Protein AF-X1FSE8-F1 (afdb_monomer_lite)

Sequence (555 aa):
MKTITIILIILFLFVSCLFSFLIIKKIFQKEPSQSEVIIEEDEVTPPEELTPDEEEEDKILPEDITKIEIYLDGDKNNGIFLGEAVYGLSSKEAFLIYGDKAADSGYVLVWDNEEYTFEPGSTHYLYVYTYIPKYGWDYTRTKIQVPGEPGNAENIKMSVDSLRQNEVIKEDKKNKLRISGWAADFNVTDSTGIDKVEIYLNGPKGFGKLLGEAKYGLERQDVADAFGNPNYLNSGYSFTYDASSFEPGSLHSFYVYPLSLKGEYQLIKVNIIMEGEEKESNTISSVEAKFGNGKIEIIGWAINKDWTLEGKPRSLDVEYSTKKIVFTSNKNGNEDIFSMNLDGSELIQLTDHPALDAYPSVSPNGEKIAYTSDIDGSWQLVLMNWDGTEKVQITNNRENNGYPLLPSGNIMFHNIASAYFKSIPILLFGDNEFAHRFLSASLGVLIIPLVFLLIKKLTNKYIALVSAIILAINTWQIEFSREARYYSEFQFFYILTIYFFYKGFFEDKRIYKILAVIFIFITTQIVTIGMTLIFLFIPLLIYKGFKKFFKRDIV

Structure (mmCIF, N/CA/C/O backbone):
data_AF-X1FSE8-F1
#
_entry.id   AF-X1FSE8-F1
#
loop_
_atom_site.group_PDB
_atom_site.id
_atom_site.type_symbol
_atom_site.label_atom_id
_atom_site.label_alt_id
_atom_site.label_comp_id
_atom_site.label_asym_id
_atom_site.label_entity_id
_atom_site.label_seq_id
_atom_site.pdbx_PDB_ins_code
_atom_site.Cartn_x
_atom_site.Cartn_y
_atom_site.Cartn_z
_atom_site.occupancy
_atom_site.B_iso_or_equiv
_atom_site.auth_seq_id
_atom_site.auth_comp_id
_atom_site.auth_asym_id
_atom_site.auth_atom_id
_atom_site.pdbx_PDB_model_num
ATOM 1 N N . MET A 1 1 ? -10.496 -16.913 62.963 1.00 37.72 1 MET A N 1
ATOM 2 C CA . MET A 1 1 ? -10.017 -15.621 62.406 1.00 37.72 1 MET A CA 1
ATOM 3 C C . MET A 1 1 ? -9.695 -15.654 60.911 1.00 37.72 1 MET A C 1
ATOM 5 O O . MET A 1 1 ? -10.289 -14.853 60.207 1.00 37.72 1 MET A O 1
ATOM 9 N N . LYS A 1 2 ? -8.863 -16.575 60.384 1.00 40.12 2 LYS A N 1
ATOM 10 C CA . LYS A 1 2 ? -8.659 -16.719 58.918 1.00 40.12 2 LYS A CA 1
ATOM 11 C C . LYS A 1 2 ? -9.975 -16.889 58.145 1.00 40.12 2 LYS A C 1
ATOM 13 O O . LYS A 1 2 ? -10.145 -16.293 57.092 1.00 40.12 2 LYS A O 1
ATOM 18 N N . THR A 1 3 ? -10.929 -17.619 58.719 1.00 37.66 3 THR A N 1
ATOM 19 C CA . THR A 1 3 ? -12.250 -17.857 58.128 1.00 37.66 3 THR A CA 1
ATOM 20 C C . THR A 1 3 ? -13.087 -16.586 58.017 1.00 37.66 3 THR A C 1
ATOM 22 O O . THR A 1 3 ? -13.706 -16.387 56.992 1.00 37.66 3 THR A O 1
ATOM 25 N N . ILE A 1 4 ? -13.060 -15.681 59.003 1.00 40.62 4 ILE A N 1
ATOM 26 C CA . ILE A 1 4 ? -13.888 -14.457 58.993 1.00 40.62 4 ILE A CA 1
ATOM 27 C C . ILE A 1 4 ? -13.337 -13.426 58.000 1.00 40.62 4 ILE A C 1
ATOM 29 O O . ILE A 1 4 ? -14.107 -12.770 57.312 1.00 40.62 4 ILE A O 1
ATOM 33 N N . THR A 1 5 ? -12.012 -13.317 57.859 1.00 40.84 5 THR A N 1
ATOM 34 C CA . THR A 1 5 ? -11.383 -12.444 56.852 1.00 40.84 5 THR A CA 1
ATOM 35 C C . THR A 1 5 ? -11.578 -12.980 55.435 1.00 40.84 5 THR A C 1
ATOM 37 O O . THR A 1 5 ? -11.859 -12.207 54.526 1.00 40.84 5 THR A O 1
ATOM 40 N N . ILE A 1 6 ? -11.489 -14.302 55.250 1.00 45.41 6 ILE A N 1
ATOM 41 C CA . ILE A 1 6 ? -11.837 -14.952 53.981 1.00 45.41 6 ILE A CA 1
ATOM 42 C C . ILE A 1 6 ? -13.329 -14.766 53.694 1.00 45.41 6 ILE A C 1
ATOM 44 O O . ILE A 1 6 ? -13.669 -14.410 52.578 1.00 45.41 6 ILE A O 1
ATOM 48 N N . ILE A 1 7 ? -14.204 -14.898 54.695 1.00 47.91 7 ILE A N 1
ATOM 49 C CA . ILE A 1 7 ? -15.639 -14.633 54.556 1.00 47.91 7 ILE A CA 1
ATOM 50 C C . ILE A 1 7 ? -15.888 -13.169 54.206 1.00 47.91 7 ILE A C 1
ATOM 52 O O . ILE A 1 7 ? -16.698 -12.937 53.339 1.00 47.91 7 ILE A O 1
ATOM 56 N N . LEU A 1 8 ? -15.192 -12.187 54.783 1.00 44.94 8 LEU A N 1
ATOM 57 C CA . LEU A 1 8 ? -15.371 -10.766 54.445 1.00 44.94 8 LEU A CA 1
ATOM 58 C C . LEU A 1 8 ? -14.861 -10.417 53.042 1.00 44.94 8 LEU A C 1
ATOM 60 O O . LEU A 1 8 ? -15.503 -9.637 52.350 1.00 44.94 8 LEU A O 1
ATOM 64 N N . ILE A 1 9 ? -13.744 -11.003 52.604 1.00 45.38 9 ILE A N 1
ATOM 65 C CA . ILE A 1 9 ? -13.226 -10.824 51.239 1.00 45.38 9 ILE A CA 1
ATOM 66 C C . ILE A 1 9 ? -14.130 -11.536 50.231 1.00 45.38 9 ILE A C 1
ATOM 68 O O . ILE A 1 9 ? -14.456 -10.955 49.204 1.00 45.38 9 ILE A O 1
ATOM 72 N N . ILE A 1 10 ? -14.585 -12.754 50.540 1.00 50.50 10 ILE A N 1
ATOM 73 C CA . ILE A 1 10 ? -15.570 -13.475 49.730 1.00 50.50 10 ILE A CA 1
ATOM 74 C C . ILE A 1 10 ? -16.884 -12.707 49.723 1.00 50.50 10 ILE A C 1
ATOM 76 O O . ILE A 1 10 ? -17.419 -12.526 48.654 1.00 50.50 10 ILE A O 1
ATOM 80 N N . LEU A 1 11 ? -17.376 -12.188 50.847 1.00 47.44 11 LEU A N 1
ATOM 81 C CA . LEU A 1 11 ? -18.621 -11.421 50.931 1.00 47.44 11 LEU A CA 1
ATOM 82 C C . LEU A 1 11 ? -18.499 -10.105 50.162 1.00 47.44 11 LEU A C 1
ATOM 84 O O . LEU A 1 11 ? -19.443 -9.718 49.498 1.00 47.44 11 LEU A O 1
ATOM 88 N N . PHE A 1 12 ? -17.343 -9.444 50.184 1.00 48.69 12 PHE A N 1
ATOM 89 C CA . PHE A 1 12 ? -17.110 -8.225 49.410 1.00 48.69 12 PHE A CA 1
ATOM 90 C C . PHE A 1 12 ? -16.983 -8.510 47.905 1.00 48.69 12 PHE A C 1
ATOM 92 O O . PHE A 1 12 ? -17.575 -7.803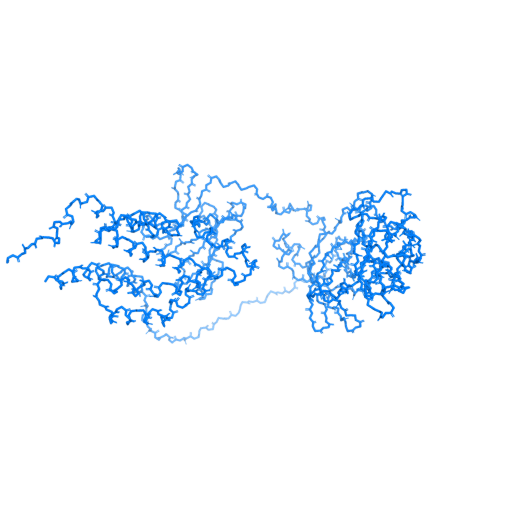 47.094 1.00 48.69 12 PHE A O 1
ATOM 99 N N . LEU A 1 13 ? -16.287 -9.585 47.519 1.00 45.78 13 LEU A N 1
ATOM 100 C CA . LEU A 1 13 ? -16.227 -10.064 46.133 1.00 45.78 13 LEU A CA 1
ATOM 101 C C . LEU A 1 13 ? -17.585 -10.581 45.650 1.00 45.78 13 LEU A C 1
ATOM 103 O O . LEU A 1 13 ? -17.933 -10.369 44.497 1.00 45.78 13 LEU A O 1
ATOM 107 N N . PHE A 1 14 ? -18.361 -11.210 46.529 1.00 48.03 14 PHE A N 1
ATOM 108 C CA . PHE A 1 14 ? -19.695 -11.724 46.257 1.00 48.03 14 PHE A CA 1
ATOM 109 C C . PHE A 1 14 ? -20.685 -10.577 46.157 1.00 48.03 14 PHE A C 1
ATOM 111 O O . PHE A 1 14 ? -21.476 -10.596 45.241 1.00 48.03 14 PHE A O 1
ATOM 118 N N . VAL A 1 15 ? -20.607 -9.542 47.000 1.00 53.12 15 VAL A N 1
ATOM 119 C CA . VAL A 1 15 ? -21.420 -8.319 46.880 1.00 53.12 15 VAL A CA 1
ATOM 120 C C . VAL A 1 15 ? -21.055 -7.554 45.611 1.00 53.12 15 VAL A C 1
ATOM 122 O O . VAL A 1 15 ? -21.959 -7.114 44.915 1.00 53.12 15 VAL A O 1
ATOM 125 N N . SER A 1 16 ? -19.771 -7.470 45.252 1.00 42.34 16 SER A N 1
ATOM 126 C CA . SER A 1 16 ? -19.318 -6.891 43.980 1.00 42.34 16 SER A CA 1
ATOM 127 C C . SER A 1 16 ? -19.835 -7.692 42.774 1.00 42.34 16 SER A C 1
ATOM 129 O O . SER A 1 16 ? -20.442 -7.125 41.871 1.00 42.34 16 SER A O 1
ATOM 131 N N . CYS A 1 17 ? -19.720 -9.026 42.809 1.00 41.19 17 CYS A N 1
ATOM 132 C CA . CYS A 1 17 ? -20.261 -9.912 41.776 1.00 41.19 17 CYS A CA 1
ATOM 133 C C . CYS A 1 17 ? -21.791 -9.922 41.749 1.00 41.19 17 CYS A C 1
ATOM 135 O O . CYS A 1 17 ? -22.356 -10.049 40.674 1.00 41.19 17 CYS A O 1
ATOM 137 N N . LEU A 1 18 ? -22.474 -9.778 42.887 1.00 39.44 18 LEU A N 1
ATOM 138 C CA . LEU A 1 18 ? -23.932 -9.685 42.973 1.00 39.44 18 LEU A CA 1
ATOM 139 C C . LEU A 1 18 ? -24.399 -8.351 42.395 1.00 39.44 18 LEU A C 1
ATOM 141 O O . LEU A 1 18 ? -25.418 -8.316 41.723 1.00 39.44 18 LEU A O 1
ATOM 145 N N . PHE A 1 19 ? -23.640 -7.272 42.603 1.00 44.41 19 PHE A N 1
ATOM 146 C CA . PHE A 1 19 ? -23.897 -5.976 41.981 1.00 44.41 19 PHE A CA 1
ATOM 147 C C . PHE A 1 19 ? -23.733 -6.070 40.459 1.00 44.41 19 PHE A C 1
ATOM 149 O O . PHE A 1 19 ? -24.634 -5.676 39.726 1.00 44.41 19 PHE A O 1
ATOM 156 N N . SER A 1 20 ? -22.656 -6.699 39.976 1.00 43.06 20 SER A N 1
ATOM 157 C CA . SER A 1 20 ? -22.454 -6.977 38.548 1.00 43.06 20 SER A CA 1
ATOM 158 C C . SER A 1 20 ? -23.502 -7.939 37.972 1.00 43.06 20 SER A C 1
ATOM 160 O O . SER A 1 20 ? -23.996 -7.714 36.875 1.00 43.06 20 SER A O 1
ATOM 162 N N . PHE A 1 21 ? -23.907 -8.973 38.711 1.00 38.12 21 PHE A N 1
ATOM 163 C CA . PHE A 1 21 ? -24.923 -9.944 38.295 1.00 38.12 21 PHE A CA 1
ATOM 164 C C . PHE A 1 21 ? -26.331 -9.346 38.302 1.00 38.12 21 PHE A C 1
ATOM 166 O O . PHE A 1 21 ? -27.127 -9.683 37.440 1.00 38.12 21 PHE A O 1
ATOM 173 N N . LEU A 1 22 ? -26.656 -8.439 39.228 1.00 42.16 22 LEU A N 1
ATOM 174 C CA . LEU A 1 22 ? -27.922 -7.699 39.223 1.00 42.16 22 LEU A CA 1
ATOM 175 C C . LEU A 1 22 ? -27.980 -6.707 38.058 1.00 42.16 22 LEU A C 1
ATOM 177 O O . LEU A 1 22 ? -29.043 -6.551 37.466 1.00 42.16 22 LEU A O 1
ATOM 181 N N . ILE A 1 23 ? -26.848 -6.101 37.687 1.00 44.72 23 ILE A N 1
ATOM 182 C CA . ILE A 1 23 ? -26.726 -5.286 36.470 1.00 44.72 23 ILE A CA 1
ATOM 183 C C . ILE A 1 23 ? -26.941 -6.165 35.226 1.00 44.72 23 ILE A C 1
ATOM 185 O O . ILE A 1 23 ? -27.791 -5.845 34.404 1.00 44.72 23 ILE A O 1
ATOM 189 N N . ILE A 1 24 ? -26.282 -7.326 35.135 1.00 40.00 24 ILE A N 1
ATOM 190 C CA . ILE A 1 24 ? -26.424 -8.273 34.011 1.00 40.00 24 ILE A CA 1
ATOM 191 C C . ILE A 1 24 ? -27.842 -8.868 33.941 1.00 40.00 24 ILE A C 1
ATOM 193 O O . ILE A 1 24 ? -28.450 -8.908 32.881 1.00 40.00 24 ILE A O 1
ATOM 197 N N . LYS A 1 25 ? -28.437 -9.277 35.063 1.00 34.31 25 LYS A N 1
ATOM 198 C CA . LYS A 1 25 ? -29.796 -9.839 35.097 1.00 34.31 25 LYS A CA 1
ATOM 199 C C . LYS A 1 25 ? -30.852 -8.810 34.691 1.00 34.31 25 LYS A C 1
ATOM 201 O O . LYS A 1 25 ? -31.846 -9.189 34.085 1.00 34.31 25 LYS A O 1
ATOM 206 N N . LYS A 1 26 ? -30.637 -7.525 34.994 1.00 39.56 26 LYS A N 1
ATOM 207 C CA . LYS A 1 26 ? -31.514 -6.431 34.554 1.00 39.56 26 LYS A CA 1
ATOM 208 C C . LYS A 1 26 ? -31.380 -6.153 33.049 1.00 39.56 26 LYS A C 1
ATOM 210 O O . LYS A 1 26 ? -32.356 -5.729 32.446 1.00 39.56 26 LYS A O 1
ATOM 215 N N . ILE A 1 27 ? -30.217 -6.450 32.462 1.00 42.69 27 ILE A N 1
ATOM 216 C CA . ILE A 1 27 ? -29.958 -6.396 31.013 1.00 42.69 27 ILE A CA 1
ATOM 217 C C . ILE A 1 27 ? -30.606 -7.592 30.281 1.00 42.69 27 ILE A C 1
ATOM 219 O O . ILE A 1 27 ? -31.131 -7.419 29.192 1.00 42.69 27 ILE A O 1
ATOM 223 N N . PHE A 1 28 ? -30.654 -8.784 30.892 1.00 34.94 28 PHE A N 1
ATOM 224 C CA . PHE A 1 28 ? -31.129 -10.023 30.243 1.00 34.94 28 PHE A CA 1
ATOM 225 C C . PHE A 1 28 ? -32.574 -10.455 30.579 1.00 34.94 28 PHE A C 1
ATOM 227 O O . PHE A 1 28 ? -33.015 -11.509 30.135 1.00 34.94 28 PHE A O 1
ATOM 234 N N . GLN A 1 29 ? -33.344 -9.691 31.362 1.00 30.12 29 GLN A N 1
ATOM 235 C CA . GLN A 1 29 ? -34.696 -10.100 31.796 1.00 30.12 29 GLN A CA 1
ATOM 236 C C . GLN A 1 29 ? -35.838 -9.823 30.802 1.00 30.12 29 GLN A C 1
ATOM 238 O O . GLN A 1 29 ? -37.005 -9.903 31.187 1.00 30.12 29 GLN A O 1
ATOM 243 N N . LYS A 1 30 ? -35.544 -9.522 29.536 1.00 35.41 30 LYS A N 1
ATOM 244 C CA . LYS A 1 30 ? -36.566 -9.251 28.515 1.00 35.41 30 LYS A CA 1
ATOM 245 C C . LYS A 1 30 ? -36.482 -10.247 27.352 1.00 35.41 30 LYS A C 1
ATOM 247 O O . LYS A 1 30 ? -36.315 -9.861 26.208 1.00 35.41 30 LYS A O 1
ATOM 252 N N . GLU A 1 31 ? -36.627 -11.535 27.647 1.00 32.53 31 GLU A N 1
ATOM 253 C CA . GLU A 1 31 ? -37.062 -12.508 26.636 1.00 32.53 31 GLU A CA 1
ATOM 254 C C . GLU A 1 31 ? -38.593 -12.631 26.717 1.00 32.53 31 GLU A C 1
ATOM 256 O O . GLU A 1 31 ? -39.111 -12.956 27.793 1.00 32.53 31 GLU A O 1
ATOM 261 N N . PRO A 1 32 ? -39.357 -12.365 25.641 1.00 32.62 32 PRO A N 1
ATOM 262 C CA . PRO A 1 32 ? -40.759 -12.730 25.606 1.00 32.62 32 PRO A CA 1
ATOM 263 C C . PRO A 1 32 ? -40.896 -14.242 25.399 1.00 32.62 32 PRO A C 1
ATOM 265 O O . PRO A 1 32 ? -40.198 -14.862 24.599 1.00 32.62 32 PRO A O 1
ATOM 268 N N . SER A 1 33 ? -41.834 -14.817 26.145 1.00 29.61 33 SER A N 1
ATOM 269 C CA . SER A 1 33 ? -42.310 -16.193 26.037 1.00 29.61 33 SER A CA 1
ATOM 270 C C . SER A 1 33 ? -42.660 -16.576 24.599 1.00 29.61 33 SER A C 1
ATOM 272 O O . SER A 1 33 ? -43.375 -15.832 23.928 1.00 29.61 33 SER A O 1
ATOM 274 N N . GLN A 1 34 ? -42.242 -17.769 24.172 1.00 32.31 34 GLN A N 1
ATOM 275 C CA . GLN A 1 34 ? -42.717 -18.391 22.938 1.00 32.31 34 GLN A CA 1
ATOM 276 C C . GLN A 1 34 ? -44.240 -18.582 23.003 1.00 32.31 34 GLN A C 1
ATOM 278 O O . GLN A 1 34 ? -44.732 -19.464 23.703 1.00 32.31 34 GLN A O 1
ATOM 283 N N . SER A 1 35 ? -44.983 -17.746 22.28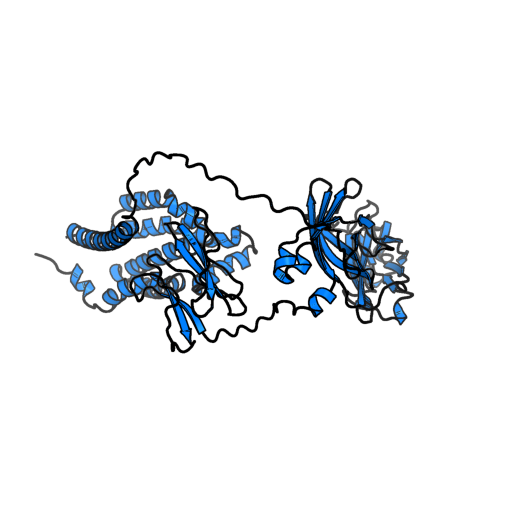4 1.00 31.52 35 SER A N 1
ATOM 284 C CA . SER A 1 35 ? -46.356 -18.028 21.879 1.00 31.52 35 SER A CA 1
ATOM 285 C C . SER A 1 35 ? -46.324 -18.480 20.425 1.00 31.52 35 SER A C 1
ATOM 287 O O . SER A 1 35 ? -45.895 -17.719 19.558 1.00 31.52 35 SER A O 1
ATOM 289 N N . GLU A 1 36 ? -46.744 -19.720 20.171 1.00 33.53 36 GLU A N 1
ATOM 290 C CA . GLU A 1 36 ? -47.043 -20.213 18.826 1.00 33.53 36 GLU A CA 1
ATOM 291 C C . GLU A 1 36 ? -48.092 -19.294 18.191 1.00 33.53 36 GLU A C 1
ATOM 293 O O . GLU A 1 36 ? -49.215 -19.186 18.685 1.00 33.53 36 GLU A O 1
ATOM 298 N N . VAL A 1 37 ? -47.714 -18.608 17.113 1.00 28.78 37 VAL A N 1
ATOM 299 C CA . VAL A 1 37 ? -48.642 -17.846 16.277 1.00 28.78 37 VAL A CA 1
ATOM 300 C C . VAL A 1 37 ? -48.797 -18.608 14.970 1.00 28.78 37 VAL A C 1
ATOM 302 O O . VAL A 1 37 ? -47.847 -18.784 14.210 1.00 28.78 37 VAL A O 1
ATOM 305 N N . ILE A 1 38 ? -50.015 -19.102 14.774 1.00 28.91 38 ILE A N 1
ATOM 306 C CA . ILE A 1 38 ? -50.534 -19.694 13.546 1.00 28.91 38 ILE A CA 1
ATOM 307 C C . ILE A 1 38 ? -50.560 -18.586 12.486 1.00 28.91 38 ILE A C 1
ATOM 309 O O . ILE A 1 38 ? -51.109 -17.515 12.737 1.00 28.91 38 ILE A O 1
ATOM 313 N N . ILE A 1 39 ? -49.944 -18.830 11.330 1.00 28.05 39 ILE A N 1
ATOM 314 C CA . ILE A 1 39 ? -49.987 -17.922 10.180 1.00 28.05 39 ILE A CA 1
ATOM 315 C C . ILE A 1 39 ? -51.264 -18.254 9.399 1.00 28.05 39 ILE A C 1
ATOM 317 O O . ILE A 1 39 ? -51.359 -19.338 8.827 1.00 28.05 39 ILE A O 1
ATOM 321 N N . GLU A 1 40 ? -52.244 -17.350 9.409 1.00 29.41 40 GLU A N 1
ATOM 322 C CA . GLU A 1 40 ? -53.263 -17.282 8.357 1.00 29.41 40 GLU A CA 1
ATOM 323 C C . GLU A 1 40 ? -52.678 -16.454 7.203 1.00 29.41 40 GLU A C 1
ATOM 325 O O . GLU A 1 40 ? -52.166 -15.353 7.410 1.00 29.41 40 GLU A O 1
ATOM 330 N N . GLU A 1 41 ? -52.675 -17.035 6.003 1.00 27.44 41 GLU A N 1
ATOM 331 C CA . GLU A 1 41 ? -52.303 -16.364 4.757 1.00 27.44 41 GLU A CA 1
ATOM 332 C C . GLU A 1 41 ? -53.447 -15.436 4.329 1.00 27.44 41 GLU A C 1
ATOM 334 O O . GLU A 1 41 ? -54.512 -15.917 3.945 1.00 27.44 41 GLU A O 1
ATOM 339 N N . ASP A 1 42 ? -53.221 -14.121 4.358 1.00 28.47 42 ASP A N 1
ATOM 340 C CA . ASP A 1 42 ? -54.067 -13.164 3.643 1.00 28.47 42 ASP A CA 1
ATOM 341 C C . ASP A 1 42 ? -53.460 -12.886 2.257 1.00 28.47 42 ASP A C 1
ATOM 343 O O . ASP A 1 42 ? -52.356 -12.348 2.125 1.00 28.47 42 ASP A O 1
ATOM 347 N N . GLU A 1 43 ? -54.205 -13.268 1.216 1.00 31.69 43 GLU A N 1
ATOM 348 C CA . GLU A 1 43 ? -53.981 -12.885 -0.180 1.00 31.69 43 GLU A CA 1
ATOM 349 C C . GLU A 1 43 ? -54.010 -11.356 -0.323 1.00 31.69 43 GLU A C 1
ATOM 351 O O . GLU A 1 43 ? -55.038 -10.713 -0.101 1.00 31.69 43 GLU A O 1
ATOM 356 N N . VAL A 1 44 ? -52.902 -10.767 -0.780 1.00 30.95 44 VAL A N 1
ATOM 357 C CA . VAL A 1 44 ? -52.882 -9.386 -1.274 1.00 30.95 44 VAL A CA 1
ATOM 358 C C . VAL A 1 44 ? -52.740 -9.418 -2.791 1.00 30.95 44 VAL A C 1
ATOM 360 O O . VAL A 1 44 ? -51.702 -9.781 -3.341 1.00 30.95 44 VAL A O 1
ATOM 363 N N . THR A 1 45 ? -53.828 -9.046 -3.460 1.00 29.55 45 THR A N 1
ATOM 364 C CA . THR A 1 45 ? -53.938 -8.838 -4.908 1.00 29.55 45 THR A CA 1
ATOM 365 C C . THR A 1 45 ? -52.940 -7.790 -5.424 1.00 29.55 45 THR A C 1
ATOM 367 O O . THR A 1 45 ? -52.755 -6.765 -4.762 1.00 29.55 45 THR A O 1
ATOM 370 N N . PRO A 1 46 ? -52.344 -7.986 -6.616 1.00 26.81 46 PRO A N 1
ATOM 371 C CA . PRO A 1 46 ? -51.406 -7.031 -7.203 1.00 26.81 46 PRO A CA 1
ATOM 372 C C . PRO A 1 46 ? -52.129 -5.773 -7.727 1.00 26.81 46 PRO A C 1
ATOM 374 O O . PRO A 1 46 ? -53.245 -5.901 -8.239 1.00 26.81 46 PRO A O 1
ATOM 377 N N . PRO A 1 47 ? -51.525 -4.570 -7.651 1.00 30.25 47 PRO A N 1
ATOM 378 C CA . PRO A 1 47 ? -52.050 -3.391 -8.329 1.00 30.25 47 PRO A CA 1
ATOM 379 C C . PRO A 1 47 ? -51.707 -3.391 -9.827 1.00 30.25 47 PRO A C 1
ATOM 381 O O . PRO A 1 47 ? -50.709 -3.966 -10.257 1.00 30.25 47 PRO A O 1
ATOM 384 N N . GLU A 1 48 ? -52.583 -2.724 -10.575 1.00 30.03 48 GLU A N 1
ATOM 385 C CA . GLU A 1 48 ? -52.757 -2.682 -12.030 1.00 30.03 48 GLU A CA 1
ATOM 386 C C . GLU A 1 48 ? -51.528 -2.298 -12.877 1.00 30.03 48 GLU A C 1
ATOM 388 O O . GLU A 1 48 ? -50.693 -1.478 -12.494 1.00 30.03 48 GLU A O 1
ATOM 393 N N . GLU A 1 49 ? -51.498 -2.876 -14.086 1.00 29.55 49 GLU A N 1
ATOM 394 C CA . GLU A 1 49 ? -50.582 -2.591 -15.194 1.00 29.55 49 GLU A CA 1
ATOM 395 C C . GLU A 1 49 ? -50.614 -1.109 -15.609 1.00 29.55 49 GLU A C 1
ATOM 397 O O . GLU A 1 49 ? -51.639 -0.588 -16.052 1.00 29.55 49 GLU A O 1
ATOM 402 N N . LEU A 1 50 ? -49.453 -0.453 -15.548 1.00 30.62 50 LEU A N 1
ATOM 403 C CA . LEU A 1 50 ? -49.174 0.759 -16.315 1.00 30.62 50 LEU A CA 1
ATOM 404 C C . LEU A 1 50 ? -48.668 0.348 -17.703 1.00 30.62 50 LEU A C 1
ATOM 406 O O . LEU A 1 50 ? -47.725 -0.431 -17.834 1.00 30.62 50 LEU A O 1
ATOM 410 N N . THR A 1 51 ? -49.327 0.863 -18.738 1.00 29.30 51 THR A N 1
ATOM 411 C CA . THR A 1 51 ? -48.970 0.679 -20.148 1.00 29.30 51 THR A CA 1
ATOM 412 C C . THR A 1 51 ? -47.617 1.322 -20.486 1.00 29.30 51 THR A C 1
ATOM 414 O O . THR A 1 51 ? -47.290 2.356 -19.902 1.00 29.30 51 THR A O 1
ATOM 417 N N . PRO A 1 52 ? -46.848 0.755 -21.434 1.00 32.44 52 PRO A N 1
ATOM 418 C CA . PRO A 1 52 ? -45.498 1.209 -21.743 1.00 32.44 52 PRO A CA 1
ATOM 419 C C . PRO A 1 52 ? -45.521 2.409 -22.700 1.00 32.44 52 PRO A C 1
ATOM 421 O O . PRO A 1 52 ? -45.921 2.267 -23.855 1.00 32.44 52 PRO A O 1
ATOM 424 N N . ASP A 1 53 ? -45.055 3.565 -22.229 1.00 30.39 53 ASP A N 1
ATOM 425 C CA . ASP A 1 53 ? -44.627 4.655 -23.107 1.00 30.39 53 ASP A CA 1
ATOM 426 C C . ASP A 1 53 ? -43.185 4.377 -23.570 1.00 30.39 53 ASP A C 1
ATOM 428 O O . ASP A 1 53 ? -42.232 4.428 -22.798 1.00 30.39 53 ASP A O 1
ATOM 432 N N . GLU A 1 54 ? -43.112 3.952 -24.830 1.00 35.06 54 GLU A N 1
ATOM 433 C CA . GLU A 1 54 ? -42.125 4.236 -25.883 1.00 35.06 54 GLU A CA 1
ATOM 434 C C . GLU A 1 54 ? -40.675 4.644 -25.498 1.00 35.06 54 GLU A C 1
ATOM 436 O O . GLU A 1 54 ? -40.414 5.728 -24.986 1.00 35.06 54 GLU A O 1
ATOM 441 N N . GLU A 1 55 ? -39.737 3.785 -25.936 1.00 36.53 55 GLU A N 1
ATOM 442 C CA . GLU A 1 55 ? -38.342 4.067 -26.344 1.00 36.53 55 GLU A CA 1
ATOM 443 C C . GLU A 1 55 ? -37.311 4.494 -25.270 1.00 36.53 55 GLU A C 1
ATOM 445 O O . GLU A 1 55 ? -36.890 5.647 -25.194 1.00 36.53 55 GLU A O 1
ATOM 450 N N . GLU A 1 56 ? -36.742 3.514 -24.553 1.00 34.88 56 GLU A N 1
ATOM 451 C CA . GLU A 1 56 ? -35.340 3.592 -24.102 1.00 34.88 56 GLU A CA 1
ATOM 452 C C . GLU A 1 56 ? -34.416 3.137 -25.247 1.00 34.88 56 GLU A C 1
ATOM 454 O O . GLU A 1 56 ? -34.026 1.975 -25.347 1.00 34.88 56 GLU A O 1
ATOM 459 N N . GLU A 1 57 ? -34.092 4.061 -26.154 1.00 36.84 57 GLU A N 1
ATOM 460 C CA . GLU A 1 57 ? -32.854 3.972 -26.934 1.00 36.84 57 GLU A CA 1
ATOM 461 C C . GLU A 1 57 ? -31.679 4.396 -26.040 1.00 36.84 57 GLU A C 1
ATOM 463 O O . GLU A 1 57 ? -31.671 5.503 -25.493 1.00 36.84 57 GLU A O 1
ATOM 468 N N . ASP A 1 58 ? -30.676 3.520 -25.933 1.00 44.16 58 ASP A N 1
ATOM 469 C CA . ASP A 1 58 ? -29.364 3.753 -25.325 1.00 44.16 58 ASP A CA 1
ATOM 470 C C . ASP A 1 58 ? -28.763 5.104 -25.756 1.00 44.16 58 ASP A C 1
ATOM 472 O O . ASP A 1 58 ? -28.112 5.232 -26.799 1.00 44.16 58 ASP A O 1
ATOM 476 N N . LYS A 1 59 ? -28.926 6.144 -24.935 1.00 40.56 59 LYS A N 1
ATOM 477 C CA . LYS A 1 59 ? -28.182 7.396 -25.103 1.00 40.56 59 LYS A CA 1
ATOM 478 C C . LYS A 1 59 ? -26.802 7.255 -24.476 1.00 40.56 59 LYS A C 1
ATOM 480 O O . LYS A 1 59 ? -26.543 7.802 -23.410 1.00 40.56 59 LYS A O 1
ATOM 485 N N . ILE A 1 60 ? -25.892 6.590 -25.188 1.00 47.25 60 ILE A N 1
ATOM 486 C CA . ILE A 1 60 ? -24.461 6.884 -25.050 1.00 47.25 60 ILE A CA 1
ATOM 487 C C . ILE A 1 60 ? -24.306 8.360 -25.432 1.00 47.25 60 ILE A C 1
ATOM 489 O O . ILE A 1 60 ? -24.527 8.735 -26.590 1.00 47.25 60 ILE A O 1
ATOM 493 N N . LEU A 1 61 ? -24.002 9.227 -24.466 1.00 50.34 61 LEU A N 1
ATOM 494 C CA . LEU A 1 61 ? -23.800 10.637 -24.767 1.00 50.34 61 LEU A CA 1
ATOM 495 C C . LEU A 1 61 ? -22.523 10.767 -25.620 1.00 50.34 61 LEU A C 1
ATOM 497 O O . LEU A 1 61 ? -21.540 10.068 -25.379 1.00 50.34 61 LEU A O 1
ATOM 501 N N . PRO A 1 62 ? -22.470 11.686 -26.602 1.00 48.78 62 PRO A N 1
ATOM 502 C CA . PRO A 1 62 ? -21.284 11.899 -27.444 1.00 48.78 62 PRO A CA 1
ATOM 503 C C . PRO A 1 62 ? -20.028 12.364 -26.673 1.00 48.78 62 PRO A C 1
ATOM 505 O O . PRO A 1 62 ? -18.967 12.541 -27.274 1.00 48.78 62 PRO A O 1
ATOM 508 N N . GLU A 1 63 ? -20.138 12.566 -25.357 1.00 60.66 63 GLU A N 1
ATOM 509 C CA . GLU A 1 63 ? -19.056 12.952 -24.450 1.00 60.66 63 GLU A CA 1
ATOM 510 C C . GLU A 1 63 ? -18.553 11.794 -23.570 1.00 60.66 63 GLU A C 1
ATOM 512 O O . GLU A 1 63 ? -17.649 12.005 -22.764 1.00 60.66 63 GLU A O 1
ATOM 517 N N . ASP A 1 64 ? -19.068 10.574 -23.731 1.00 74.31 64 ASP A N 1
ATOM 518 C CA . ASP A 1 64 ? -18.713 9.449 -22.862 1.00 74.31 64 ASP A CA 1
ATOM 519 C C . ASP A 1 64 ? -17.549 8.619 -23.415 1.00 74.31 64 ASP A C 1
ATOM 521 O O . ASP A 1 64 ? -17.190 8.678 -24.598 1.00 74.31 64 ASP A O 1
ATOM 525 N N . ILE A 1 65 ? -16.918 7.842 -22.533 1.00 85.75 65 ILE A N 1
ATOM 526 C CA . ILE A 1 65 ? -15.898 6.876 -22.936 1.00 85.75 65 ILE A CA 1
ATOM 527 C C . ILE A 1 65 ? -16.598 5.773 -23.725 1.00 85.75 65 ILE A C 1
ATOM 529 O O . ILE A 1 65 ? -17.512 5.119 -23.238 1.00 85.75 65 ILE A O 1
ATOM 533 N N . THR A 1 66 ? -16.158 5.565 -24.959 1.00 87.62 66 THR A N 1
ATOM 534 C CA . THR A 1 66 ? -16.777 4.594 -25.878 1.00 87.62 66 THR A CA 1
ATOM 535 C C . THR A 1 66 ? -15.923 3.351 -26.078 1.00 87.62 66 THR A C 1
ATOM 537 O O . THR A 1 66 ? -16.416 2.340 -26.566 1.00 87.62 66 THR A O 1
ATOM 540 N N . LYS A 1 67 ? -14.637 3.415 -25.712 1.00 91.31 67 LYS A N 1
ATOM 541 C CA . LYS A 1 67 ? -13.702 2.301 -25.852 1.00 91.31 67 LYS A CA 1
ATOM 542 C C . LYS A 1 67 ? -12.630 2.342 -24.777 1.00 91.31 67 LYS A C 1
ATOM 544 O O . LYS A 1 67 ? -12.101 3.419 -24.493 1.00 91.31 67 LYS A O 1
ATOM 549 N N . ILE A 1 68 ? -12.269 1.177 -24.241 1.00 93.94 68 ILE A N 1
ATOM 550 C CA . ILE A 1 68 ? -11.118 1.019 -23.350 1.00 93.94 68 ILE A CA 1
ATOM 551 C C . ILE A 1 68 ? -10.208 -0.081 -23.888 1.00 93.94 68 ILE A C 1
ATOM 553 O O . ILE A 1 68 ? -10.633 -1.218 -24.059 1.00 93.94 68 ILE A O 1
ATOM 557 N N . GLU A 1 69 ? -8.946 0.249 -24.138 1.00 95.12 69 GLU A N 1
ATOM 558 C CA . GLU A 1 69 ? -7.912 -0.694 -24.564 1.00 95.12 69 GLU A CA 1
ATOM 559 C C . GLU A 1 69 ? -6.815 -0.752 -23.508 1.00 95.12 69 GLU A C 1
ATOM 561 O O . GLU A 1 69 ? -6.336 0.286 -23.052 1.00 95.12 69 GLU A O 1
ATOM 566 N N . ILE A 1 70 ? -6.402 -1.957 -23.122 1.00 92.44 70 ILE A N 1
ATOM 567 C CA . ILE A 1 70 ? -5.396 -2.126 -22.074 1.00 92.44 70 ILE A CA 1
ATOM 568 C C . ILE A 1 70 ? -4.131 -2.732 -22.662 1.00 92.44 70 ILE A C 1
ATOM 570 O O . ILE A 1 70 ? -4.166 -3.741 -23.370 1.00 92.44 70 ILE A O 1
ATOM 574 N N . TYR A 1 71 ? -3.007 -2.097 -22.343 1.00 87.69 71 TYR A N 1
ATOM 575 C CA . TYR A 1 71 ? -1.678 -2.527 -22.738 1.00 87.69 71 TYR A CA 1
ATOM 576 C C . TYR A 1 71 ? -0.822 -2.782 -21.501 1.00 87.69 71 TYR A C 1
ATOM 578 O O . TYR A 1 71 ? -0.913 -2.065 -20.503 1.00 87.69 71 TYR A O 1
ATOM 586 N N . LEU A 1 72 ? 0.022 -3.803 -21.568 1.00 82.06 72 LEU A N 1
ATOM 587 C CA . LEU A 1 72 ? 0.993 -4.132 -20.532 1.00 82.06 72 LEU A CA 1
ATOM 588 C C . LEU A 1 72 ? 2.377 -3.609 -20.930 1.00 82.06 72 LEU A C 1
ATOM 590 O O . LEU A 1 72 ? 2.818 -3.819 -22.059 1.00 82.06 72 LEU A O 1
ATOM 594 N N . ASP A 1 73 ? 3.056 -2.950 -19.991 1.00 72.56 73 ASP A N 1
ATOM 595 C CA . ASP A 1 73 ? 4.462 -2.529 -20.071 1.00 72.56 73 ASP A CA 1
ATOM 596 C C . ASP A 1 73 ? 4.837 -1.654 -21.285 1.00 72.56 73 ASP A C 1
ATOM 598 O O . ASP A 1 73 ? 5.980 -1.634 -21.747 1.00 72.56 73 ASP A O 1
ATOM 602 N N . GLY A 1 74 ? 3.897 -0.848 -21.783 1.00 68.88 74 GLY A N 1
ATOM 603 C CA . GLY A 1 74 ? 4.177 0.147 -22.815 1.00 68.88 74 GLY A CA 1
ATOM 604 C C . GLY A 1 74 ? 2.935 0.832 -23.379 1.00 68.88 74 GLY A C 1
ATOM 605 O O . GLY A 1 74 ? 1.806 0.423 -23.125 1.00 68.88 74 GLY A O 1
ATOM 606 N N . ASP A 1 75 ? 3.177 1.884 -24.162 1.00 73.25 75 ASP A N 1
ATOM 607 C CA . ASP A 1 75 ? 2.155 2.609 -24.926 1.00 73.25 75 ASP A CA 1
ATOM 608 C C . ASP A 1 75 ? 1.575 1.768 -26.082 1.00 73.25 75 ASP A C 1
ATOM 610 O O . ASP A 1 75 ? 2.031 0.654 -26.344 1.00 73.25 75 ASP A O 1
ATOM 614 N N . LYS A 1 76 ? 0.613 2.312 -26.843 1.00 79.19 76 LYS A N 1
ATOM 615 C CA . LYS A 1 76 ? -0.001 1.597 -27.983 1.00 79.19 76 LYS A CA 1
ATOM 616 C C . LYS A 1 76 ? 0.985 1.076 -29.038 1.00 79.19 76 LYS A C 1
ATOM 618 O O . LYS A 1 76 ? 0.632 0.175 -29.793 1.00 79.19 76 LYS A O 1
ATOM 623 N N . ASN A 1 77 ? 2.181 1.657 -29.139 1.00 74.69 77 ASN A N 1
ATOM 624 C CA . ASN A 1 77 ? 3.168 1.294 -30.156 1.00 74.69 77 ASN A CA 1
ATOM 625 C C . ASN A 1 77 ? 4.173 0.248 -29.662 1.00 74.69 77 ASN A C 1
ATOM 627 O O . ASN A 1 77 ? 4.800 -0.428 -30.478 1.00 74.69 77 ASN A O 1
ATOM 631 N N . ASN A 1 78 ? 4.388 0.163 -28.347 1.00 65.12 78 ASN A N 1
ATOM 632 C CA . ASN A 1 78 ? 5.482 -0.607 -27.756 1.00 65.12 78 ASN A CA 1
ATOM 633 C C . ASN A 1 78 ? 5.036 -1.596 -26.667 1.00 65.12 78 ASN A C 1
ATOM 635 O O . ASN A 1 78 ? 5.836 -2.453 -26.300 1.00 65.12 78 ASN A O 1
ATOM 639 N N . GLY A 1 79 ? 3.818 -1.464 -26.138 1.00 69.06 79 GLY A N 1
ATOM 640 C CA . GLY A 1 79 ? 3.243 -2.341 -25.119 1.00 69.06 79 GLY A CA 1
ATOM 641 C C . GLY A 1 79 ? 2.533 -3.558 -25.706 1.00 69.06 79 GLY A C 1
ATOM 642 O O . GLY A 1 79 ? 2.180 -3.597 -26.887 1.00 69.06 79 GLY A O 1
ATOM 643 N N . ILE A 1 80 ? 2.297 -4.559 -24.863 1.00 78.56 80 ILE A N 1
ATOM 644 C CA . ILE A 1 80 ? 1.549 -5.759 -25.245 1.00 78.56 80 ILE A CA 1
ATOM 645 C C . ILE A 1 80 ? 0.069 -5.445 -25.147 1.00 78.56 80 ILE A C 1
ATOM 647 O O . ILE A 1 80 ? -0.433 -5.156 -24.063 1.00 78.56 80 ILE A O 1
ATOM 651 N N . PHE A 1 81 ? -0.628 -5.518 -26.275 1.00 88.38 81 PHE A N 1
ATOM 652 C CA . PHE A 1 81 ? -2.072 -5.366 -26.297 1.00 88.38 81 PHE A CA 1
ATOM 653 C C . PHE A 1 81 ? -2.729 -6.555 -25.591 1.00 88.38 81 PHE A C 1
ATOM 655 O O . PHE A 1 81 ? -2.670 -7.680 -26.085 1.00 88.38 81 PHE A O 1
ATOM 662 N N . LEU A 1 82 ? -3.338 -6.302 -24.432 1.00 88.00 82 LEU A N 1
ATOM 663 C CA . LEU A 1 82 ? -4.060 -7.324 -23.675 1.00 88.00 82 LEU A CA 1
ATOM 664 C C . LEU A 1 82 ? -5.481 -7.507 -24.208 1.00 88.00 82 LEU A C 1
ATOM 666 O O . LEU A 1 82 ? -6.038 -8.598 -24.144 1.00 88.00 82 LEU A O 1
ATOM 670 N N . GLY A 1 83 ? -6.069 -6.441 -24.746 1.00 91.50 83 GLY A N 1
ATOM 671 C CA . GLY A 1 83 ? -7.399 -6.484 -25.328 1.00 91.50 83 GLY A CA 1
ATO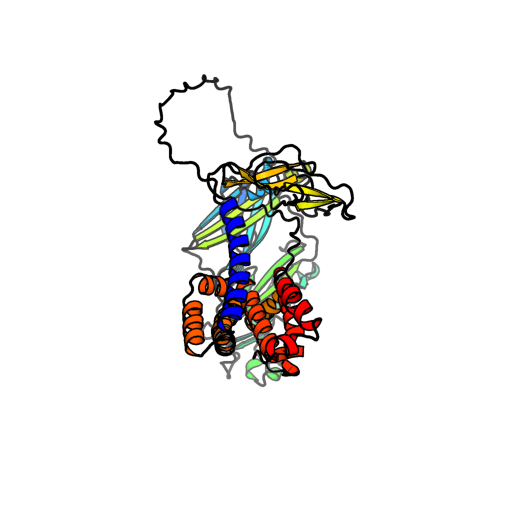M 672 C C . GLY A 1 83 ? -8.198 -5.215 -25.089 1.00 91.50 83 GLY A C 1
ATOM 673 O O . GLY A 1 83 ? -7.749 -4.250 -24.463 1.00 91.50 83 GLY A O 1
ATOM 674 N N . GLU A 1 84 ? -9.413 -5.250 -25.613 1.00 95.31 84 GLU A N 1
ATOM 675 C CA . GLU A 1 84 ? -10.445 -4.256 -25.369 1.00 95.31 84 GLU A CA 1
ATOM 676 C C . GLU A 1 84 ? -11.276 -4.687 -24.157 1.00 95.31 84 GLU A C 1
ATOM 678 O O . GLU A 1 84 ? -11.770 -5.814 -24.107 1.00 95.31 84 GLU A O 1
ATOM 683 N N . ALA A 1 85 ? -11.379 -3.814 -23.157 1.00 94.31 85 ALA A N 1
ATOM 684 C CA . ALA A 1 85 ? -12.123 -4.091 -21.938 1.00 94.31 85 ALA A CA 1
ATOM 685 C C . ALA A 1 85 ? -13.628 -3.917 -22.167 1.00 94.31 85 ALA A C 1
ATOM 687 O O . ALA A 1 85 ? -14.063 -3.024 -22.896 1.00 94.31 85 ALA A O 1
ATOM 688 N N . VAL A 1 86 ? -14.428 -4.732 -21.480 1.00 92.88 86 VAL A N 1
ATOM 689 C CA . VAL A 1 86 ? -15.878 -4.539 -21.412 1.00 92.88 86 VAL A CA 1
ATOM 690 C C . VAL A 1 86 ? -16.136 -3.366 -20.473 1.00 92.88 86 VAL A C 1
ATOM 692 O O . VAL A 1 86 ? -15.898 -3.487 -19.273 1.00 92.88 86 VAL A O 1
ATOM 695 N N . TYR A 1 87 ? -16.572 -2.237 -21.029 1.00 91.25 87 TYR A N 1
ATOM 696 C CA . TYR A 1 87 ? -16.922 -1.004 -20.317 1.00 91.25 87 TYR A CA 1
ATOM 697 C C . TYR A 1 87 ? -18.446 -0.872 -20.164 1.00 91.25 87 TYR A C 1
ATOM 699 O O . TYR A 1 87 ? -19.190 -1.530 -20.890 1.00 91.25 87 TYR A O 1
ATOM 707 N N . GLY A 1 88 ? -18.908 -0.030 -19.237 1.00 86.50 88 GLY A N 1
ATOM 708 C CA . GLY A 1 88 ? -20.337 0.151 -18.951 1.00 86.50 88 GLY A CA 1
ATOM 709 C C . GLY A 1 88 ? -20.843 -0.690 -17.775 1.00 86.50 88 GLY A C 1
ATOM 710 O O . GLY A 1 88 ? -22.038 -0.944 -17.661 1.00 86.50 88 GLY A O 1
ATOM 711 N N . LEU A 1 89 ? -19.943 -1.214 -16.938 1.00 88.19 89 LEU A N 1
ATOM 712 C CA . LEU A 1 89 ? -20.306 -2.054 -15.798 1.00 88.19 89 LEU A CA 1
ATOM 713 C C . LEU A 1 89 ? -20.575 -1.206 -14.554 1.00 88.19 89 LEU A C 1
ATOM 715 O O . LEU A 1 89 ? -19.918 -0.195 -14.325 1.00 88.19 89 LEU A O 1
ATOM 719 N N . SER A 1 90 ? -21.462 -1.672 -13.677 1.00 86.94 90 SER A N 1
ATOM 720 C CA . SER A 1 90 ? -21.708 -1.001 -12.398 1.00 86.94 90 SER A CA 1
ATOM 721 C C . SER A 1 90 ? -20.438 -0.957 -11.528 1.00 86.94 90 SER A C 1
ATOM 723 O O . SER A 1 90 ? -19.922 -1.990 -11.095 1.00 86.94 90 SER A O 1
ATOM 725 N N . SER A 1 91 ? -19.986 0.246 -11.178 1.00 81.12 91 SER A N 1
ATOM 726 C CA . SER A 1 91 ? -18.907 0.536 -10.238 1.00 81.12 91 SER A CA 1
ATOM 727 C C . SER A 1 91 ? -19.445 1.254 -9.002 1.00 81.12 91 SER A C 1
ATOM 729 O O . SER A 1 91 ? -19.688 2.462 -8.988 1.00 81.12 91 SER A O 1
ATOM 731 N N . LYS A 1 92 ? -19.561 0.505 -7.899 1.00 76.19 92 LYS A N 1
ATOM 732 C CA . LYS A 1 92 ? -19.959 1.062 -6.598 1.00 76.19 92 LYS A CA 1
ATOM 733 C C . LYS A 1 92 ? -18.971 2.120 -6.102 1.00 76.19 92 LYS A C 1
ATOM 735 O O . LYS A 1 92 ? -19.380 3.087 -5.470 1.00 76.19 92 LYS A O 1
ATOM 740 N N . GLU A 1 93 ? -17.680 1.935 -6.365 1.00 72.38 93 GLU A N 1
ATOM 741 C CA . GLU A 1 93 ? -16.646 2.895 -5.978 1.00 72.38 93 GLU A CA 1
ATOM 742 C C . GLU A 1 93 ? -16.808 4.217 -6.740 1.00 72.38 93 GLU A C 1
ATOM 744 O O . GLU A 1 93 ? -16.882 5.274 -6.116 1.00 72.38 93 GLU A O 1
ATOM 749 N N . ALA A 1 94 ? -16.953 4.164 -8.066 1.00 73.19 94 ALA A N 1
ATOM 750 C CA . ALA A 1 94 ? -17.124 5.362 -8.882 1.00 73.19 94 ALA A CA 1
ATOM 751 C C . ALA A 1 94 ? -18.433 6.095 -8.563 1.00 73.19 94 ALA A C 1
ATOM 753 O O . ALA A 1 94 ? -18.423 7.316 -8.417 1.00 73.19 94 ALA A O 1
ATOM 754 N N . PHE A 1 95 ? -19.525 5.354 -8.347 1.00 73.06 95 PHE A N 1
ATOM 755 C CA . PHE A 1 95 ? -20.787 5.898 -7.842 1.00 73.06 95 PHE A CA 1
ATOM 756 C C . PHE A 1 95 ? -20.602 6.663 -6.523 1.00 73.06 95 PHE A C 1
ATOM 758 O O . PHE A 1 95 ? -21.072 7.789 -6.373 1.00 73.06 95 PHE A O 1
ATOM 765 N N . LEU A 1 96 ? -19.893 6.076 -5.552 1.00 62.72 96 LEU A N 1
ATOM 766 C CA . LEU A 1 96 ? -19.689 6.706 -4.246 1.00 62.72 96 LEU A CA 1
ATOM 767 C C . LEU A 1 96 ? -18.870 8.004 -4.337 1.00 62.72 96 LEU A C 1
ATOM 769 O O . LEU A 1 96 ? -19.119 8.930 -3.555 1.00 62.72 96 LEU A O 1
ATOM 773 N N . ILE A 1 97 ? -17.911 8.070 -5.268 1.00 61.66 97 ILE A N 1
ATOM 774 C CA . ILE A 1 97 ? -17.007 9.216 -5.436 1.00 61.66 97 ILE A CA 1
ATOM 775 C C . ILE A 1 97 ? -17.638 10.318 -6.307 1.00 61.66 97 ILE A C 1
ATOM 777 O O . ILE A 1 97 ? -17.554 11.494 -5.947 1.00 61.66 97 ILE A O 1
ATOM 781 N N . TYR A 1 98 ? -18.286 9.954 -7.419 1.00 70.12 98 TYR A N 1
ATOM 782 C CA . TYR A 1 98 ? -18.711 10.884 -8.479 1.00 70.12 98 TYR A CA 1
ATOM 783 C C . TYR A 1 98 ? -20.225 10.896 -8.761 1.00 70.12 98 TYR A C 1
ATOM 785 O O . TYR A 1 98 ? -20.683 11.703 -9.567 1.00 70.12 98 TYR A O 1
ATOM 793 N N . GLY A 1 99 ? -21.018 10.075 -8.068 1.00 69.25 99 GLY A N 1
ATOM 794 C CA . GLY A 1 99 ? -22.481 10.065 -8.158 1.00 69.25 99 GLY A CA 1
ATOM 795 C C . GLY A 1 99 ? -23.038 9.259 -9.333 1.00 69.25 99 GLY A C 1
ATOM 796 O O . GLY A 1 99 ? -22.332 8.464 -9.951 1.00 69.25 99 GLY A O 1
ATOM 797 N N . ASP A 1 100 ? -24.324 9.471 -9.633 1.00 76.44 100 ASP A N 1
ATOM 798 C CA . ASP A 1 100 ? -25.113 8.639 -10.557 1.00 76.44 100 ASP A CA 1
ATOM 799 C C . ASP A 1 100 ? -24.497 8.529 -11.958 1.00 76.44 100 ASP A C 1
ATOM 801 O O . ASP A 1 100 ? -24.462 7.444 -12.527 1.00 76.44 100 ASP A O 1
ATOM 805 N N . LYS A 1 101 ? -23.921 9.620 -12.490 1.00 76.50 101 LYS A N 1
ATOM 806 C CA . LYS A 1 101 ? -23.266 9.612 -13.814 1.00 76.50 101 LYS A CA 1
ATOM 807 C C . LYS A 1 101 ? -22.101 8.620 -13.895 1.00 76.50 101 LYS A C 1
ATOM 809 O O . LYS A 1 101 ? -21.801 8.121 -14.969 1.00 76.50 101 LYS A O 1
ATOM 814 N N . ALA A 1 102 ? -21.451 8.328 -12.770 1.00 80.81 102 ALA A N 1
ATOM 815 C CA . ALA A 1 102 ? -20.333 7.399 -12.702 1.00 80.81 102 ALA A CA 1
ATOM 816 C C . ALA A 1 102 ? -20.736 5.980 -12.284 1.00 80.81 102 ALA A C 1
ATOM 818 O O . ALA A 1 102 ? -19.854 5.127 -12.162 1.00 80.81 102 ALA A O 1
ATOM 819 N N . ALA A 1 103 ? -22.027 5.711 -12.064 1.00 79.38 103 ALA A N 1
ATOM 820 C CA . ALA A 1 103 ? -22.491 4.415 -11.586 1.00 79.38 103 ALA A CA 1
ATOM 821 C C . ALA A 1 103 ? -22.093 3.280 -12.529 1.00 79.38 103 ALA A C 1
ATOM 823 O O . ALA A 1 103 ? -21.559 2.287 -12.053 1.00 79.38 103 ALA A O 1
ATOM 824 N N . ASP A 1 104 ? -22.209 3.475 -13.841 1.00 88.12 104 ASP A N 1
ATOM 825 C CA . ASP A 1 104 ? -21.906 2.450 -14.848 1.00 88.12 104 ASP A CA 1
ATOM 826 C C . ASP A 1 104 ? -20.554 2.674 -15.540 1.00 88.12 104 ASP A C 1
ATOM 828 O O . ASP A 1 104 ? -20.337 2.322 -16.693 1.00 88.12 104 ASP A O 1
ATOM 832 N N . SER A 1 105 ? -19.603 3.277 -14.824 1.00 89.19 105 SER A N 1
ATOM 833 C CA . SER A 1 105 ? -18.265 3.584 -15.352 1.00 89.19 105 SER A CA 1
ATOM 834 C C . SER A 1 105 ? -17.239 2.460 -15.178 1.00 89.19 105 SER A C 1
ATOM 836 O O . SER A 1 105 ? -16.052 2.641 -15.455 1.00 89.19 105 SER A O 1
ATOM 838 N N . GLY A 1 106 ? -17.661 1.307 -14.670 1.00 89.94 106 GLY A N 1
ATOM 839 C CA . GLY A 1 106 ? -16.816 0.145 -14.448 1.00 89.94 106 GLY A CA 1
ATOM 840 C C . GLY A 1 106 ? -16.377 -0.521 -15.748 1.00 89.94 106 GLY A C 1
ATOM 841 O O . GLY A 1 106 ? -17.088 -0.507 -16.755 1.00 89.94 106 GLY A O 1
ATOM 842 N N . TYR A 1 107 ? -15.209 -1.155 -15.710 1.00 93.62 107 TYR A N 1
ATOM 843 C CA . TYR A 1 107 ? -14.759 -2.050 -16.765 1.00 93.62 107 TYR A CA 1
ATOM 844 C C . TYR A 1 107 ? -14.053 -3.287 -16.229 1.00 93.62 107 TYR A C 1
ATOM 846 O O . TYR A 1 107 ? -13.501 -3.294 -15.126 1.00 93.62 107 TYR A O 1
ATOM 854 N N . VAL A 1 108 ? -14.037 -4.323 -17.064 1.00 94.00 108 VAL A N 1
ATOM 855 C CA . VAL A 1 108 ? -13.262 -5.542 -16.842 1.00 94.00 108 VAL A CA 1
ATOM 856 C C . VAL A 1 108 ? -12.597 -6.009 -18.132 1.00 94.00 108 VAL A C 1
ATOM 858 O O . VAL A 1 108 ? -13.192 -5.991 -19.209 1.00 94.00 108 VAL A O 1
ATOM 861 N N . LEU A 1 109 ? -11.361 -6.472 -18.010 1.00 94.31 109 LEU A N 1
ATOM 862 C CA . LEU A 1 109 ? -10.667 -7.262 -19.013 1.00 94.31 109 LEU A CA 1
ATOM 863 C C . LEU A 1 109 ? -10.111 -8.506 -18.329 1.00 94.31 109 LEU A C 1
ATOM 865 O O . LEU A 1 109 ? -9.273 -8.407 -17.436 1.00 94.31 109 LEU A O 1
ATOM 869 N N . VAL A 1 110 ? -10.553 -9.680 -18.768 1.00 91.00 110 VAL A N 1
ATOM 870 C CA . VAL A 1 110 ? -9.917 -10.942 -18.387 1.00 91.00 110 VAL A CA 1
ATOM 871 C C . VAL A 1 110 ? -8.993 -11.336 -19.521 1.00 91.00 110 VAL A C 1
ATOM 873 O O . VAL A 1 110 ? -9.448 -11.641 -20.622 1.00 91.00 110 VAL A O 1
ATOM 876 N N . TRP A 1 111 ? -7.698 -11.317 -19.244 1.00 87.94 111 TRP A N 1
ATOM 877 C CA . TRP A 1 111 ? -6.679 -11.709 -20.195 1.00 87.94 111 TRP A CA 1
ATOM 878 C C . TRP A 1 111 ? -6.123 -13.081 -19.834 1.00 87.94 111 TRP A C 1
ATOM 880 O O . TRP A 1 111 ? -5.756 -13.334 -18.684 1.00 87.94 111 TRP A O 1
ATOM 890 N N . ASP A 1 112 ? -6.089 -13.968 -20.822 1.00 82.81 112 ASP A N 1
ATOM 891 C CA . ASP A 1 112 ? -5.477 -15.280 -20.687 1.00 82.81 112 ASP A CA 1
ATOM 892 C C . ASP A 1 112 ? -3.966 -15.157 -20.897 1.00 82.81 112 ASP A C 1
ATOM 894 O O . ASP A 1 112 ? -3.510 -14.757 -21.969 1.00 82.81 112 ASP A O 1
ATOM 898 N N . ASN A 1 113 ? -3.199 -15.451 -19.848 1.00 72.19 113 ASN A N 1
ATOM 899 C CA . ASN A 1 113 ? -1.747 -15.358 -19.853 1.00 72.19 113 ASN A CA 1
ATOM 900 C C . ASN A 1 113 ? -1.078 -16.722 -20.076 1.00 72.19 113 ASN A C 1
ATOM 902 O O . ASN A 1 113 ? 0.094 -16.879 -19.753 1.00 72.19 113 ASN A O 1
ATOM 906 N N . GLU A 1 114 ? -1.775 -17.716 -20.633 1.00 70.00 114 GLU A N 1
ATOM 907 C CA . GLU A 1 114 ? -1.188 -19.029 -20.947 1.00 70.00 114 GLU A CA 1
ATOM 908 C C . GLU A 1 114 ? 0.087 -18.942 -21.813 1.00 70.00 114 GLU A C 1
ATOM 910 O O . GLU A 1 114 ? 1.025 -19.714 -21.608 1.00 70.00 114 GLU A O 1
ATOM 915 N N . GLU A 1 115 ? 0.186 -17.961 -22.717 1.00 64.25 115 GLU A N 1
ATOM 916 C CA . GLU A 1 115 ? 1.386 -17.718 -23.540 1.00 64.25 115 GLU A CA 1
ATOM 917 C C . GLU A 1 115 ? 2.416 -16.779 -22.873 1.00 64.25 115 GLU A C 1
ATOM 919 O O . GLU A 1 115 ? 3.450 -16.459 -23.461 1.00 64.25 115 GLU A O 1
ATOM 924 N N . TYR A 1 116 ? 2.162 -16.332 -21.637 1.00 64.25 116 TYR A N 1
ATOM 925 C CA . TYR A 1 116 ? 2.918 -15.272 -20.971 1.00 64.25 116 TYR A CA 1
ATOM 926 C C . TYR A 1 116 ? 3.069 -15.518 -19.464 1.00 64.25 116 TYR A C 1
ATOM 928 O O . TYR A 1 116 ? 2.124 -15.410 -18.689 1.00 64.25 116 TYR A O 1
ATOM 936 N N . THR A 1 117 ? 4.283 -15.796 -18.989 1.00 67.88 117 THR A N 1
ATOM 937 C CA . THR A 1 117 ? 4.518 -16.122 -17.568 1.00 67.88 117 THR A CA 1
ATOM 938 C C . THR A 1 117 ? 5.196 -14.982 -16.816 1.00 67.88 117 THR A C 1
ATOM 940 O O . THR A 1 117 ? 6.400 -14.798 -16.944 1.00 67.88 117 THR A O 1
ATOM 943 N N . PHE A 1 118 ? 4.460 -14.254 -15.976 1.00 70.88 118 PHE A N 1
ATOM 944 C CA . PHE A 1 118 ? 5.063 -13.229 -15.121 1.00 70.88 118 PHE A CA 1
ATOM 945 C C . PHE A 1 118 ? 6.162 -13.802 -14.221 1.00 70.88 118 PHE A C 1
ATOM 947 O O . PHE A 1 118 ? 5.960 -14.818 -13.552 1.00 70.88 118 PHE A O 1
ATOM 954 N N . GLU A 1 119 ? 7.305 -13.120 -14.167 1.00 68.25 119 GLU A N 1
ATOM 955 C CA . GLU A 1 119 ? 8.345 -13.448 -13.196 1.00 68.25 119 GLU A CA 1
ATOM 956 C C . GLU A 1 119 ? 7.838 -13.143 -11.773 1.00 68.25 119 GLU A C 1
ATOM 958 O O . GLU A 1 119 ? 7.337 -12.047 -11.518 1.00 68.25 119 GLU A O 1
ATOM 963 N N . PRO A 1 120 ? 7.957 -14.071 -10.811 1.00 70.44 120 PRO A N 1
ATOM 964 C CA . PRO A 1 120 ? 7.565 -13.791 -9.436 1.00 70.44 120 PRO A CA 1
ATOM 965 C C . PRO A 1 120 ? 8.309 -12.568 -8.877 1.00 70.44 120 PRO A C 1
ATOM 967 O O . PRO A 1 120 ? 9.520 -12.438 -9.034 1.00 70.44 120 PRO A O 1
ATOM 970 N N . GLY A 1 121 ? 7.591 -11.648 -8.231 1.00 66.75 121 GLY A N 1
ATOM 971 C CA . GLY A 1 121 ? 8.182 -10.451 -7.622 1.00 66.75 121 GLY A CA 1
ATOM 972 C C . GLY A 1 121 ? 8.544 -9.320 -8.586 1.00 66.75 121 GLY A C 1
ATOM 973 O O . GLY A 1 121 ? 9.049 -8.285 -8.138 1.00 66.75 121 GLY A O 1
ATOM 974 N N . SER A 1 122 ? 8.271 -9.456 -9.884 1.00 67.12 122 SER A N 1
ATOM 975 C CA . SER A 1 122 ? 8.490 -8.385 -10.856 1.00 67.12 122 SER A CA 1
ATOM 976 C C . SER A 1 122 ? 7.463 -7.247 -10.723 1.00 67.12 122 SER A C 1
ATOM 978 O O . SER A 1 122 ? 6.347 -7.397 -10.216 1.00 67.12 122 SER A O 1
ATOM 980 N N . THR A 1 123 ? 7.856 -6.056 -11.183 1.00 68.88 123 THR A N 1
ATOM 981 C CA . THR A 1 123 ? 6.986 -4.876 -11.292 1.00 68.88 123 THR A CA 1
ATOM 982 C C . THR A 1 123 ? 6.648 -4.620 -12.755 1.00 68.88 123 THR A C 1
ATOM 984 O O . THR A 1 123 ? 7.569 -4.464 -13.562 1.00 68.88 123 THR A O 1
ATOM 987 N N . HIS A 1 124 ? 5.358 -4.439 -13.035 1.00 75.12 124 HIS A N 1
ATOM 988 C CA . HIS A 1 124 ? 4.809 -4.125 -14.353 1.00 75.12 124 HIS A CA 1
ATOM 989 C C . HIS A 1 124 ? 3.919 -2.871 -14.302 1.00 75.12 124 HIS A C 1
ATOM 991 O O . HIS A 1 124 ? 3.603 -2.360 -13.222 1.00 75.12 124 HIS A O 1
ATOM 997 N N . TYR A 1 125 ? 3.517 -2.363 -15.463 1.00 79.56 125 TYR A N 1
ATOM 998 C CA . TYR A 1 125 ? 2.609 -1.233 -15.619 1.00 79.56 125 TYR A CA 1
ATOM 999 C C . TYR A 1 125 ? 1.490 -1.554 -16.606 1.00 79.56 125 TYR A C 1
ATOM 1001 O O . TYR A 1 125 ? 1.733 -2.076 -17.688 1.00 79.56 125 TYR A O 1
ATOM 1009 N N . LEU A 1 126 ? 0.266 -1.177 -16.252 1.00 85.69 126 LEU A N 1
ATOM 1010 C CA . LEU A 1 126 ? -0.881 -1.190 -17.149 1.00 85.69 126 LEU A CA 1
ATOM 1011 C C . LEU A 1 126 ? -1.105 0.207 -17.701 1.00 85.69 126 LEU A C 1
ATOM 1013 O O . LEU A 1 126 ? -1.197 1.166 -16.935 1.00 85.69 126 LEU A O 1
ATOM 1017 N N . TYR A 1 127 ? -1.212 0.294 -19.017 1.00 87.44 127 TYR A N 1
ATOM 1018 C CA . TYR A 1 127 ? -1.601 1.478 -19.760 1.00 87.44 127 TYR A CA 1
ATOM 1019 C C . TYR A 1 127 ? -3.049 1.285 -20.191 1.00 87.44 127 TYR A C 1
ATOM 1021 O O . TYR A 1 127 ? -3.342 0.469 -21.065 1.00 87.44 127 TYR A O 1
ATOM 1029 N N . VAL A 1 128 ? -3.959 1.997 -19.537 1.00 90.38 128 VAL A N 1
ATOM 1030 C CA . VAL A 1 128 ? -5.394 1.918 -19.818 1.00 90.38 128 VAL A CA 1
ATOM 1031 C C . VAL A 1 128 ? -5.740 3.097 -20.702 1.00 90.38 128 VAL A C 1
ATOM 1033 O O . VAL A 1 128 ? -5.820 4.227 -20.227 1.00 90.38 128 VAL A O 1
ATOM 1036 N N . TYR A 1 129 ? -5.892 2.824 -21.993 1.00 91.25 129 TYR A N 1
ATOM 1037 C CA . TYR A 1 129 ? -6.290 3.804 -22.985 1.00 91.25 129 TYR A CA 1
ATOM 1038 C C . TYR A 1 129 ? -7.804 3.910 -23.039 1.00 91.25 129 TYR A C 1
ATOM 1040 O O . TYR A 1 129 ? -8.486 2.905 -23.212 1.00 91.25 129 TYR A O 1
ATOM 1048 N N . THR A 1 130 ? -8.323 5.123 -22.978 1.00 91.75 130 THR A N 1
ATOM 1049 C CA . THR A 1 130 ? -9.746 5.428 -23.098 1.00 91.75 130 THR A CA 1
ATOM 1050 C C . THR A 1 130 ? -9.981 6.283 -24.336 1.00 91.75 130 THR A C 1
ATOM 1052 O O . THR A 1 130 ? -9.197 7.179 -24.651 1.00 91.75 130 THR A O 1
ATOM 1055 N N . TYR A 1 131 ? -11.038 5.990 -25.088 1.00 90.12 131 TYR A N 1
ATOM 1056 C CA . TYR A 1 131 ? -11.434 6.787 -26.244 1.00 90.12 131 TYR A CA 1
ATOM 1057 C C . TYR A 1 131 ? -12.686 7.590 -25.915 1.00 90.12 131 TYR A C 1
ATOM 1059 O O . TYR A 1 131 ? -13.763 7.023 -25.714 1.00 90.12 131 TYR A O 1
ATOM 1067 N N . ILE A 1 132 ? -12.540 8.912 -25.891 1.00 88.12 132 ILE A N 1
ATOM 1068 C CA . ILE A 1 132 ? -13.655 9.851 -25.776 1.00 88.12 132 ILE A CA 1
ATOM 1069 C C . ILE A 1 132 ? -13.824 10.493 -27.158 1.00 88.12 132 ILE A C 1
ATOM 1071 O O . ILE A 1 132 ? -12.887 11.157 -27.604 1.00 88.12 132 ILE A O 1
ATOM 1075 N N . PRO A 1 133 ? -14.970 10.360 -27.855 1.00 86.38 133 PRO A N 1
ATOM 1076 C CA . PRO A 1 133 ? -15.139 10.861 -29.227 1.00 86.38 133 PRO A CA 1
ATOM 1077 C C . PRO A 1 133 ? -14.741 12.333 -29.418 1.00 86.38 133 PRO A C 1
ATOM 1079 O O . PRO A 1 133 ? -14.194 12.709 -30.453 1.00 86.38 133 PRO A O 1
ATOM 1082 N N . LYS A 1 134 ? -14.959 13.155 -28.385 1.00 81.06 134 LYS A N 1
ATOM 1083 C CA . LYS A 1 134 ? -14.585 14.574 -28.324 1.00 81.06 134 LYS A CA 1
ATOM 1084 C C . LYS A 1 134 ? -13.071 14.827 -28.260 1.00 81.06 134 LYS A C 1
ATOM 1086 O O . LYS A 1 134 ? -12.598 15.790 -28.858 1.00 81.06 134 LYS A O 1
ATOM 1091 N N . TYR A 1 135 ? -12.318 13.994 -27.537 1.00 80.88 135 TYR A N 1
ATOM 1092 C CA . TYR A 1 135 ? -10.896 14.220 -27.222 1.00 80.88 135 TYR A CA 1
ATOM 1093 C C . TYR A 1 135 ? -9.936 13.251 -27.921 1.00 80.88 135 TYR A C 1
ATOM 1095 O O . TYR A 1 135 ? -8.733 13.505 -27.983 1.00 80.88 135 TYR A O 1
ATOM 1103 N N . GLY A 1 136 ? -10.458 12.166 -28.486 1.00 85.94 136 GLY A N 1
ATOM 1104 C CA . GLY A 1 136 ? -9.669 11.068 -29.013 1.00 85.94 136 GLY A CA 1
ATOM 1105 C C . GLY A 1 136 ? -9.201 10.110 -27.917 1.00 85.94 136 GLY A C 1
ATOM 1106 O O . GLY A 1 136 ? -9.873 9.921 -26.903 1.00 85.94 136 GLY A O 1
ATOM 1107 N N . TRP A 1 137 ? -8.057 9.468 -28.159 1.00 86.00 137 TRP A N 1
ATOM 1108 C CA . TRP A 1 137 ? -7.438 8.549 -27.208 1.00 86.00 137 TRP A CA 1
ATOM 1109 C C . TRP A 1 137 ? -6.689 9.306 -26.112 1.00 86.00 137 TRP A C 1
ATOM 1111 O O . TRP A 1 137 ? -5.866 10.175 -26.399 1.00 86.00 137 TRP A O 1
ATOM 1121 N N . ASP A 1 138 ? -6.935 8.905 -24.875 1.00 84.12 138 ASP A N 1
ATOM 1122 C CA . ASP A 1 138 ? -6.215 9.308 -23.671 1.00 84.12 138 ASP A CA 1
ATOM 1123 C C . ASP A 1 138 ? -5.764 8.047 -22.920 1.00 84.12 138 ASP A C 1
ATOM 1125 O O . ASP A 1 138 ? -6.200 6.950 -23.274 1.00 84.12 138 ASP A O 1
ATOM 1129 N N . TYR A 1 139 ? -4.876 8.156 -21.931 1.00 83.12 139 TYR A N 1
ATOM 1130 C CA . TYR A 1 139 ? -4.493 7.003 -21.117 1.00 83.12 139 TYR A CA 1
ATOM 1131 C C . TYR A 1 139 ? -4.138 7.353 -19.679 1.00 83.12 139 TYR A C 1
ATOM 1133 O O . TYR A 1 139 ? -3.586 8.411 -19.390 1.00 83.12 139 TYR A O 1
ATOM 1141 N N . THR A 1 140 ? -4.386 6.398 -18.784 1.00 81.25 140 THR A N 1
ATOM 1142 C CA . THR A 1 140 ? -3.750 6.357 -17.466 1.00 81.25 140 THR A CA 1
ATOM 1143 C C . THR A 1 140 ? -2.691 5.265 -17.419 1.00 81.25 140 THR A C 1
ATOM 1145 O O . THR A 1 140 ? -2.733 4.300 -18.191 1.00 81.25 140 THR A O 1
ATOM 1148 N N . ARG A 1 141 ? -1.770 5.372 -16.460 1.00 78.69 141 ARG A N 1
ATOM 1149 C CA . ARG A 1 141 ? -0.791 4.327 -16.176 1.00 78.69 141 ARG A CA 1
ATOM 1150 C C . ARG A 1 141 ? -0.817 3.932 -14.705 1.00 78.69 141 ARG A C 1
ATOM 1152 O O . ARG A 1 141 ? -0.505 4.744 -13.838 1.00 78.69 141 ARG A O 1
ATOM 1159 N N . THR A 1 142 ? -1.034 2.646 -14.446 1.00 79.75 142 THR A N 1
ATOM 1160 C CA . THR A 1 142 ? -1.019 2.058 -13.099 1.00 79.75 142 THR A CA 1
ATOM 1161 C C . THR A 1 142 ? 0.111 1.050 -12.950 1.00 79.75 142 THR A C 1
ATOM 1163 O O . THR A 1 142 ? 0.349 0.235 -13.834 1.00 79.75 142 THR A O 1
ATOM 1166 N N . LYS A 1 143 ? 0.809 1.081 -11.811 1.00 78.56 143 LYS A N 1
ATOM 1167 C CA . LYS A 1 143 ? 1.810 0.071 -11.439 1.00 78.56 143 LYS A CA 1
ATOM 1168 C C . LYS A 1 143 ? 1.117 -1.174 -10.875 1.00 78.56 143 LYS A C 1
ATOM 1170 O O . LYS A 1 143 ? 0.299 -1.046 -9.972 1.00 78.56 143 LYS A O 1
ATOM 1175 N N . ILE A 1 144 ? 1.527 -2.361 -11.317 1.00 79.31 144 ILE A N 1
ATOM 1176 C CA . ILE A 1 144 ? 1.110 -3.653 -10.753 1.00 79.31 144 ILE A CA 1
ATOM 1177 C C . ILE A 1 144 ? 2.336 -4.457 -10.296 1.00 79.31 144 ILE A C 1
ATOM 1179 O O . ILE A 1 144 ? 3.418 -4.364 -10.881 1.00 79.31 144 ILE A O 1
ATOM 1183 N N . GLN A 1 145 ? 2.185 -5.225 -9.217 1.00 76.12 145 GLN A N 1
ATOM 1184 C CA . GLN A 1 145 ? 3.252 -6.052 -8.651 1.00 76.12 145 GLN A CA 1
ATOM 1185 C C . GLN A 1 145 ? 2.856 -7.522 -8.745 1.00 76.12 145 GLN A C 1
ATOM 1187 O O . GLN A 1 145 ? 1.782 -7.897 -8.278 1.00 76.12 145 GLN A O 1
ATOM 1192 N N . VAL A 1 146 ? 3.730 -8.346 -9.315 1.00 72.75 146 VAL A N 1
ATOM 1193 C CA . VAL A 1 146 ? 3.515 -9.792 -9.396 1.00 72.75 146 VAL A CA 1
ATOM 1194 C C . VAL A 1 146 ? 3.928 -10.419 -8.061 1.00 72.75 146 VAL A C 1
ATOM 1196 O O . VAL A 1 146 ? 5.022 -10.126 -7.570 1.00 72.75 146 VAL A O 1
ATOM 1199 N N . PRO A 1 147 ? 3.098 -11.277 -7.446 1.00 63.34 147 PRO A N 1
ATOM 1200 C CA . PRO A 1 147 ? 3.459 -11.968 -6.211 1.00 63.34 147 PRO A CA 1
ATOM 1201 C C . PRO A 1 147 ? 4.704 -12.866 -6.362 1.00 63.34 147 PRO A C 1
ATOM 1203 O O . PRO A 1 147 ? 4.857 -13.558 -7.364 1.00 63.34 147 PRO A O 1
ATOM 1206 N N . GLY A 1 148 ? 5.567 -12.894 -5.341 1.00 63.44 148 GLY A N 1
ATOM 1207 C CA . GLY A 1 148 ? 6.741 -13.778 -5.242 1.00 63.44 148 GLY A CA 1
ATOM 1208 C C . GLY A 1 148 ? 8.082 -13.038 -5.179 1.00 63.44 148 GLY A C 1
ATOM 1209 O O . GLY A 1 148 ? 8.104 -11.824 -4.989 1.00 63.44 148 GLY A O 1
ATOM 1210 N N . GLU A 1 149 ? 9.195 -13.770 -5.291 1.00 58.06 149 GLU A N 1
ATOM 1211 C CA . GLU A 1 149 ? 10.559 -13.218 -5.230 1.00 58.06 149 GLU A CA 1
ATOM 1212 C C . GLU A 1 149 ? 11.282 -13.382 -6.579 1.00 58.06 149 GLU A C 1
ATOM 1214 O O . GLU A 1 149 ? 11.250 -14.479 -7.144 1.00 58.06 149 GLU A O 1
ATOM 1219 N N . PRO A 1 150 ? 11.944 -12.329 -7.097 1.00 62.94 150 PRO A N 1
ATOM 1220 C CA . PRO A 1 150 ? 12.630 -12.392 -8.382 1.00 62.94 150 PRO A CA 1
ATOM 1221 C C . PRO A 1 150 ? 13.891 -13.258 -8.303 1.00 62.94 150 PRO A C 1
ATOM 1223 O O . PRO A 1 150 ? 14.648 -13.196 -7.331 1.00 62.94 150 PRO A O 1
ATOM 1226 N N . GLY A 1 151 ? 14.160 -14.027 -9.362 1.00 61.06 151 GLY A N 1
ATOM 1227 C CA . GLY A 1 151 ? 15.412 -14.763 -9.512 1.00 61.06 151 GLY A CA 1
ATOM 1228 C C . GLY A 1 151 ? 16.570 -13.804 -9.784 1.00 61.06 151 GLY A C 1
ATOM 1229 O O . GLY A 1 151 ? 16.642 -13.213 -10.855 1.00 61.06 151 GLY A O 1
ATOM 1230 N N . ASN A 1 152 ? 17.480 -13.643 -8.825 1.00 65.69 152 ASN A N 1
ATOM 1231 C CA . ASN A 1 152 ? 18.705 -12.863 -8.993 1.00 65.69 152 ASN A CA 1
ATOM 1232 C C . ASN A 1 152 ? 19.920 -13.744 -8.699 1.00 65.69 152 ASN A C 1
ATOM 1234 O O . ASN A 1 152 ? 20.041 -14.293 -7.604 1.00 65.69 152 ASN A O 1
ATOM 1238 N N . ALA A 1 153 ? 20.841 -13.849 -9.657 1.00 69.12 153 ALA A N 1
ATOM 1239 C CA . ALA A 1 153 ? 22.129 -14.491 -9.433 1.00 69.12 153 ALA A CA 1
ATOM 1240 C C . ALA A 1 153 ? 23.025 -13.552 -8.599 1.00 69.12 153 ALA A C 1
ATOM 1242 O O . ALA A 1 153 ? 23.547 -12.564 -9.116 1.00 69.12 153 ALA A O 1
ATOM 1243 N N . GLU A 1 154 ? 23.188 -13.824 -7.297 1.00 75.25 154 GLU A N 1
ATOM 1244 C CA . GLU A 1 154 ? 23.981 -12.980 -6.375 1.00 75.25 154 GLU A CA 1
ATOM 1245 C C . GLU A 1 154 ? 25.460 -12.828 -6.789 1.00 75.25 154 GLU A C 1
ATOM 1247 O O . GLU A 1 154 ? 26.142 -11.894 -6.362 1.00 75.25 154 GLU A O 1
ATOM 1252 N N . ASN A 1 155 ? 25.970 -13.750 -7.610 1.00 84.12 155 ASN A N 1
ATOM 1253 C CA . ASN A 1 155 ? 27.343 -13.767 -8.114 1.00 84.12 155 ASN A CA 1
ATOM 1254 C C . ASN A 1 155 ? 27.616 -12.735 -9.205 1.00 84.12 155 ASN A C 1
ATOM 1256 O O . ASN A 1 155 ? 28.757 -12.292 -9.346 1.00 84.12 155 ASN A O 1
ATOM 1260 N N . ILE A 1 156 ? 26.603 -12.336 -9.968 1.00 89.81 156 ILE A N 1
ATOM 1261 C CA . ILE A 1 156 ? 26.771 -11.282 -10.961 1.00 89.81 156 ILE A CA 1
ATOM 1262 C C . ILE A 1 156 ? 26.722 -9.944 -10.220 1.00 89.81 156 ILE A C 1
ATOM 1264 O O . ILE A 1 156 ? 25.898 -9.735 -9.328 1.00 89.81 156 ILE A O 1
ATOM 1268 N N . LYS A 1 157 ? 27.653 -9.047 -10.552 1.00 91.56 157 LYS A N 1
ATOM 1269 C CA . LYS A 1 157 ? 27.626 -7.652 -10.106 1.00 91.56 157 LYS A CA 1
ATOM 1270 C C . LYS A 1 157 ? 27.676 -6.739 -11.309 1.00 91.56 157 LYS A C 1
ATOM 1272 O O . LYS A 1 157 ? 28.407 -6.996 -12.267 1.00 91.56 157 LYS A O 1
ATOM 1277 N N . MET A 1 158 ? 26.932 -5.647 -11.229 1.00 93.44 158 MET A N 1
ATOM 1278 C CA . MET A 1 158 ? 26.835 -4.683 -12.312 1.00 93.44 158 MET A CA 1
ATOM 1279 C C . MET A 1 158 ? 26.544 -3.269 -11.806 1.00 93.44 158 MET A C 1
ATOM 1281 O O . MET A 1 158 ? 26.162 -3.064 -10.654 1.00 93.44 158 MET A O 1
ATOM 1285 N N . SER A 1 159 ? 26.691 -2.297 -12.702 1.00 94.44 159 SER A N 1
ATOM 1286 C CA . SER A 1 159 ? 26.292 -0.904 -12.502 1.00 94.44 159 SER A CA 1
ATOM 1287 C C . SER A 1 159 ? 25.804 -0.305 -13.814 1.00 94.44 159 SER A C 1
ATOM 1289 O O . SER A 1 159 ? 26.320 -0.665 -14.870 1.00 94.44 159 SER A O 1
ATOM 1291 N N . VAL A 1 160 ? 24.866 0.643 -13.735 1.00 95.06 160 VAL A N 1
ATOM 1292 C CA . VAL A 1 160 ? 24.500 1.553 -14.828 1.00 95.06 160 VAL A CA 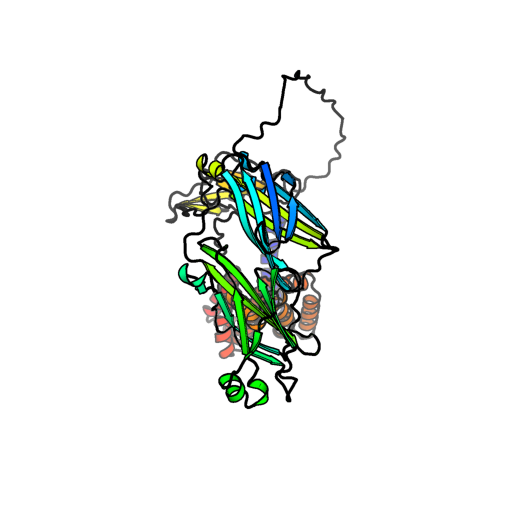1
ATOM 1293 C C . VAL A 1 160 ? 25.021 2.941 -14.459 1.00 95.06 160 VAL A C 1
ATOM 1295 O O . VAL A 1 160 ? 24.512 3.575 -13.541 1.00 95.06 160 VAL A O 1
ATOM 1298 N N . ASP A 1 161 ? 26.044 3.413 -15.166 1.00 93.00 161 ASP A N 1
ATOM 1299 C CA . ASP A 1 161 ? 26.794 4.619 -14.792 1.00 93.00 161 ASP A CA 1
ATOM 1300 C C . ASP A 1 161 ? 26.286 5.877 -15.512 1.00 93.00 161 ASP A C 1
ATOM 1302 O O . ASP A 1 161 ? 26.464 6.998 -15.034 1.00 93.00 161 ASP A O 1
ATOM 1306 N N . SER A 1 162 ? 25.695 5.711 -16.698 1.00 90.19 162 SER A N 1
ATOM 1307 C CA . SER A 1 162 ? 25.312 6.834 -17.564 1.00 90.19 162 SER A CA 1
ATOM 1308 C C . SER A 1 162 ? 23.942 7.433 -17.281 1.00 90.19 162 SER A C 1
ATOM 1310 O O . SER A 1 162 ? 23.652 8.488 -17.837 1.00 90.19 162 SER A O 1
ATOM 1312 N N . LEU A 1 163 ? 23.116 6.765 -16.474 1.00 91.31 163 LEU A N 1
ATOM 1313 C CA . LEU A 1 163 ? 21.777 7.214 -16.103 1.00 91.31 163 LEU A CA 1
ATOM 1314 C C . LEU A 1 163 ? 21.597 7.082 -14.597 1.00 91.31 163 LEU A C 1
ATOM 1316 O O . LEU A 1 163 ? 21.931 6.048 -14.017 1.00 91.31 163 LEU A O 1
ATOM 1320 N N . ARG A 1 164 ? 21.041 8.116 -13.969 1.00 88.81 164 ARG A N 1
ATOM 1321 C CA . ARG A 1 164 ? 20.656 8.075 -12.554 1.00 88.81 164 ARG A CA 1
ATOM 1322 C C . ARG A 1 164 ? 19.179 7.743 -12.406 1.00 88.81 164 ARG A C 1
ATOM 1324 O O . ARG A 1 164 ? 18.365 8.049 -13.271 1.00 88.81 164 ARG A O 1
ATOM 1331 N N . GLN A 1 165 ? 18.831 7.158 -11.264 1.00 88.38 165 GLN A N 1
ATOM 1332 C CA . GLN A 1 165 ? 17.440 6.871 -10.944 1.00 88.38 165 GLN A CA 1
ATOM 1333 C C . GLN A 1 165 ? 16.612 8.162 -10.919 1.00 88.38 165 GLN A C 1
ATOM 1335 O O . GLN A 1 165 ? 16.930 9.091 -10.177 1.00 88.38 165 GLN A O 1
ATOM 1340 N N . ASN A 1 166 ? 15.538 8.175 -11.708 1.00 86.38 166 ASN A N 1
ATOM 1341 C CA . ASN A 1 166 ? 14.641 9.310 -11.928 1.00 86.38 166 ASN A CA 1
ATOM 1342 C C . ASN A 1 166 ? 15.358 10.557 -12.490 1.00 86.38 166 ASN A C 1
ATOM 1344 O O . ASN A 1 166 ? 14.968 11.684 -12.190 1.00 86.38 166 ASN A O 1
ATOM 1348 N N . GLU A 1 167 ? 16.421 10.377 -13.281 1.00 89.56 167 GLU A N 1
ATOM 1349 C CA . GLU A 1 167 ? 17.083 11.491 -13.966 1.00 89.56 167 GLU A CA 1
ATOM 1350 C C . GLU A 1 167 ? 16.140 12.153 -14.976 1.00 89.56 167 GLU A C 1
ATOM 1352 O O . GLU A 1 167 ? 15.492 11.467 -15.770 1.00 89.56 167 GLU A O 1
ATOM 1357 N N . VAL A 1 168 ? 16.094 13.489 -14.964 1.00 90.69 168 VAL A N 1
ATOM 1358 C CA . VAL A 1 168 ? 15.342 14.269 -15.952 1.00 90.69 168 VAL A CA 1
ATOM 1359 C C . VAL A 1 168 ? 16.172 14.410 -17.230 1.00 90.69 168 VAL A C 1
ATOM 1361 O O . VAL A 1 168 ? 17.236 15.039 -17.231 1.00 90.69 168 VAL A O 1
ATOM 1364 N N . ILE A 1 169 ? 15.685 13.826 -18.322 1.00 91.44 169 ILE A N 1
ATOM 1365 C CA . ILE A 1 169 ? 16.311 13.838 -19.641 1.00 91.44 169 ILE A CA 1
ATOM 1366 C C . ILE A 1 169 ? 15.796 15.029 -20.433 1.00 91.44 169 ILE A C 1
ATOM 1368 O O . ILE A 1 169 ? 14.623 15.106 -20.796 1.00 91.44 169 ILE A O 1
ATOM 1372 N N . LYS A 1 170 ? 16.719 15.943 -20.718 1.00 89.31 170 LYS A N 1
ATOM 1373 C CA . LYS A 1 170 ? 16.471 17.141 -21.515 1.00 89.31 170 LYS A CA 1
ATOM 1374 C C . LYS A 1 170 ? 16.270 16.829 -22.993 1.00 89.31 170 LYS A C 1
ATOM 1376 O O . LYS A 1 170 ? 16.799 15.835 -23.500 1.00 89.31 170 LYS A O 1
ATOM 1381 N N . GLU A 1 171 ? 15.563 17.718 -23.686 1.00 81.44 171 GLU A N 1
ATOM 1382 C CA . GLU A 1 171 ? 15.218 17.566 -25.108 1.00 81.44 171 GLU A CA 1
ATOM 1383 C C . GLU A 1 171 ? 16.454 17.326 -25.996 1.00 81.44 171 GLU A C 1
ATOM 1385 O O . GLU A 1 171 ? 16.447 16.471 -26.879 1.00 81.44 171 GLU A O 1
ATOM 1390 N N . ASP A 1 172 ? 17.563 18.011 -25.709 1.00 82.50 172 ASP A N 1
ATOM 1391 C CA . ASP A 1 172 ? 18.821 17.920 -26.460 1.00 82.50 172 ASP A CA 1
ATOM 1392 C C . ASP A 1 172 ? 19.524 16.557 -26.337 1.00 82.50 172 ASP A C 1
ATOM 1394 O O . ASP A 1 172 ? 20.389 16.222 -27.151 1.00 82.50 172 ASP A O 1
ATOM 1398 N N . LYS A 1 173 ? 19.147 15.749 -25.339 1.00 83.94 173 LYS A N 1
ATOM 1399 C CA . LYS A 1 173 ? 19.723 14.424 -25.078 1.00 83.94 173 LYS A CA 1
ATOM 1400 C C . LYS A 1 173 ? 18.861 13.262 -25.574 1.00 83.94 173 LYS A C 1
ATOM 1402 O O . LYS A 1 173 ? 19.353 12.131 -25.564 1.00 83.94 173 LYS A O 1
ATOM 1407 N N . LYS A 1 174 ? 17.627 13.505 -26.040 1.00 82.12 174 LYS A N 1
ATOM 1408 C CA . LYS A 1 174 ? 16.689 12.444 -26.462 1.00 82.12 174 LYS A CA 1
ATOM 1409 C C . LYS A 1 174 ? 17.246 11.572 -27.583 1.00 82.12 174 LYS A C 1
ATOM 1411 O O . LYS A 1 174 ? 17.203 10.349 -27.501 1.00 82.12 174 LYS A O 1
ATOM 1416 N N . ASN A 1 175 ? 17.851 12.192 -28.589 1.00 84.62 175 ASN A N 1
ATOM 1417 C CA . ASN A 1 175 ? 18.211 11.511 -29.836 1.00 84.62 175 ASN A CA 1
ATOM 1418 C C . ASN A 1 175 ? 19.395 10.538 -29.675 1.00 84.62 175 ASN A C 1
ATOM 1420 O O . ASN A 1 175 ? 19.694 9.763 -30.583 1.00 84.62 175 ASN A O 1
ATOM 1424 N N . LYS A 1 176 ? 20.125 10.615 -28.552 1.00 87.25 176 LYS A N 1
ATOM 1425 C CA . LYS A 1 176 ? 21.286 9.765 -28.241 1.00 87.25 176 LYS A CA 1
ATOM 1426 C C . LYS A 1 176 ? 21.387 9.502 -26.742 1.00 87.25 176 LYS A C 1
ATOM 1428 O O . LYS A 1 176 ? 22.387 9.842 -26.103 1.00 87.25 176 LYS A O 1
ATOM 1433 N N . LEU A 1 177 ? 20.367 8.866 -26.182 1.00 91.50 177 LEU A N 1
ATOM 1434 C CA . LEU A 1 177 ? 20.401 8.449 -24.791 1.00 91.50 177 LEU A CA 1
ATOM 1435 C C . LEU A 1 177 ? 21.398 7.297 -24.624 1.00 91.50 177 LEU A C 1
ATOM 1437 O O . LEU A 1 177 ? 21.250 6.234 -25.228 1.00 91.50 177 LEU A O 1
ATOM 1441 N N . ARG A 1 178 ? 22.438 7.504 -23.814 1.00 93.81 178 ARG A N 1
ATOM 1442 C CA . ARG A 1 178 ? 23.471 6.493 -23.567 1.00 93.81 178 ARG A CA 1
ATOM 1443 C C . ARG A 1 178 ? 23.140 5.684 -22.318 1.00 93.81 178 ARG A C 1
ATOM 1445 O O . ARG A 1 178 ? 22.954 6.255 -21.249 1.00 93.81 178 ARG A O 1
ATOM 1452 N N . ILE A 1 179 ? 23.156 4.360 -22.449 1.00 95.31 179 ILE A N 1
ATOM 1453 C CA . ILE A 1 179 ? 23.015 3.394 -21.352 1.00 95.31 179 ILE A CA 1
ATOM 1454 C C . ILE A 1 179 ? 24.310 2.584 -21.297 1.00 95.31 179 ILE A C 1
ATOM 1456 O O . ILE A 1 179 ? 24.582 1.763 -22.169 1.00 95.31 179 ILE A O 1
ATOM 1460 N N . SER A 1 180 ? 25.164 2.872 -20.323 1.00 96.06 180 SER A N 1
ATOM 1461 C CA . SER A 1 180 ? 26.494 2.280 -20.198 1.00 96.06 180 SER A CA 1
ATOM 1462 C C . SER A 1 180 ? 26.869 2.069 -18.746 1.00 96.06 180 SER A C 1
ATOM 1464 O O . SER A 1 180 ? 26.458 2.844 -17.884 1.00 96.06 180 SER A O 1
ATOM 1466 N N . GLY A 1 181 ? 27.710 1.076 -18.504 1.00 96.50 181 GLY A N 1
ATOM 1467 C CA . GLY A 1 181 ? 28.177 0.731 -17.175 1.00 96.50 181 GLY A CA 1
ATOM 1468 C C . GLY A 1 181 ? 29.180 -0.409 -17.223 1.00 96.50 181 GLY A C 1
ATOM 1469 O O . GLY A 1 181 ? 29.974 -0.485 -18.166 1.00 96.50 181 GLY A O 1
ATOM 1470 N N . TRP A 1 182 ? 29.153 -1.284 -16.224 1.00 97.12 182 TRP A N 1
ATOM 1471 C CA . TRP A 1 182 ? 29.971 -2.498 -16.189 1.00 97.12 182 TRP A CA 1
ATOM 1472 C C . TRP A 1 182 ? 29.183 -3.681 -15.633 1.00 97.12 182 TRP A C 1
ATOM 1474 O O . TRP A 1 182 ? 28.223 -3.492 -14.886 1.00 97.12 182 TRP A O 1
ATOM 1484 N N . ALA A 1 183 ? 29.589 -4.894 -16.001 1.00 96.12 183 ALA A N 1
ATOM 1485 C CA . ALA A 1 183 ? 29.074 -6.131 -15.425 1.00 96.12 183 ALA A CA 1
ATOM 1486 C C . ALA A 1 183 ? 30.156 -7.218 -15.416 1.00 96.12 183 ALA A C 1
ATOM 1488 O O . ALA A 1 183 ? 30.921 -7.326 -16.379 1.00 96.12 183 ALA A O 1
ATOM 1489 N N . ALA A 1 184 ? 30.208 -8.017 -14.351 1.00 94.19 184 ALA A N 1
ATOM 1490 C CA . ALA A 1 184 ? 31.090 -9.176 -14.222 1.00 94.19 184 ALA A CA 1
ATOM 1491 C C . ALA A 1 184 ? 30.453 -10.259 -13.333 1.00 94.19 184 ALA A C 1
ATOM 1493 O O . ALA A 1 184 ? 29.774 -9.940 -12.355 1.00 94.19 184 ALA A O 1
ATOM 1494 N N . ASP A 1 185 ? 30.695 -11.528 -13.652 1.00 93.12 185 ASP A N 1
ATOM 1495 C CA . ASP A 1 185 ? 30.333 -12.678 -12.821 1.00 93.12 185 ASP A CA 1
ATOM 1496 C C . ASP A 1 185 ? 31.495 -13.028 -11.884 1.00 93.12 185 ASP A C 1
ATOM 1498 O O . ASP A 1 185 ? 32.565 -13.449 -12.321 1.00 93.12 185 ASP A O 1
ATOM 1502 N N . PHE A 1 186 ? 31.283 -12.876 -10.578 1.00 90.00 186 PHE A N 1
ATOM 1503 C CA . PHE A 1 186 ? 32.319 -13.063 -9.563 1.00 90.00 186 PHE A CA 1
ATOM 1504 C C . PHE A 1 186 ? 32.641 -14.537 -9.290 1.00 90.00 186 PHE A C 1
ATOM 1506 O O . PHE A 1 186 ? 33.610 -14.824 -8.585 1.00 90.00 186 PHE A O 1
ATOM 1513 N N . ASN A 1 187 ? 31.875 -15.472 -9.859 1.00 88.44 187 ASN A N 1
ATOM 1514 C CA . ASN A 1 187 ? 32.214 -16.893 -9.846 1.00 88.44 187 ASN A CA 1
ATOM 1515 C C . ASN A 1 187 ? 33.224 -17.274 -10.941 1.00 88.44 187 ASN A C 1
ATOM 1517 O O . ASN A 1 187 ? 33.739 -18.395 -10.924 1.00 88.44 187 ASN A O 1
ATOM 1521 N N . VAL A 1 188 ? 33.521 -16.370 -11.880 1.00 85.50 188 VAL A N 1
ATOM 1522 C CA . VAL A 1 188 ? 34.467 -16.587 -12.980 1.00 85.50 188 VAL A CA 1
ATOM 1523 C C . VAL A 1 188 ? 35.699 -15.710 -12.765 1.00 85.50 188 VAL A C 1
ATOM 1525 O O . VAL A 1 188 ? 35.601 -14.496 -12.626 1.00 85.50 188 VAL A O 1
ATOM 1528 N N . THR A 1 189 ? 36.883 -16.322 -12.705 1.00 81.19 189 THR A N 1
ATOM 1529 C CA . THR A 1 189 ? 38.120 -15.617 -12.323 1.00 81.19 189 THR A CA 1
ATOM 1530 C C . THR A 1 189 ? 39.063 -15.337 -13.487 1.00 81.19 189 THR A C 1
ATOM 1532 O O . THR A 1 189 ? 39.933 -14.480 -13.350 1.00 81.19 189 THR A O 1
ATOM 1535 N N . ASP A 1 190 ? 38.900 -16.014 -14.623 1.00 87.00 190 ASP A N 1
ATOM 1536 C CA . ASP A 1 190 ? 39.768 -15.961 -15.808 1.00 87.00 190 ASP A CA 1
ATOM 1537 C C . ASP A 1 190 ? 39.217 -15.090 -16.954 1.00 87.00 190 ASP A C 1
ATOM 1539 O O . ASP A 1 190 ? 39.896 -14.866 -17.954 1.00 87.00 190 ASP A O 1
ATOM 1543 N N . SER A 1 191 ? 38.004 -14.561 -16.802 1.00 89.50 191 SER A N 1
ATOM 1544 C CA . SER A 1 191 ? 37.356 -13.618 -17.717 1.00 89.50 191 SER A CA 1
ATOM 1545 C C . SER A 1 191 ? 36.380 -12.731 -16.936 1.00 89.50 191 SER A C 1
ATOM 1547 O O . SER A 1 191 ? 36.318 -12.804 -15.709 1.00 89.50 191 SER A O 1
ATOM 1549 N N . THR A 1 192 ? 35.596 -11.899 -17.622 1.00 91.00 192 THR A N 1
ATOM 1550 C CA . THR A 1 192 ? 34.485 -11.186 -16.976 1.00 91.00 192 THR A CA 1
ATOM 1551 C C . THR A 1 192 ? 33.298 -12.103 -16.661 1.00 91.00 192 THR A C 1
ATOM 1553 O O . THR A 1 192 ? 32.420 -11.705 -15.904 1.00 91.00 192 THR A O 1
ATOM 1556 N N . GLY A 1 193 ? 33.237 -13.303 -17.255 1.00 90.94 193 GLY A N 1
ATOM 1557 C CA . GLY A 1 193 ? 32.162 -14.283 -17.067 1.00 90.94 193 GLY A CA 1
ATOM 1558 C C . GLY A 1 193 ? 30.799 -13.909 -17.665 1.00 90.94 193 GLY A C 1
ATOM 1559 O O . GLY A 1 193 ? 29.860 -14.696 -17.553 1.00 90.94 193 GLY A O 1
ATOM 1560 N N . ILE A 1 194 ? 30.691 -12.752 -18.326 1.00 95.50 194 ILE A N 1
ATOM 1561 C CA . ILE A 1 194 ? 29.476 -12.272 -18.998 1.00 95.50 194 ILE A CA 1
ATOM 1562 C C . ILE A 1 194 ? 29.549 -12.599 -20.490 1.00 95.50 194 ILE A C 1
ATOM 1564 O O . ILE A 1 194 ? 30.541 -12.291 -21.148 1.00 95.50 194 ILE A O 1
ATOM 1568 N N . ASP A 1 195 ? 28.482 -13.199 -21.009 1.00 94.19 195 ASP A N 1
ATOM 1569 C CA . ASP A 1 195 ? 28.280 -13.490 -22.429 1.00 94.19 195 ASP A CA 1
ATOM 1570 C C . ASP A 1 195 ? 27.812 -12.234 -23.177 1.00 94.19 195 ASP A C 1
ATOM 1572 O O . ASP A 1 195 ? 28.437 -11.775 -24.133 1.00 94.19 195 ASP A O 1
ATOM 1576 N N . LYS A 1 196 ? 26.732 -11.616 -22.685 1.00 95.00 196 LYS A N 1
ATOM 1577 C CA . LYS A 1 196 ? 26.130 -10.420 -23.282 1.00 95.00 196 LYS A CA 1
ATOM 1578 C C . LYS A 1 196 ? 25.355 -9.589 -22.271 1.00 95.00 196 LYS A C 1
ATOM 1580 O O . LYS A 1 196 ? 25.014 -10.057 -21.188 1.00 95.00 196 LYS A O 1
ATOM 1585 N N . VAL A 1 197 ? 25.048 -8.349 -22.650 1.00 96.69 197 VAL A N 1
ATOM 1586 C CA . VAL A 1 197 ? 24.180 -7.450 -21.880 1.00 96.69 197 VAL A CA 1
ATOM 1587 C C . VAL A 1 197 ? 22.994 -7.054 -22.746 1.00 96.69 197 VAL A C 1
ATOM 1589 O O . VAL A 1 197 ? 23.165 -6.371 -23.752 1.00 96.69 197 VAL A O 1
ATOM 1592 N N . GLU A 1 198 ? 21.795 -7.470 -22.364 1.00 95.00 198 GLU A N 1
ATOM 1593 C CA . GLU A 1 198 ? 20.553 -7.111 -23.050 1.00 95.00 198 GLU A CA 1
ATOM 1594 C C . GLU A 1 198 ? 19.880 -5.925 -22.358 1.00 95.00 198 GLU A C 1
ATOM 1596 O O . GLU A 1 198 ? 19.912 -5.799 -21.130 1.00 95.00 198 GLU A O 1
ATOM 1601 N N . ILE A 1 199 ? 19.261 -5.048 -23.148 1.00 92.94 199 ILE A N 1
ATOM 1602 C CA . ILE A 1 199 ? 18.530 -3.890 -22.633 1.00 92.94 199 ILE A CA 1
ATOM 1603 C C . ILE A 1 199 ? 17.095 -3.936 -23.128 1.00 92.94 199 ILE A C 1
ATOM 1605 O O . ILE A 1 199 ? 16.835 -4.014 -24.330 1.00 92.94 199 ILE A O 1
ATOM 1609 N N . TYR A 1 200 ? 16.172 -3.824 -22.182 1.00 85.88 200 TYR A N 1
ATOM 1610 C CA . TYR A 1 200 ? 14.740 -3.786 -22.427 1.00 85.88 200 TYR A CA 1
ATOM 1611 C C . TYR A 1 200 ? 14.178 -2.432 -22.001 1.00 85.88 200 TYR A C 1
ATOM 1613 O O . TYR A 1 200 ? 14.618 -1.835 -21.013 1.00 85.88 200 TYR A O 1
ATOM 1621 N N . LEU A 1 201 ? 13.214 -1.938 -22.771 1.00 82.50 201 LEU A N 1
ATOM 1622 C CA . LEU A 1 201 ? 12.496 -0.705 -22.490 1.00 82.50 201 LEU A CA 1
ATOM 1623 C C . LEU A 1 201 ? 11.121 -1.008 -21.901 1.00 82.50 201 LEU A C 1
ATOM 1625 O O . LEU A 1 201 ? 10.386 -1.837 -22.431 1.00 82.50 201 LEU A O 1
ATOM 1629 N N . ASN A 1 202 ? 10.787 -0.273 -20.840 1.00 68.44 202 ASN A N 1
ATOM 1630 C CA . ASN A 1 202 ? 9.505 -0.244 -20.134 1.00 68.44 202 ASN A CA 1
ATOM 1631 C C . ASN A 1 202 ? 8.984 -1.600 -19.630 1.00 68.44 202 ASN A C 1
ATOM 1633 O O . ASN A 1 202 ? 7.849 -1.666 -19.185 1.00 68.44 202 ASN A O 1
ATOM 1637 N N . GLY A 1 203 ? 9.833 -2.628 -19.567 1.00 67.69 203 GLY A N 1
ATOM 1638 C CA . GLY A 1 203 ? 9.504 -3.920 -18.972 1.00 67.69 203 GLY A CA 1
ATOM 1639 C C . GLY A 1 203 ? 10.725 -4.848 -18.874 1.00 67.69 203 GLY A C 1
ATOM 1640 O O . GLY A 1 203 ? 11.758 -4.573 -19.495 1.00 67.69 203 GLY A O 1
ATOM 1641 N N . PRO A 1 204 ? 10.640 -5.927 -18.076 1.00 72.44 204 PRO A N 1
ATOM 1642 C CA . PRO A 1 204 ? 11.701 -6.922 -17.915 1.00 72.44 204 PRO A CA 1
ATOM 1643 C C . PRO A 1 204 ? 11.893 -7.827 -19.151 1.00 72.44 204 PRO A C 1
ATOM 1645 O O . PRO A 1 204 ? 11.157 -7.733 -20.134 1.00 72.44 204 PRO A O 1
ATOM 1648 N N . LYS A 1 205 ? 12.906 -8.706 -19.118 1.00 69.38 205 LYS A N 1
ATOM 1649 C CA . LYS A 1 205 ? 13.199 -9.653 -20.204 1.00 69.38 205 LYS A CA 1
ATOM 1650 C C . LYS A 1 205 ? 11.994 -10.567 -20.466 1.00 69.38 205 LYS A C 1
ATOM 1652 O O . LYS A 1 205 ? 11.346 -11.019 -19.535 1.00 69.38 205 LYS A O 1
ATOM 1657 N N . GLY A 1 206 ? 11.699 -10.806 -21.745 1.00 57.97 206 GLY A N 1
ATOM 1658 C CA . GLY A 1 206 ? 10.513 -11.544 -22.199 1.00 57.97 206 GLY A CA 1
ATOM 1659 C C . GLY A 1 206 ? 9.291 -10.664 -22.469 1.00 57.97 206 GLY A C 1
ATOM 1660 O O . GLY A 1 206 ? 8.394 -11.109 -23.178 1.00 57.97 206 GLY A O 1
ATOM 1661 N N . PHE A 1 207 ? 9.280 -9.423 -21.965 1.00 55.09 207 PHE A N 1
ATOM 1662 C CA . PHE A 1 207 ? 8.057 -8.624 -21.832 1.00 55.09 207 PHE A CA 1
ATOM 1663 C C . PHE A 1 207 ? 8.199 -7.161 -22.249 1.00 55.09 207 PHE A C 1
ATOM 1665 O O . PHE A 1 207 ? 7.379 -6.650 -23.007 1.00 55.09 207 PHE A O 1
ATOM 1672 N N . GLY A 1 208 ? 9.271 -6.496 -21.816 1.00 58.41 208 GLY A N 1
ATOM 1673 C CA . GLY A 1 208 ? 9.639 -5.183 -22.330 1.00 58.41 208 GLY A CA 1
ATOM 1674 C C . GLY A 1 208 ? 10.110 -5.259 -23.781 1.00 58.41 208 GLY A C 1
ATOM 1675 O O . GLY A 1 208 ? 10.521 -6.311 -24.281 1.00 58.41 208 GLY A O 1
ATOM 1676 N N . LYS A 1 209 ? 10.127 -4.116 -24.468 1.00 68.88 209 LYS A N 1
ATOM 1677 C CA . LYS A 1 209 ? 10.689 -4.044 -25.820 1.00 68.88 209 LYS A CA 1
ATOM 1678 C C . LYS A 1 209 ? 12.195 -4.274 -25.743 1.00 68.88 209 LYS A C 1
ATOM 1680 O O . LYS A 1 209 ? 12.913 -3.415 -25.227 1.00 68.88 209 LYS A O 1
ATOM 1685 N N . LEU A 1 210 ? 12.678 -5.400 -26.275 1.00 85.00 210 LEU A N 1
ATOM 1686 C CA . LEU A 1 210 ? 14.111 -5.610 -26.468 1.00 85.00 210 LEU A CA 1
ATOM 1687 C C . LEU A 1 210 ? 14.632 -4.491 -27.371 1.00 85.00 210 LEU A C 1
ATOM 1689 O O . LEU A 1 210 ? 14.281 -4.408 -28.548 1.00 85.00 210 LEU A O 1
ATOM 1693 N N . LEU A 1 211 ? 15.461 -3.619 -26.809 1.00 88.56 211 LEU A N 1
ATOM 1694 C CA . LEU A 1 211 ? 16.131 -2.580 -27.580 1.00 88.56 211 LEU A CA 1
ATOM 1695 C C . LEU A 1 211 ? 17.333 -3.150 -28.330 1.00 88.56 211 LEU A C 1
ATOM 1697 O O . LEU A 1 211 ? 17.669 -2.677 -29.414 1.00 88.56 211 LEU A O 1
ATOM 1701 N N . GLY A 1 212 ? 17.958 -4.175 -27.755 1.00 91.50 212 GLY A N 1
ATOM 1702 C CA . GLY A 1 212 ? 19.051 -4.920 -28.354 1.00 91.50 212 GLY A CA 1
ATOM 1703 C C . GLY A 1 212 ? 20.117 -5.304 -27.337 1.00 91.50 212 GLY A C 1
ATOM 1704 O O . GLY A 1 212 ? 19.960 -5.135 -26.124 1.00 91.50 212 GLY A O 1
ATOM 1705 N N . GLU A 1 213 ? 21.218 -5.822 -27.865 1.00 96.12 213 GLU A N 1
ATOM 1706 C CA . GLU A 1 213 ? 22.406 -6.171 -27.094 1.00 96.12 213 GLU A CA 1
ATOM 1707 C C . GLU A 1 213 ? 23.352 -4.964 -27.036 1.00 96.12 213 GLU A C 1
ATOM 1709 O O . GLU A 1 213 ? 23.685 -4.348 -28.054 1.00 96.12 213 GLU A O 1
ATOM 1714 N N . ALA A 1 214 ? 23.773 -4.592 -25.828 1.00 96.50 214 ALA A N 1
ATOM 1715 C CA . ALA A 1 214 ? 24.770 -3.555 -25.627 1.00 96.50 214 ALA A CA 1
ATOM 1716 C C . ALA A 1 214 ? 26.134 -4.028 -26.134 1.00 96.50 214 ALA A C 1
ATOM 1718 O O . ALA A 1 214 ? 26.497 -5.198 -26.007 1.00 96.50 214 ALA A O 1
ATOM 1719 N N . LYS A 1 215 ? 26.944 -3.093 -26.640 1.00 96.69 215 LYS A N 1
ATOM 1720 C CA . LYS A 1 215 ? 28.339 -3.381 -26.968 1.00 96.69 215 LYS A CA 1
ATOM 1721 C C . LYS A 1 215 ? 29.096 -3.650 -25.668 1.00 96.69 215 LYS A C 1
ATOM 1723 O O . LYS A 1 215 ? 29.435 -2.700 -24.963 1.00 96.69 215 LYS A O 1
ATOM 1728 N N . TYR A 1 216 ? 29.321 -4.924 -25.371 1.00 96.25 216 TYR A N 1
ATOM 1729 C CA . TYR A 1 216 ? 30.076 -5.419 -24.222 1.00 96.25 216 TYR A CA 1
ATOM 1730 C C . TYR A 1 216 ? 31.570 -5.573 -24.566 1.00 96.25 216 TYR A C 1
ATOM 1732 O O . TYR A 1 216 ? 31.932 -5.616 -25.744 1.00 96.25 216 TYR A O 1
ATOM 1740 N N . GLY A 1 217 ? 32.446 -5.628 -23.559 1.00 94.31 217 GLY A N 1
ATOM 1741 C CA . GLY A 1 217 ? 33.894 -5.759 -23.760 1.00 94.31 217 GLY A CA 1
ATOM 1742 C C . GLY A 1 217 ? 34.666 -4.436 -23.764 1.00 94.31 217 GLY A C 1
ATOM 1743 O O . GLY A 1 217 ? 35.775 -4.381 -24.289 1.00 94.31 217 GLY A O 1
ATOM 1744 N N . LEU A 1 218 ? 34.081 -3.347 -23.256 1.00 96.31 218 LEU A N 1
ATOM 1745 C CA . LEU A 1 218 ? 34.742 -2.040 -23.194 1.00 96.31 218 LEU A CA 1
ATOM 1746 C C . LEU A 1 218 ? 35.684 -1.953 -21.987 1.00 96.31 218 LEU A C 1
ATOM 1748 O O . LEU A 1 218 ? 35.375 -2.474 -20.916 1.00 96.31 218 LEU A O 1
ATOM 1752 N N . GLU A 1 219 ? 36.799 -1.243 -22.155 1.00 96.56 219 GLU A N 1
ATOM 1753 C CA . GLU A 1 219 ? 37.812 -1.089 -21.108 1.00 96.56 219 GLU A CA 1
ATOM 1754 C C . GLU A 1 219 ? 37.290 -0.306 -19.885 1.00 96.56 219 GLU A C 1
ATOM 1756 O O . GLU A 1 219 ? 36.685 0.763 -20.009 1.00 96.56 219 GLU A O 1
ATOM 1761 N N . ARG A 1 220 ? 37.554 -0.851 -18.695 1.00 96.25 220 ARG A N 1
ATOM 1762 C CA . ARG A 1 220 ? 37.170 -0.388 -17.356 1.00 96.25 220 ARG A CA 1
ATOM 1763 C C . ARG A 1 220 ? 38.283 -0.686 -16.355 1.00 96.25 220 ARG A C 1
ATOM 1765 O O . ARG A 1 220 ? 38.187 -1.584 -15.517 1.00 96.25 220 ARG A O 1
ATOM 1772 N N . GLN A 1 221 ? 39.365 0.085 -16.459 1.00 95.19 221 GLN A N 1
ATOM 1773 C CA . GLN A 1 221 ? 40.510 -0.016 -15.549 1.00 95.19 221 GLN A CA 1
ATOM 1774 C C . GLN A 1 221 ? 40.099 0.226 -14.090 1.00 95.19 221 GLN A C 1
ATOM 1776 O O . GLN A 1 221 ? 40.554 -0.473 -13.193 1.00 95.19 221 GLN A O 1
ATOM 1781 N N . ASP A 1 222 ? 39.173 1.158 -13.866 1.00 94.44 222 ASP A N 1
ATOM 1782 C CA . ASP A 1 222 ? 38.612 1.477 -12.554 1.00 94.44 222 ASP A CA 1
ATOM 1783 C C . ASP A 1 222 ? 37.934 0.271 -11.886 1.00 94.44 222 ASP A C 1
ATOM 1785 O O . ASP A 1 222 ? 38.072 0.076 -10.681 1.00 94.44 222 ASP A O 1
ATOM 1789 N N . VAL A 1 223 ? 37.249 -0.570 -12.665 1.00 94.06 223 VAL A N 1
ATOM 1790 C CA . VAL A 1 223 ? 36.599 -1.793 -12.171 1.00 94.06 223 VAL A CA 1
ATOM 1791 C C . VAL A 1 223 ? 37.639 -2.874 -11.872 1.00 94.06 223 VAL A C 1
ATOM 1793 O O . VAL A 1 223 ? 37.588 -3.498 -10.811 1.00 94.06 223 VAL A O 1
ATOM 1796 N N . ALA A 1 224 ? 38.605 -3.077 -12.773 1.00 93.12 224 ALA A N 1
ATOM 1797 C CA . ALA A 1 224 ? 39.695 -4.031 -12.565 1.00 93.12 224 ALA A CA 1
ATOM 1798 C C . ALA A 1 224 ? 40.507 -3.708 -11.298 1.00 93.12 224 ALA A C 1
ATOM 1800 O O . ALA A 1 224 ? 40.779 -4.606 -10.497 1.00 93.12 224 ALA A O 1
ATOM 1801 N N . ASP A 1 225 ? 40.821 -2.429 -11.081 1.00 94.31 225 ASP A N 1
ATOM 1802 C CA . ASP A 1 225 ? 41.554 -1.949 -9.909 1.00 94.31 225 ASP A CA 1
ATOM 1803 C C . ASP A 1 225 ? 40.720 -2.082 -8.626 1.00 94.31 225 ASP A C 1
ATOM 1805 O O . ASP A 1 225 ? 41.222 -2.573 -7.613 1.00 94.31 225 ASP A O 1
ATOM 1809 N N . ALA A 1 226 ? 39.435 -1.701 -8.661 1.00 92.88 226 ALA A N 1
ATOM 1810 C CA . ALA A 1 226 ? 38.546 -1.753 -7.496 1.00 92.88 226 ALA A CA 1
ATOM 1811 C C . ALA A 1 226 ? 38.343 -3.176 -6.954 1.00 92.88 226 ALA A C 1
ATOM 1813 O O . ALA A 1 226 ? 38.204 -3.363 -5.744 1.00 92.88 226 ALA A O 1
ATOM 1814 N N . PHE A 1 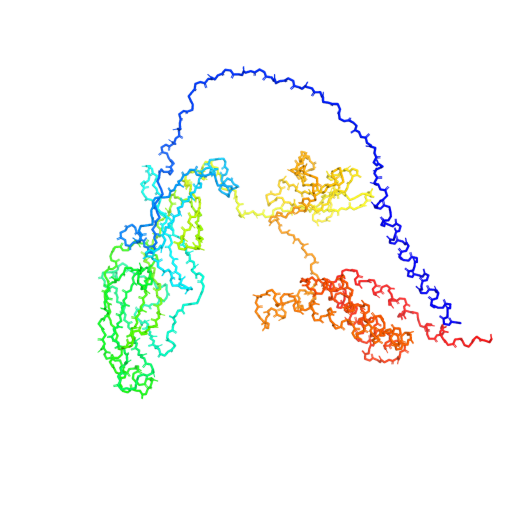227 ? 38.336 -4.178 -7.836 1.00 91.31 227 PHE A N 1
ATOM 1815 C CA . PHE A 1 227 ? 38.163 -5.584 -7.461 1.00 91.31 227 PHE A CA 1
ATOM 1816 C C . PHE A 1 227 ? 39.465 -6.394 -7.470 1.00 91.31 227 PHE A C 1
ATOM 1818 O O . PHE A 1 227 ? 39.436 -7.583 -7.156 1.00 91.31 227 PHE A O 1
ATOM 1825 N N . GLY A 1 228 ? 40.604 -5.777 -7.806 1.00 90.81 228 GLY A N 1
ATOM 1826 C CA . GLY A 1 228 ? 41.910 -6.438 -7.848 1.00 90.81 228 GLY A CA 1
ATOM 1827 C C . GLY A 1 228 ? 42.000 -7.594 -8.851 1.00 90.81 228 GLY A C 1
ATOM 1828 O O . GLY A 1 228 ? 42.810 -8.500 -8.653 1.00 90.81 228 GLY A O 1
ATOM 1829 N N . ASN A 1 229 ? 41.170 -7.592 -9.902 1.00 90.25 229 ASN A N 1
ATOM 1830 C CA . ASN A 1 229 ? 41.136 -8.640 -10.922 1.00 90.25 229 ASN A CA 1
ATOM 1831 C C . ASN A 1 229 ? 41.376 -8.039 -12.323 1.00 90.25 229 ASN A C 1
ATOM 1833 O O . ASN A 1 229 ? 40.479 -7.385 -12.863 1.00 90.25 229 ASN A O 1
ATOM 1837 N N . PRO A 1 230 ? 42.543 -8.282 -12.957 1.00 90.75 230 PRO A N 1
ATOM 1838 C CA . PRO A 1 230 ? 42.852 -7.732 -14.278 1.00 90.75 230 PRO A CA 1
ATOM 1839 C C . PRO A 1 230 ? 41.926 -8.262 -15.382 1.00 90.75 230 PRO A C 1
ATOM 1841 O O . PRO A 1 230 ? 41.741 -7.592 -16.396 1.00 90.75 230 PRO A O 1
ATOM 1844 N N . ASN A 1 231 ? 41.289 -9.421 -15.185 1.00 91.38 231 ASN A N 1
ATOM 1845 C CA . ASN A 1 231 ? 40.349 -9.987 -16.155 1.00 91.38 231 ASN A CA 1
ATOM 1846 C C . ASN A 1 231 ? 39.037 -9.190 -16.240 1.00 91.38 231 ASN A C 1
ATOM 1848 O O . ASN A 1 231 ? 38.283 -9.349 -17.199 1.00 91.38 231 ASN A O 1
ATOM 1852 N N . TYR A 1 232 ? 38.784 -8.280 -15.292 1.00 93.44 232 TYR A N 1
ATOM 1853 C CA . TYR A 1 232 ? 37.643 -7.362 -15.335 1.00 93.44 232 TYR A CA 1
ATOM 1854 C C . TYR A 1 232 ? 37.912 -6.090 -16.142 1.00 93.44 232 TYR A C 1
ATOM 1856 O O . TYR A 1 232 ? 37.022 -5.243 -16.242 1.00 93.44 232 TYR A O 1
ATOM 1864 N N . LEU A 1 233 ? 39.091 -5.962 -16.768 1.00 93.94 233 LEU A N 1
ATOM 1865 C CA . LEU A 1 233 ? 39.415 -4.820 -17.622 1.00 93.94 233 LEU A CA 1
ATOM 1866 C C . LEU A 1 233 ? 38.364 -4.621 -18.716 1.00 93.94 233 LEU A C 1
ATOM 1868 O O . LEU A 1 233 ? 37.985 -3.493 -18.969 1.00 93.94 233 LEU A O 1
ATOM 1872 N N . ASN A 1 234 ? 37.827 -5.686 -19.309 1.00 95.06 234 ASN A N 1
ATOM 1873 C CA . ASN A 1 234 ? 36.850 -5.582 -20.399 1.00 95.06 234 ASN A CA 1
ATOM 1874 C C . ASN A 1 234 ? 35.392 -5.714 -19.922 1.00 95.06 234 ASN A C 1
ATOM 1876 O O . ASN A 1 234 ? 34.529 -6.169 -20.665 1.00 95.06 234 ASN A O 1
ATOM 1880 N N . SER A 1 235 ? 35.099 -5.350 -18.671 1.00 96.31 235 SER A N 1
ATOM 1881 C CA . SER A 1 235 ? 33.758 -5.494 -18.075 1.00 96.31 235 SER A CA 1
ATOM 1882 C C . SER A 1 235 ? 32.745 -4.430 -18.515 1.00 96.31 235 SER A C 1
ATOM 1884 O O . SER A 1 235 ? 31.573 -4.500 -18.140 1.00 96.31 235 SER A O 1
ATOM 1886 N N . GLY A 1 236 ? 33.169 -3.424 -19.283 1.00 96.56 236 GLY A N 1
ATOM 1887 C CA . GLY A 1 236 ? 32.329 -2.300 -19.670 1.00 96.56 236 GLY A CA 1
ATOM 1888 C C . GLY A 1 236 ? 31.327 -2.629 -20.773 1.00 96.56 236 GLY A C 1
ATOM 1889 O O . GLY A 1 236 ? 31.614 -3.396 -21.694 1.00 96.56 236 GLY A O 1
ATOM 1890 N N . TYR A 1 237 ? 30.173 -1.963 -20.733 1.00 97.69 237 TYR A N 1
ATOM 1891 C CA . TYR A 1 237 ? 29.179 -2.011 -21.805 1.00 97.69 237 TYR A CA 1
ATOM 1892 C C . TYR A 1 237 ? 28.651 -0.631 -22.178 1.00 97.69 237 TYR A C 1
ATOM 1894 O O . TYR A 1 237 ? 28.656 0.293 -21.364 1.00 97.69 237 TYR A O 1
ATOM 1902 N N . SER A 1 238 ? 28.174 -0.479 -23.415 1.00 97.06 238 SER A N 1
ATOM 1903 C CA . SER A 1 238 ? 27.499 0.740 -23.865 1.00 97.06 238 SER A CA 1
ATOM 1904 C C . SER A 1 238 ? 26.441 0.447 -24.923 1.00 97.06 238 SER A C 1
ATOM 1906 O O . SER A 1 238 ? 26.684 -0.284 -25.881 1.00 97.06 238 SER A O 1
ATOM 1908 N N . PHE A 1 239 ? 25.298 1.105 -24.787 1.00 96.69 239 PHE A N 1
ATOM 1909 C CA . PHE A 1 239 ? 24.188 1.103 -25.731 1.00 96.69 239 PHE A CA 1
ATOM 1910 C C . PHE A 1 239 ? 23.695 2.535 -25.945 1.00 96.69 239 PHE A C 1
ATOM 1912 O O . PHE A 1 239 ? 23.829 3.389 -25.063 1.00 96.69 239 PHE A O 1
ATOM 1919 N N . THR A 1 240 ? 23.162 2.822 -27.128 1.00 94.69 240 THR A N 1
ATOM 1920 C CA . THR A 1 240 ? 22.600 4.134 -27.457 1.00 94.69 240 THR A CA 1
ATOM 1921 C C . THR A 1 240 ? 21.200 3.942 -28.001 1.00 94.69 240 THR A C 1
ATOM 1923 O O . THR A 1 240 ? 21.004 3.148 -28.915 1.00 94.69 240 THR A O 1
ATOM 1926 N N . TYR A 1 241 ? 20.251 4.675 -27.431 1.00 92.25 241 TYR A N 1
ATOM 1927 C CA . TYR A 1 241 ? 18.849 4.634 -27.806 1.00 92.25 241 TYR A CA 1
ATOM 1928 C C . TYR A 1 241 ? 18.380 6.012 -28.273 1.00 92.25 241 TYR A C 1
ATOM 1930 O O . TYR A 1 241 ? 18.762 7.032 -27.696 1.00 92.25 241 TYR A O 1
ATOM 1938 N N . ASP A 1 242 ? 17.554 6.026 -29.314 1.00 89.50 242 ASP A N 1
ATOM 1939 C CA . ASP A 1 242 ? 16.858 7.224 -29.767 1.00 89.50 242 ASP A CA 1
ATOM 1940 C C . ASP A 1 242 ? 15.511 7.324 -29.038 1.00 89.50 242 ASP A C 1
ATOM 1942 O O . ASP A 1 242 ? 14.554 6.618 -29.351 1.00 89.50 242 ASP A O 1
ATOM 1946 N N . ALA A 1 243 ? 15.465 8.191 -28.029 1.00 86.06 243 ALA A N 1
ATOM 1947 C CA . ALA A 1 243 ? 14.293 8.475 -27.212 1.00 86.06 243 ALA A CA 1
ATOM 1948 C C . ALA A 1 243 ? 13.452 9.645 -27.760 1.00 86.06 243 ALA A C 1
ATOM 1950 O O . ALA A 1 243 ? 12.634 10.198 -27.028 1.00 86.06 243 ALA A O 1
ATOM 1951 N N . SER A 1 244 ? 13.632 10.044 -29.028 1.00 83.00 244 SER A N 1
ATOM 1952 C CA . SER A 1 244 ? 12.886 11.165 -29.633 1.00 83.00 244 SER A CA 1
ATOM 1953 C C . SER A 1 244 ? 11.370 10.955 -29.636 1.00 83.00 244 SER A C 1
ATOM 1955 O O . SER A 1 244 ? 10.617 11.921 -29.695 1.00 83.00 244 SER A O 1
ATOM 1957 N N . SER A 1 245 ? 10.911 9.702 -29.568 1.00 78.81 245 SER A N 1
ATOM 1958 C CA . SER A 1 245 ? 9.486 9.368 -29.504 1.00 78.81 245 SER A CA 1
ATOM 1959 C C . SER A 1 245 ? 8.875 9.513 -28.108 1.00 78.81 245 SER A C 1
ATOM 1961 O O . SER A 1 245 ? 7.675 9.301 -27.971 1.00 78.81 245 SER A O 1
ATOM 1963 N N . PHE A 1 246 ? 9.665 9.792 -27.066 1.00 82.94 246 PHE A N 1
ATOM 1964 C CA . PHE A 1 246 ? 9.146 9.900 -25.702 1.00 82.94 246 PHE A CA 1
ATOM 1965 C C . PHE A 1 246 ? 8.480 11.258 -25.465 1.00 82.94 246 PHE A C 1
ATOM 1967 O O . PHE A 1 246 ? 9.045 12.318 -25.768 1.00 82.94 246 PHE A O 1
ATOM 1974 N N . GLU A 1 247 ? 7.273 11.200 -24.904 1.00 79.00 247 GLU A N 1
ATOM 1975 C CA . GLU A 1 247 ? 6.441 12.364 -24.613 1.00 79.00 247 GLU A CA 1
ATOM 1976 C C . GLU A 1 247 ? 7.073 13.242 -23.513 1.00 79.00 247 GLU A C 1
ATOM 1978 O O . GLU A 1 247 ? 7.740 12.731 -22.613 1.00 79.00 247 GLU A O 1
ATOM 1983 N N . PRO A 1 248 ? 6.906 14.574 -23.554 1.00 81.56 248 PRO A N 1
ATOM 1984 C CA . PRO A 1 248 ? 7.333 15.447 -22.461 1.00 81.56 248 PRO A CA 1
ATOM 1985 C C . PRO A 1 248 ? 6.669 15.056 -21.129 1.00 81.56 248 PRO A C 1
ATOM 1987 O O . PRO A 1 248 ? 5.495 14.698 -21.102 1.00 81.56 248 PRO A O 1
ATOM 1990 N N . GLY A 1 249 ? 7.422 15.090 -20.027 1.00 77.44 249 GLY A N 1
ATOM 1991 C CA . GLY A 1 249 ? 6.937 14.692 -18.699 1.00 77.44 249 GLY A CA 1
ATOM 1992 C C . GLY A 1 249 ? 6.790 13.180 -18.475 1.00 77.44 249 GLY A C 1
ATOM 1993 O O . GLY A 1 249 ? 6.571 12.757 -17.340 1.00 77.44 249 GLY A O 1
ATOM 1994 N N . SER A 1 250 ? 6.951 12.338 -19.505 1.00 73.56 250 SER A N 1
ATOM 1995 C CA . SER A 1 250 ? 6.751 10.893 -19.371 1.00 73.56 250 SER A CA 1
ATOM 1996 C C . SER A 1 250 ? 7.863 10.215 -18.557 1.00 73.56 250 SER A C 1
ATOM 1998 O O . SER A 1 250 ? 9.035 10.593 -18.595 1.00 73.56 250 SER A O 1
ATOM 2000 N N . LEU A 1 251 ? 7.505 9.160 -17.819 1.00 80.25 251 LEU A N 1
ATOM 2001 C CA . LEU A 1 251 ? 8.454 8.298 -17.102 1.00 80.25 251 LEU A CA 1
ATOM 2002 C C . LEU A 1 251 ? 8.708 7.028 -17.918 1.00 80.25 251 LEU A C 1
ATOM 2004 O O . LEU A 1 251 ? 7.759 6.302 -18.220 1.00 80.25 251 LEU A O 1
ATOM 2008 N N . HIS A 1 252 ? 9.972 6.707 -18.175 1.00 81.38 252 HIS A N 1
ATOM 2009 C CA . HIS A 1 252 ? 10.392 5.479 -18.850 1.00 81.38 252 HIS A CA 1
ATOM 2010 C C . HIS A 1 252 ? 11.388 4.690 -18.003 1.00 81.38 252 HIS A C 1
ATOM 2012 O O . HIS A 1 252 ? 12.101 5.246 -17.172 1.00 81.38 252 HIS A O 1
ATOM 2018 N N . SER A 1 253 ? 11.423 3.372 -18.180 1.00 84.06 253 SER A N 1
ATOM 2019 C CA . SER A 1 253 ? 12.290 2.472 -17.413 1.00 84.06 253 SER A CA 1
ATOM 2020 C C . SER A 1 253 ? 13.171 1.648 -18.341 1.00 84.06 253 SER A C 1
ATOM 2022 O O . SER A 1 253 ? 12.664 1.007 -19.255 1.00 84.06 253 SER A O 1
ATOM 2024 N N . PHE A 1 254 ? 14.471 1.602 -18.074 1.00 88.88 254 PHE A N 1
ATOM 2025 C CA . PHE A 1 254 ? 15.398 0.680 -18.725 1.00 88.88 254 PHE A CA 1
ATOM 2026 C C . PHE A 1 254 ? 15.711 -0.478 -17.790 1.00 88.88 254 PHE A C 1
ATOM 2028 O O . PHE A 1 254 ? 16.083 -0.268 -16.636 1.00 88.88 254 PHE A O 1
ATOM 2035 N N . TYR A 1 255 ? 15.579 -1.692 -18.307 1.00 88.06 255 TYR A N 1
ATOM 2036 C CA . TYR A 1 255 ? 15.926 -2.922 -17.614 1.00 88.06 255 TYR A CA 1
ATOM 2037 C C . TYR A 1 255 ? 17.181 -3.490 -18.271 1.00 88.06 255 TYR A C 1
ATOM 2039 O O . TYR A 1 255 ? 17.180 -3.791 -19.466 1.00 88.06 255 TYR A O 1
ATOM 2047 N N . VAL A 1 256 ? 18.264 -3.588 -17.504 1.00 93.38 256 VAL A N 1
ATOM 2048 C CA . VAL A 1 256 ? 19.574 -4.022 -17.993 1.00 93.38 256 VAL A CA 1
ATOM 2049 C C . VAL A 1 256 ? 19.895 -5.399 -17.426 1.00 93.38 256 VAL A C 1
ATOM 2051 O O . VAL A 1 256 ? 19.921 -5.567 -16.207 1.00 93.38 256 VAL A O 1
ATOM 2054 N N . TYR A 1 257 ? 20.162 -6.348 -18.324 1.00 92.19 257 TYR A N 1
ATOM 2055 C CA . TYR A 1 257 ? 20.409 -7.757 -18.023 1.00 92.19 257 TYR A CA 1
ATOM 2056 C C . TYR A 1 257 ? 21.782 -8.193 -18.535 1.00 92.19 257 TYR A C 1
ATOM 2058 O O . TYR A 1 257 ? 21.913 -8.516 -19.716 1.00 92.19 257 TYR A O 1
ATOM 2066 N N . PRO A 1 258 ? 22.824 -8.225 -17.697 1.00 93.50 258 PRO A N 1
ATOM 2067 C CA . PRO A 1 258 ? 24.010 -9.023 -17.967 1.00 93.50 258 PRO A CA 1
ATOM 2068 C C . PRO A 1 258 ? 23.693 -10.513 -17.818 1.00 93.50 258 PRO A C 1
ATOM 2070 O O . PRO A 1 258 ? 23.211 -10.946 -16.773 1.00 93.50 258 PRO A O 1
ATOM 2073 N N . LEU A 1 259 ? 23.984 -11.290 -18.859 1.00 91.88 259 LEU A N 1
ATOM 2074 C CA . LEU A 1 259 ? 23.874 -12.744 -18.862 1.00 91.88 259 LEU A CA 1
ATOM 2075 C C . LEU A 1 259 ? 25.261 -13.369 -18.721 1.00 91.88 259 LEU A C 1
ATOM 2077 O O . LEU A 1 259 ? 26.178 -13.000 -19.454 1.00 91.88 259 LEU A O 1
ATOM 2081 N N . SER A 1 260 ? 25.415 -14.333 -17.818 1.00 91.31 260 SER A N 1
ATOM 2082 C CA . SER A 1 260 ? 26.631 -15.135 -17.705 1.00 91.31 260 SER A CA 1
ATOM 2083 C C . SER A 1 260 ? 26.742 -16.150 -18.843 1.00 91.31 260 SER A C 1
ATOM 2085 O O . SER A 1 260 ? 25.759 -16.480 -19.510 1.00 91.31 260 SER A O 1
ATOM 2087 N N . LEU A 1 261 ? 27.929 -16.737 -19.007 1.00 85.94 261 LEU A N 1
ATOM 2088 C CA . LEU A 1 261 ? 28.169 -17.849 -19.944 1.00 85.94 261 LEU A CA 1
ATOM 2089 C C . LEU A 1 261 ? 27.274 -19.081 -19.692 1.00 85.94 261 LEU A C 1
ATOM 2091 O O . LEU A 1 261 ? 27.154 -19.946 -20.557 1.00 85.94 261 LEU A O 1
ATOM 2095 N N . LYS A 1 262 ? 26.664 -19.189 -18.503 1.00 84.75 262 LYS A N 1
ATOM 2096 C CA . LYS A 1 262 ? 25.732 -20.267 -18.130 1.00 84.75 262 LYS A CA 1
ATOM 2097 C C . LYS A 1 262 ? 24.259 -19.867 -18.280 1.00 84.75 262 LYS A C 1
ATOM 2099 O O . LYS A 1 262 ? 23.389 -20.680 -17.986 1.00 84.75 262 LYS A O 1
ATOM 2104 N N . GLY A 1 263 ? 23.979 -18.639 -18.719 1.00 82.00 263 GLY A N 1
ATOM 2105 C CA . GLY A 1 263 ? 22.627 -18.095 -18.847 1.00 82.00 263 GLY A CA 1
ATOM 2106 C C . GLY A 1 263 ? 22.023 -17.558 -17.545 1.00 82.00 263 GLY A C 1
ATOM 2107 O O . GLY A 1 263 ? 20.842 -17.222 -17.531 1.00 82.00 263 GLY A O 1
ATOM 2108 N N . GLU A 1 264 ? 22.802 -17.456 -16.464 1.00 85.94 264 GLU A N 1
ATOM 2109 C CA . GLU A 1 264 ? 22.374 -16.761 -15.241 1.00 85.94 264 GLU A CA 1
ATOM 2110 C C . GLU A 1 264 ? 22.361 -15.250 -15.486 1.00 85.94 264 GLU A C 1
ATOM 2112 O O . GLU A 1 264 ? 23.134 -14.755 -16.304 1.00 85.94 264 GLU A O 1
ATOM 2117 N N . TYR A 1 265 ? 21.517 -14.498 -14.782 1.00 86.94 265 TYR A N 1
ATOM 2118 C CA . TYR A 1 265 ? 21.452 -13.048 -14.948 1.00 86.94 265 TYR A CA 1
ATOM 2119 C C . TYR A 1 265 ? 21.244 -12.310 -13.627 1.00 86.94 265 TYR A C 1
ATOM 2121 O O . TYR A 1 265 ? 20.797 -12.866 -12.623 1.00 86.94 265 TYR A O 1
ATOM 2129 N N . GLN A 1 266 ? 21.562 -11.021 -13.667 1.00 87.44 266 GLN A N 1
ATOM 2130 C CA . GLN A 1 266 ? 21.148 -10.029 -12.681 1.00 87.44 266 GLN A CA 1
ATOM 2131 C C . GLN A 1 266 ? 20.344 -8.938 -13.391 1.00 87.44 266 GLN A C 1
ATOM 2133 O O . GLN A 1 266 ? 20.472 -8.764 -14.602 1.00 87.44 266 GLN A O 1
ATOM 2138 N N . LEU A 1 267 ? 19.516 -8.207 -12.646 1.00 86.12 267 LEU A N 1
ATOM 2139 C CA . LEU A 1 267 ? 18.730 -7.093 -13.162 1.00 86.12 267 LEU A CA 1
ATOM 2140 C C . LEU A 1 267 ? 19.067 -5.790 -12.429 1.00 86.12 267 LEU A C 1
ATOM 2142 O O . LEU A 1 267 ? 18.976 -5.711 -11.204 1.00 86.12 267 LEU A O 1
ATOM 2146 N N . ILE A 1 268 ? 19.334 -4.729 -13.194 1.00 88.44 268 ILE A N 1
ATOM 2147 C CA . ILE A 1 268 ? 19.174 -3.347 -12.727 1.00 88.44 268 ILE A CA 1
ATOM 2148 C C . ILE A 1 268 ? 18.068 -2.661 -13.527 1.00 88.44 268 ILE A C 1
ATOM 2150 O O . ILE A 1 268 ? 18.079 -2.655 -14.759 1.00 88.44 268 ILE A O 1
ATOM 2154 N N . LYS A 1 269 ? 17.143 -2.027 -12.802 1.00 86.88 269 LYS A N 1
ATOM 2155 C CA . LYS A 1 269 ? 16.135 -1.118 -13.348 1.00 86.88 269 LYS A CA 1
ATOM 2156 C C . LYS A 1 269 ? 16.568 0.328 -13.120 1.00 86.88 269 LYS A C 1
ATOM 2158 O O . LYS A 1 269 ? 16.842 0.704 -11.982 1.00 86.88 269 LYS A O 1
ATOM 2163 N N . VAL A 1 270 ? 16.568 1.135 -14.179 1.00 89.50 270 VAL A N 1
ATOM 2164 C CA . VAL A 1 270 ? 16.802 2.584 -14.105 1.00 89.50 270 VAL A CA 1
ATOM 2165 C C . VAL A 1 270 ? 15.616 3.333 -14.687 1.00 89.50 270 VAL A C 1
ATOM 2167 O O . VAL A 1 270 ? 15.258 3.135 -15.846 1.00 89.50 270 VAL A O 1
ATOM 2170 N N . ASN A 1 271 ? 15.024 4.214 -13.890 1.00 85.75 271 ASN A N 1
ATOM 2171 C CA . ASN A 1 271 ? 13.948 5.093 -14.334 1.00 85.75 271 ASN A CA 1
ATOM 2172 C C . ASN A 1 271 ? 14.506 6.426 -14.836 1.00 85.75 271 ASN A C 1
ATOM 2174 O O . ASN A 1 271 ? 15.403 6.987 -14.210 1.00 85.75 271 ASN A O 1
ATOM 2178 N N . ILE A 1 272 ? 13.913 6.970 -15.892 1.00 89.00 272 ILE A N 1
ATOM 2179 C CA . ILE A 1 272 ? 14.163 8.321 -16.398 1.00 89.00 272 ILE A CA 1
ATOM 2180 C C . ILE A 1 272 ? 12.844 9.077 -16.565 1.00 89.00 272 ILE A C 1
ATOM 2182 O O . ILE A 1 272 ? 11.804 8.459 -16.791 1.00 89.00 272 ILE A O 1
ATOM 2186 N N . ILE A 1 273 ? 12.893 10.403 -16.469 1.00 86.81 273 ILE A N 1
ATOM 2187 C CA . ILE A 1 273 ? 11.747 11.299 -16.670 1.00 86.81 273 ILE A CA 1
ATOM 2188 C C . ILE A 1 273 ? 12.079 12.232 -17.830 1.00 86.81 273 ILE A C 1
ATOM 2190 O O . ILE A 1 273 ? 13.174 12.785 -17.868 1.00 86.81 273 ILE A O 1
ATOM 2194 N N . MET A 1 274 ? 11.173 12.430 -18.777 1.00 86.12 274 MET A N 1
ATOM 2195 C CA . MET A 1 274 ? 11.392 13.375 -19.871 1.00 86.12 274 MET A CA 1
ATOM 2196 C C . MET A 1 274 ? 11.120 14.804 -19.411 1.00 86.12 274 MET A C 1
ATOM 2198 O O . MET A 1 274 ? 10.132 15.066 -18.731 1.00 86.12 274 MET A O 1
ATOM 2202 N N . GLU A 1 275 ? 11.986 15.744 -19.786 1.00 88.25 275 GLU A N 1
ATOM 2203 C CA . GLU A 1 275 ? 11.763 17.168 -19.526 1.00 88.25 275 GLU A CA 1
ATOM 2204 C C . GLU A 1 275 ? 10.468 17.648 -20.203 1.00 88.25 275 GLU A C 1
ATOM 2206 O O . GLU A 1 275 ? 10.200 17.330 -21.363 1.00 88.25 275 GLU A O 1
ATOM 2211 N N . GLY A 1 276 ? 9.668 18.410 -19.459 1.00 84.88 276 GLY A N 1
ATOM 2212 C CA . GLY A 1 276 ? 8.400 18.979 -19.905 1.00 84.88 276 GLY A CA 1
ATOM 2213 C C . GLY A 1 276 ? 7.251 18.668 -18.953 1.00 84.88 276 GLY A C 1
ATOM 2214 O O . GLY A 1 276 ? 7.437 18.024 -17.922 1.00 84.88 276 GLY A O 1
ATOM 2215 N N . GLU A 1 277 ? 6.073 19.176 -19.292 1.00 76.19 277 GLU A N 1
ATOM 2216 C CA . GLU A 1 277 ? 4.854 18.947 -18.520 1.00 76.19 277 GLU A CA 1
ATOM 2217 C C . GLU A 1 277 ? 4.133 17.714 -19.062 1.00 76.19 277 GLU A C 1
ATOM 2219 O O . GLU A 1 277 ? 3.874 17.612 -20.263 1.00 76.19 277 GLU A O 1
ATOM 2224 N N . GLU A 1 278 ? 3.824 16.780 -18.163 1.00 70.94 278 GLU A N 1
ATOM 2225 C CA . GLU A 1 278 ? 2.941 15.658 -18.462 1.00 70.94 278 GLU A CA 1
ATOM 2226 C C . GLU A 1 278 ? 1.557 16.223 -18.796 1.00 70.94 278 GLU A C 1
ATOM 2228 O O . GLU A 1 278 ? 0.992 17.015 -18.037 1.00 70.94 278 GLU A O 1
ATOM 2233 N N . LYS A 1 279 ? 1.019 15.856 -19.963 1.00 70.12 279 LYS A N 1
ATOM 2234 C CA . LYS A 1 279 ? -0.319 16.288 -20.369 1.00 70.12 279 LYS A CA 1
ATOM 2235 C C . LYS A 1 279 ? -1.332 15.732 -19.368 1.00 70.12 279 LYS A C 1
ATOM 2237 O O . LYS A 1 279 ? -1.427 14.519 -19.205 1.00 70.12 279 LYS A O 1
ATOM 2242 N N . GLU A 1 280 ? -2.115 16.606 -18.738 1.00 70.31 280 GLU A N 1
ATOM 2243 C CA . GLU A 1 280 ? -3.209 16.150 -17.881 1.00 70.31 280 GLU A CA 1
ATOM 2244 C C . GLU A 1 280 ? -4.209 15.317 -18.690 1.00 70.31 280 GLU A C 1
ATOM 2246 O O . GLU A 1 280 ? -4.704 15.756 -19.734 1.00 70.31 280 GLU A O 1
ATOM 2251 N N . SER A 1 281 ? -4.526 14.126 -18.181 1.00 76.75 281 SER A N 1
ATOM 2252 C CA . SER A 1 281 ? -5.534 13.263 -18.786 1.00 76.75 281 SER A CA 1
ATOM 2253 C C . SER A 1 281 ? -6.933 13.873 -18.649 1.00 76.75 281 SER A C 1
ATOM 2255 O O . SER A 1 281 ? -7.292 14.454 -17.617 1.00 76.75 281 SER A O 1
ATOM 2257 N N . ASN A 1 282 ? -7.736 13.715 -19.699 1.00 81.31 282 ASN A N 1
ATOM 2258 C CA . ASN A 1 282 ? -9.171 14.003 -19.735 1.00 81.31 282 ASN A CA 1
ATOM 2259 C C . ASN A 1 282 ? -9.996 12.827 -19.197 1.00 81.31 282 ASN A C 1
ATOM 2261 O O . ASN A 1 282 ? -11.222 12.886 -19.181 1.00 81.31 282 ASN A O 1
ATOM 2265 N N . THR A 1 283 ? -9.335 11.754 -18.764 1.00 83.94 283 THR A N 1
ATOM 2266 C CA . THR A 1 283 ? -9.952 10.609 -18.104 1.00 83.94 283 THR A CA 1
ATOM 2267 C C . THR A 1 283 ? -9.467 10.514 -16.665 1.00 83.94 283 THR A C 1
ATOM 2269 O O . THR A 1 283 ? -8.284 10.686 -16.376 1.00 83.94 283 THR A O 1
ATOM 2272 N N . ILE A 1 284 ? -10.385 10.203 -15.756 1.00 83.62 284 ILE A N 1
ATOM 2273 C CA . ILE A 1 284 ? -10.054 9.766 -14.401 1.00 83.62 284 ILE A CA 1
ATOM 2274 C C . ILE A 1 284 ? -10.386 8.286 -14.320 1.00 83.62 284 ILE A C 1
ATOM 2276 O O . ILE A 1 284 ? -11.485 7.886 -14.694 1.00 83.62 284 ILE A O 1
ATOM 2280 N N . SER A 1 285 ? -9.457 7.473 -13.832 1.00 86.25 285 SER A N 1
ATOM 2281 C CA . SER A 1 285 ? -9.663 6.029 -13.787 1.00 86.25 285 SER A CA 1
ATOM 2282 C C . SER A 1 285 ? -8.946 5.358 -12.625 1.00 86.25 285 SER A C 1
ATOM 2284 O O . SER A 1 285 ? -7.815 5.720 -12.297 1.00 86.25 285 SER A O 1
ATOM 2286 N N . SER A 1 286 ? -9.584 4.330 -12.077 1.00 86.75 286 SER A N 1
ATOM 2287 C CA . SER A 1 286 ? -8.998 3.375 -11.139 1.00 86.75 286 SER A CA 1
ATOM 2288 C C . SER A 1 286 ? -8.732 2.057 -11.855 1.00 86.75 286 SER A C 1
ATOM 2290 O O . SER A 1 286 ? -9.528 1.650 -12.699 1.00 86.75 286 SER A O 1
ATOM 2292 N N . VAL A 1 287 ? -7.622 1.397 -11.522 1.00 88.00 287 VAL A N 1
ATOM 2293 C CA . VAL A 1 287 ? -7.212 0.127 -12.133 1.00 88.00 287 VAL A CA 1
ATOM 2294 C C . VAL A 1 287 ? -6.665 -0.800 -11.055 1.00 88.00 287 VAL A C 1
ATOM 2296 O O . VAL A 1 287 ? -5.727 -0.440 -10.344 1.00 88.00 287 VAL A O 1
ATOM 2299 N N . GLU A 1 288 ? -7.192 -2.014 -10.986 1.00 86.44 288 GLU A N 1
ATOM 2300 C CA . GLU A 1 288 ? -6.692 -3.112 -10.165 1.00 86.44 288 GLU A CA 1
ATOM 2301 C C . GLU A 1 288 ? -6.452 -4.338 -11.057 1.00 86.44 288 GLU A C 1
ATOM 2303 O O . GLU A 1 288 ? -7.215 -4.607 -11.983 1.00 86.44 288 GLU A O 1
ATOM 2308 N N . ALA A 1 289 ? -5.384 -5.089 -10.781 1.00 84.44 289 ALA A N 1
ATOM 2309 C CA . ALA A 1 289 ? -5.079 -6.337 -11.474 1.00 84.44 289 ALA A CA 1
ATOM 2310 C C . ALA A 1 289 ? -4.980 -7.494 -10.478 1.00 84.44 289 ALA A C 1
ATOM 2312 O O . ALA A 1 289 ? -4.228 -7.425 -9.503 1.00 84.44 289 ALA A O 1
ATOM 2313 N N . LYS A 1 290 ? -5.711 -8.574 -10.753 1.00 84.19 290 LYS A N 1
ATOM 2314 C CA . LYS A 1 290 ? -5.730 -9.806 -9.963 1.00 84.19 290 LYS A CA 1
ATOM 2315 C C . LYS A 1 290 ? -5.102 -10.936 -10.766 1.00 84.19 290 LYS A C 1
ATOM 2317 O O . LYS A 1 290 ? -5.522 -11.223 -11.883 1.00 84.19 290 LYS A O 1
ATOM 2322 N N . PHE A 1 291 ? -4.102 -11.584 -10.178 1.00 78.94 291 PHE A N 1
ATOM 2323 C CA . PHE A 1 291 ? -3.373 -12.693 -10.793 1.00 78.94 291 PHE A CA 1
ATOM 2324 C C . PHE A 1 291 ? -3.926 -14.035 -10.297 1.00 78.94 291 PHE A C 1
ATOM 2326 O O . PHE A 1 291 ? -4.005 -14.251 -9.086 1.00 78.94 291 PHE A O 1
ATOM 2333 N N . GLY A 1 292 ? -4.263 -14.964 -11.200 1.00 68.50 292 GLY A N 1
ATOM 2334 C CA . GLY A 1 292 ? -4.676 -16.315 -10.806 1.00 68.50 292 GLY A CA 1
ATOM 2335 C C . GLY A 1 292 ? -4.870 -17.291 -11.969 1.00 68.50 292 GLY A C 1
ATOM 2336 O O . GLY A 1 292 ? -5.424 -16.932 -12.997 1.00 68.50 292 GLY A O 1
ATOM 2337 N N . ASN A 1 293 ? -4.453 -18.552 -11.786 1.00 66.00 293 ASN A N 1
ATOM 2338 C CA . ASN A 1 293 ? -4.720 -19.683 -12.696 1.00 66.00 293 ASN A CA 1
ATOM 2339 C C . ASN A 1 293 ? -4.414 -19.429 -14.188 1.00 66.00 293 ASN A C 1
ATOM 2341 O O . ASN A 1 293 ? -5.191 -19.841 -15.045 1.00 66.00 293 ASN A O 1
ATOM 2345 N N . GLY A 1 294 ? -3.307 -18.749 -14.504 1.00 70.50 294 GLY A N 1
ATOM 2346 C CA . GLY A 1 294 ? -2.961 -18.435 -15.897 1.00 70.50 294 GLY A CA 1
ATOM 2347 C C . GLY A 1 294 ? -3.839 -17.348 -16.519 1.00 70.50 294 GLY A C 1
ATOM 2348 O O . GLY A 1 294 ? -3.837 -17.195 -17.734 1.00 70.50 294 GLY A O 1
ATOM 2349 N N . LYS A 1 295 ? -4.555 -16.567 -15.701 1.00 81.69 295 LYS A N 1
ATOM 2350 C CA . LYS A 1 295 ? -5.286 -15.376 -16.131 1.00 81.69 295 LYS A CA 1
ATOM 2351 C C . LYS A 1 295 ? -4.921 -14.159 -15.291 1.00 81.69 295 LYS A C 1
ATOM 2353 O O . LYS A 1 295 ? -4.615 -14.259 -14.096 1.00 81.69 295 LYS A O 1
ATOM 2358 N N . ILE A 1 296 ? -5.031 -12.996 -15.922 1.00 85.12 296 ILE A N 1
ATOM 2359 C CA . ILE A 1 296 ? -5.078 -11.707 -15.239 1.00 85.12 296 ILE A CA 1
ATOM 2360 C C . ILE A 1 296 ? -6.471 -11.136 -15.418 1.00 85.12 296 ILE A C 1
ATOM 2362 O O . ILE A 1 296 ? -6.933 -10.931 -16.539 1.00 85.12 296 ILE A O 1
ATOM 2366 N N . GLU A 1 297 ? -7.122 -10.838 -14.308 1.00 90.00 297 GLU A N 1
ATOM 2367 C CA . GLU A 1 297 ? -8.344 -10.053 -14.307 1.00 90.00 297 GLU A CA 1
ATOM 2368 C C . GLU A 1 297 ? -7.987 -8.600 -13.985 1.00 90.00 297 GLU A C 1
ATOM 2370 O O . GLU A 1 297 ? -7.501 -8.294 -12.896 1.00 90.00 297 GLU A O 1
ATOM 2375 N N . ILE A 1 298 ? -8.191 -7.711 -14.953 1.00 91.44 298 ILE A N 1
ATOM 2376 C CA . ILE A 1 298 ? -7.992 -6.271 -14.819 1.00 91.44 298 ILE A CA 1
ATOM 2377 C C . ILE A 1 298 ? -9.367 -5.638 -14.673 1.00 91.44 298 ILE A C 1
ATOM 2379 O O . ILE A 1 298 ? -10.160 -5.651 -15.611 1.00 91.44 298 ILE A O 1
ATOM 2383 N N . ILE A 1 299 ? -9.641 -5.084 -13.501 1.00 91.75 299 ILE A N 1
ATOM 2384 C CA . ILE A 1 299 ? -10.899 -4.410 -13.182 1.00 91.75 299 ILE A CA 1
ATOM 2385 C C . ILE A 1 299 ? -10.628 -2.958 -12.841 1.00 91.75 299 ILE A C 1
ATOM 2387 O O . ILE A 1 299 ? -9.549 -2.595 -12.375 1.00 91.75 299 ILE A O 1
ATOM 2391 N N . GLY A 1 300 ? -11.616 -2.113 -13.064 1.00 90.12 300 GLY A N 1
ATOM 2392 C CA . GLY A 1 300 ? -11.477 -0.707 -12.759 1.00 90.12 300 GLY A CA 1
ATOM 2393 C C . GLY A 1 300 ? -12.735 0.065 -13.066 1.00 90.12 300 GLY A C 1
ATOM 2394 O O . GLY A 1 300 ? -13.789 -0.504 -13.343 1.00 90.12 300 GLY A O 1
ATOM 2395 N N . TRP A 1 301 ? -12.604 1.379 -13.033 1.00 91.00 301 TRP A N 1
ATOM 2396 C CA . TRP A 1 301 ? -13.607 2.291 -13.556 1.00 91.00 301 TRP A CA 1
ATOM 2397 C C . TRP A 1 301 ? -12.916 3.465 -14.231 1.00 91.00 301 TRP A C 1
ATOM 2399 O O . TRP A 1 301 ? -11.791 3.810 -13.869 1.00 91.00 301 TRP A O 1
ATOM 2409 N N . ALA A 1 302 ? -13.564 4.056 -15.228 1.00 89.75 302 ALA A N 1
ATOM 2410 C CA . ALA A 1 302 ? -13.049 5.205 -15.956 1.00 89.75 302 ALA A CA 1
ATOM 2411 C C . ALA A 1 302 ? -14.181 6.182 -16.276 1.00 89.75 302 ALA A C 1
ATOM 2413 O O . ALA A 1 302 ? -15.229 5.782 -16.780 1.00 89.75 302 ALA A O 1
ATOM 2414 N N . ILE A 1 303 ? -13.954 7.464 -16.008 1.00 86.94 303 ILE A N 1
ATOM 2415 C CA . ILE A 1 303 ? -14.910 8.543 -16.257 1.00 86.94 303 ILE A CA 1
ATOM 2416 C C . ILE A 1 303 ? -14.270 9.657 -17.074 1.00 86.94 303 ILE A C 1
ATOM 2418 O O . ILE A 1 303 ? -13.070 9.925 -16.950 1.00 86.94 303 ILE A O 1
ATOM 2422 N N . ASN A 1 304 ? -15.084 10.347 -17.872 1.00 85.88 304 ASN A N 1
ATOM 2423 C CA . ASN A 1 304 ? -14.663 11.601 -18.479 1.00 85.88 304 ASN A CA 1
ATOM 2424 C C . ASN A 1 304 ? -14.491 12.655 -17.368 1.00 85.88 304 ASN A C 1
ATOM 2426 O O . ASN A 1 304 ? -15.391 12.875 -16.557 1.00 85.88 304 ASN A O 1
ATOM 2430 N N . LYS A 1 305 ? -13.336 13.325 -17.332 1.00 80.88 305 LYS A N 1
ATOM 2431 C CA . LYS A 1 305 ? -13.027 14.396 -16.375 1.00 80.88 305 LYS A CA 1
ATOM 2432 C C . LYS A 1 305 ? -14.038 15.546 -16.451 1.00 80.88 305 LYS A C 1
ATOM 2434 O O . LYS A 1 305 ? -14.309 16.163 -15.424 1.00 80.88 305 LYS A O 1
ATOM 2439 N N . ASP A 1 306 ? -14.669 15.786 -17.600 1.00 77.88 306 ASP A N 1
ATOM 2440 C CA . ASP A 1 306 ? -15.754 16.767 -17.750 1.00 77.88 306 ASP A CA 1
ATOM 2441 C C . ASP A 1 306 ? -16.951 16.488 -16.823 1.00 77.88 306 ASP A C 1
ATOM 2443 O O . ASP A 1 306 ? -17.587 17.430 -16.347 1.00 77.88 306 ASP A O 1
ATOM 2447 N N . TRP A 1 307 ? -17.218 15.224 -16.461 1.00 71.19 307 TRP A N 1
ATOM 2448 C CA . TRP A 1 307 ? -18.261 14.881 -15.484 1.00 71.19 307 TRP A CA 1
ATOM 2449 C C . TRP A 1 307 ? -17.975 15.472 -14.096 1.00 71.19 307 TRP A C 1
ATOM 2451 O O . TRP A 1 307 ? -18.895 15.709 -13.317 1.00 71.19 307 TRP A O 1
ATOM 2461 N N . THR A 1 308 ? -16.707 15.764 -13.793 1.00 65.12 308 THR A N 1
ATOM 2462 C CA . THR A 1 308 ? -16.296 16.407 -12.534 1.00 65.12 308 THR A CA 1
ATOM 2463 C C . THR A 1 308 ? -16.384 17.936 -12.572 1.00 65.12 308 THR A C 1
ATOM 2465 O O . THR A 1 308 ? -16.262 18.585 -11.534 1.00 65.12 308 THR A O 1
ATOM 2468 N N . LEU A 1 309 ? -16.605 18.534 -13.750 1.00 55.94 309 LEU A N 1
ATOM 2469 C CA . LEU A 1 309 ? -16.757 19.984 -13.912 1.00 55.94 309 LEU A CA 1
ATOM 2470 C C . LEU A 1 309 ? -18.212 20.448 -13.710 1.00 55.94 309 LEU A C 1
ATOM 2472 O O . LEU A 1 309 ? -18.430 21.606 -13.355 1.00 55.94 309 LEU A O 1
ATOM 2476 N N . GLU A 1 310 ? -19.200 19.555 -13.855 1.00 50.59 310 GLU A N 1
ATOM 2477 C CA . GLU A 1 310 ? -20.623 19.836 -13.570 1.00 50.59 310 GLU A CA 1
ATOM 2478 C C . GLU A 1 310 ? -21.041 19.570 -12.113 1.00 50.59 310 GLU A C 1
ATOM 2480 O O . GLU A 1 310 ? -22.091 20.029 -11.665 1.00 50.59 310 GLU A O 1
ATOM 2485 N N . GLY A 1 311 ? -20.203 18.896 -11.332 1.00 44.53 311 GLY A N 1
ATOM 2486 C CA . GLY A 1 311 ? -20.409 18.688 -9.906 1.00 44.53 311 GLY A CA 1
ATOM 2487 C C . GLY A 1 311 ? -19.057 18.608 -9.233 1.00 44.53 311 GLY A C 1
ATOM 2488 O O . GLY A 1 311 ? -18.250 17.757 -9.594 1.00 44.53 311 GLY A O 1
ATOM 2489 N N . LYS A 1 312 ? -18.798 19.508 -8.273 1.00 43.69 312 LYS A N 1
ATOM 2490 C CA . LYS A 1 312 ? -17.549 19.501 -7.502 1.00 43.69 312 LYS A CA 1
ATOM 2491 C C . LYS A 1 312 ? -17.282 18.057 -7.054 1.00 43.69 312 LYS A C 1
ATOM 2493 O O . LYS A 1 312 ? -18.164 17.512 -6.381 1.00 43.69 312 LYS A O 1
ATOM 2498 N N . PRO A 1 313 ? -16.126 17.441 -7.375 1.00 43.66 313 PRO A N 1
ATOM 2499 C CA . PRO A 1 313 ? -15.762 16.189 -6.727 1.00 43.66 313 PRO A CA 1
ATOM 2500 C C . PRO A 1 313 ? -15.919 16.408 -5.222 1.00 43.66 313 PRO A C 1
ATOM 2502 O O . PRO A 1 313 ? -15.526 17.469 -4.718 1.00 43.66 313 PRO A O 1
ATOM 2505 N N . ARG A 1 314 ? -16.573 15.478 -4.510 1.00 46.78 314 ARG A N 1
ATOM 2506 C CA . ARG A 1 314 ? -16.664 15.581 -3.048 1.00 46.78 314 ARG A CA 1
ATOM 2507 C C . ARG A 1 314 ? -15.237 15.749 -2.539 1.00 46.78 314 ARG A C 1
ATOM 2509 O O . ARG A 1 314 ? -14.414 14.860 -2.734 1.00 46.78 314 ARG A O 1
ATOM 2516 N N . SER A 1 315 ? -14.943 16.915 -1.967 1.00 43.22 315 SER A N 1
ATOM 2517 C CA . SER A 1 315 ? -13.605 17.231 -1.479 1.00 43.22 315 SER A CA 1
ATOM 2518 C C . SER A 1 315 ? -13.180 16.139 -0.501 1.00 43.22 315 SER A C 1
ATOM 2520 O O . SER A 1 315 ? -13.848 15.940 0.511 1.00 43.22 315 SER A O 1
ATOM 2522 N N . LEU A 1 316 ? -12.104 15.414 -0.817 1.00 45.28 316 LEU A N 1
ATOM 2523 C CA . LEU A 1 316 ? -11.431 14.533 0.143 1.00 45.28 316 LEU A CA 1
ATOM 2524 C C . LEU A 1 316 ? -10.579 15.352 1.123 1.00 45.28 316 LEU A C 1
ATOM 2526 O O . LEU A 1 316 ? -10.342 14.907 2.244 1.00 45.28 316 LEU A O 1
ATOM 2530 N N . ASP A 1 317 ? -10.221 16.583 0.741 1.00 42.28 317 ASP A N 1
ATOM 2531 C CA . ASP A 1 317 ? -9.796 17.632 1.662 1.00 42.28 317 ASP A CA 1
ATOM 2532 C C . ASP A 1 317 ? -11.035 18.177 2.365 1.00 42.28 317 ASP A C 1
ATOM 2534 O O . ASP A 1 317 ? -11.555 19.255 2.055 1.00 42.28 317 ASP A O 1
ATOM 2538 N N . VAL A 1 318 ? -11.578 17.385 3.282 1.00 44.38 318 VAL A N 1
ATOM 2539 C CA . VAL A 1 318 ? -12.534 17.930 4.226 1.00 44.38 318 VAL A CA 1
ATOM 2540 C C . VAL A 1 318 ? -11.737 18.658 5.289 1.00 44.38 318 VAL A C 1
ATOM 2542 O O . VAL A 1 318 ? -11.069 18.050 6.125 1.00 44.38 318 VAL A O 1
ATOM 2545 N N . GLU A 1 319 ? -11.796 19.984 5.250 1.00 38.91 319 GLU A N 1
ATOM 2546 C CA . GLU A 1 319 ? -11.418 20.782 6.401 1.00 38.91 319 GLU A CA 1
ATOM 2547 C C . GLU A 1 319 ? -12.376 20.382 7.530 1.00 38.91 319 GLU A C 1
ATOM 2549 O O . GLU A 1 319 ? -13.572 20.672 7.477 1.00 38.91 319 GLU A O 1
ATOM 2554 N N . TYR A 1 320 ? -11.875 19.624 8.508 1.00 42.97 320 TYR A N 1
ATOM 2555 C CA . TYR A 1 320 ? -12.659 19.179 9.655 1.00 42.97 320 TYR A CA 1
ATOM 2556 C C . TYR A 1 320 ? -13.111 20.400 10.456 1.00 42.97 320 TYR A C 1
ATOM 2558 O O . TYR A 1 320 ? -12.463 20.820 11.413 1.00 42.97 320 TYR A O 1
ATOM 2566 N N . SER A 1 321 ? -14.250 20.985 10.094 1.00 44.06 321 SER A N 1
ATOM 2567 C CA . SER A 1 321 ? -14.864 22.057 10.865 1.00 44.06 321 SER A CA 1
ATOM 2568 C C . SER A 1 321 ? -15.703 21.465 11.997 1.00 44.06 321 SER A C 1
ATOM 2570 O O . SER A 1 321 ? -16.860 21.843 12.191 1.00 44.06 321 SER A O 1
ATOM 2572 N N . THR A 1 322 ? -15.170 20.509 12.760 1.00 51.31 322 THR A N 1
ATOM 2573 C CA . THR A 1 322 ? -15.856 20.031 13.964 1.00 51.31 322 THR A CA 1
ATOM 2574 C C . THR A 1 322 ? -15.782 21.129 15.023 1.00 51.31 322 THR A C 1
ATOM 2576 O O . THR A 1 322 ? -14.886 21.159 15.861 1.00 51.31 322 THR A O 1
ATOM 2579 N N . LYS A 1 323 ? -16.724 22.078 14.964 1.00 60.34 323 LYS A N 1
ATOM 2580 C CA . LYS A 1 323 ? -16.946 23.102 16.001 1.00 60.34 323 LYS A CA 1
ATOM 2581 C C . LYS A 1 323 ? -17.639 22.520 17.242 1.00 60.34 323 LYS A C 1
ATOM 2583 O O . LYS A 1 323 ? -17.640 23.145 18.300 1.00 60.34 323 LYS A O 1
ATOM 2588 N N . LYS A 1 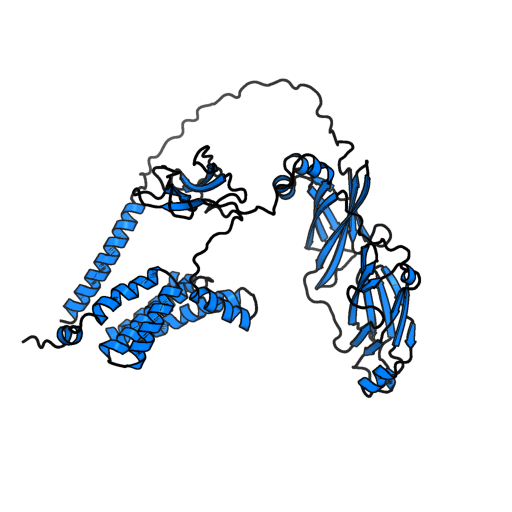324 ? -18.215 21.322 17.105 1.00 71.31 324 LYS A N 1
ATOM 2589 C CA . LYS A 1 324 ? -18.956 20.576 18.122 1.00 71.31 324 LYS A CA 1
ATOM 2590 C C . LYS A 1 324 ? -18.491 19.119 18.145 1.00 71.31 324 LYS A C 1
ATOM 2592 O O . LYS A 1 324 ? -18.041 18.600 17.126 1.00 71.31 324 LYS A O 1
ATOM 2597 N N . ILE A 1 325 ? -18.610 18.476 19.300 1.00 81.31 325 ILE A N 1
ATOM 2598 C CA . ILE A 1 325 ? -18.403 17.036 19.476 1.00 81.31 325 ILE A CA 1
ATOM 2599 C C . ILE A 1 325 ? -19.749 16.322 19.540 1.00 81.31 325 ILE A C 1
ATOM 2601 O O . ILE A 1 325 ? -20.729 16.905 20.003 1.00 81.31 325 ILE A O 1
ATOM 2605 N N . VAL A 1 326 ? -19.767 15.055 19.129 1.00 85.25 326 VAL A N 1
ATOM 2606 C CA . VAL A 1 326 ? -20.903 14.140 19.287 1.00 85.25 326 VAL A CA 1
ATOM 2607 C C . VAL A 1 326 ? -20.433 12.942 20.103 1.00 85.25 326 VAL A C 1
ATOM 2609 O O . VAL A 1 326 ? -19.327 12.447 19.893 1.00 85.25 326 VAL A O 1
ATOM 2612 N N . PHE A 1 327 ? -21.227 12.508 21.076 1.00 85.00 327 PHE A N 1
ATOM 2613 C CA . PHE A 1 327 ? -20.828 11.459 22.012 1.00 85.00 327 PHE A CA 1
ATOM 2614 C C . PHE A 1 327 ? -22.036 10.730 22.596 1.00 85.00 327 PHE A C 1
ATOM 2616 O O . PHE A 1 327 ? -23.123 11.290 22.703 1.00 85.00 327 PHE A O 1
ATOM 2623 N N . THR A 1 328 ? -21.826 9.487 23.022 1.00 92.38 328 THR A N 1
ATOM 2624 C CA . THR A 1 328 ? -22.823 8.734 23.790 1.00 92.38 328 THR A CA 1
ATOM 2625 C C . THR A 1 328 ? -22.783 9.156 25.254 1.00 92.38 328 THR A C 1
ATOM 2627 O O . THR A 1 328 ? -21.707 9.249 25.854 1.00 92.38 328 THR A O 1
ATOM 2630 N N . SER A 1 329 ? -23.947 9.385 25.859 1.00 83.50 329 SER A N 1
ATOM 2631 C CA . SER A 1 329 ? -24.062 9.635 27.295 1.00 83.50 329 SER A CA 1
ATOM 2632 C C . SER A 1 329 ? -25.247 8.896 27.888 1.00 83.50 329 SER A C 1
ATOM 2634 O O . SER A 1 329 ? -26.331 8.895 27.323 1.00 83.50 329 SER A O 1
ATOM 2636 N N . ASN A 1 330 ? -25.054 8.343 29.084 1.00 86.69 330 ASN A N 1
ATOM 2637 C CA . ASN A 1 330 ? -26.119 7.733 29.875 1.00 86.69 330 ASN A CA 1
ATOM 2638 C C . ASN A 1 330 ? -26.708 8.681 30.933 1.00 86.69 330 ASN A C 1
ATOM 2640 O O . ASN A 1 330 ? -27.305 8.239 31.919 1.00 86.69 330 ASN A O 1
ATOM 2644 N N . LYS A 1 331 ? -26.515 9.997 30.764 1.00 78.38 331 LYS A N 1
ATOM 2645 C CA . LYS A 1 331 ? -26.892 11.021 31.750 1.00 78.38 331 LYS A CA 1
ATOM 2646 C C . LYS A 1 331 ? -28.377 10.972 32.130 1.00 78.38 331 LYS A C 1
ATOM 2648 O O . LYS A 1 331 ? -28.706 11.270 33.277 1.00 78.38 331 LYS A O 1
ATOM 2653 N N . ASN A 1 332 ? -29.240 10.567 31.199 1.00 80.94 332 ASN A N 1
ATOM 2654 C CA . ASN A 1 332 ? -30.688 10.488 31.398 1.00 80.94 332 ASN A CA 1
ATOM 2655 C C . ASN A 1 332 ? -31.185 9.065 31.724 1.00 80.94 332 ASN A C 1
ATOM 2657 O O . ASN A 1 332 ? -32.387 8.828 31.780 1.00 80.94 332 ASN A O 1
ATOM 2661 N N . GLY A 1 333 ? -30.274 8.128 32.010 1.00 77.56 333 GLY A N 1
ATOM 2662 C CA . GLY A 1 333 ? -30.602 6.763 32.432 1.00 77.56 333 GLY A CA 1
ATOM 2663 C C . GLY A 1 333 ? -30.707 5.734 31.301 1.00 77.56 333 GLY A C 1
ATOM 2664 O O . GLY A 1 333 ? -30.733 4.543 31.608 1.00 77.56 333 GLY A O 1
ATOM 2665 N N . ASN A 1 334 ? -30.699 6.176 30.042 1.00 85.44 334 ASN A N 1
ATOM 2666 C CA . ASN A 1 334 ? -30.482 5.372 28.836 1.00 85.44 334 ASN A CA 1
ATOM 2667 C C . ASN A 1 334 ? -29.269 5.921 28.066 1.00 85.44 334 ASN A C 1
ATOM 2669 O O . ASN A 1 334 ? -28.915 7.083 28.264 1.00 85.44 334 ASN A O 1
ATOM 2673 N N . GLU A 1 335 ? -28.607 5.091 27.256 1.00 88.12 335 GLU A N 1
ATOM 2674 C CA . GLU A 1 335 ? -27.565 5.561 26.338 1.00 88.12 335 GLU A CA 1
ATOM 2675 C C . GLU A 1 335 ? -28.214 6.265 25.149 1.00 88.12 335 GLU A C 1
ATOM 2677 O O . GLU A 1 335 ? -28.913 5.632 24.365 1.00 88.12 335 GLU A O 1
ATOM 2682 N N . ASP A 1 336 ? -27.958 7.567 25.049 1.00 94.38 336 ASP A N 1
ATOM 2683 C CA . ASP A 1 336 ? -28.417 8.418 23.958 1.00 94.38 336 ASP A CA 1
ATOM 2684 C C . ASP A 1 336 ? -27.231 9.166 23.332 1.00 94.38 336 ASP A C 1
ATOM 2686 O O . ASP A 1 336 ? -26.165 9.339 23.946 1.00 94.38 336 ASP A O 1
ATOM 2690 N N . ILE A 1 337 ? -27.426 9.668 22.113 1.00 92.81 337 ILE A N 1
ATOM 2691 C CA . ILE A 1 337 ? -26.450 10.500 21.411 1.00 92.81 337 ILE A CA 1
ATOM 2692 C C . ILE A 1 337 ? -26.647 11.966 21.796 1.00 92.81 337 ILE A C 1
ATOM 2694 O O . ILE A 1 337 ? -27.746 12.512 21.717 1.00 92.81 337 ILE A O 1
ATOM 2698 N N . PHE A 1 338 ? -25.557 12.630 22.171 1.00 90.06 338 PHE A N 1
ATOM 2699 C CA . PHE A 1 338 ? -25.511 14.047 22.522 1.00 90.06 338 PHE A CA 1
ATOM 2700 C C . PHE A 1 338 ? -24.533 14.804 21.632 1.00 90.06 338 PHE A C 1
ATOM 2702 O O . PHE A 1 338 ? -23.568 14.229 21.129 1.00 90.06 338 PHE A O 1
ATOM 2709 N N . SER A 1 339 ? -24.737 16.116 21.507 1.00 89.38 339 SER A N 1
ATOM 2710 C CA . SER A 1 339 ? -23.753 17.047 20.951 1.00 89.38 339 SER A CA 1
ATOM 2711 C C . SER A 1 339 ? -23.475 18.219 21.890 1.00 89.38 339 SER A C 1
ATOM 2713 O O . SER A 1 339 ? -24.323 18.585 22.701 1.00 89.38 339 SER A O 1
ATOM 2715 N N . MET A 1 340 ? -22.273 18.797 21.810 1.00 80.69 340 MET A N 1
ATOM 2716 C CA . MET A 1 340 ? -21.918 20.044 22.506 1.00 80.69 340 MET A CA 1
ATOM 2717 C C . MET A 1 340 ? -20.757 20.772 21.820 1.00 80.69 340 MET A C 1
ATOM 2719 O O . MET A 1 340 ? -20.027 20.171 21.034 1.00 80.69 340 MET A O 1
ATOM 2723 N N . ASN A 1 341 ? -20.555 22.055 22.124 1.00 74.88 341 ASN A N 1
ATOM 2724 C CA . ASN A 1 341 ? -19.371 22.813 21.704 1.00 74.88 341 ASN A CA 1
ATOM 2725 C C . ASN A 1 341 ? -18.086 22.250 22.332 1.00 74.88 341 ASN A C 1
ATOM 2727 O O . ASN A 1 341 ? -18.115 21.615 23.386 1.00 74.88 341 ASN A O 1
ATOM 2731 N N . LEU A 1 342 ? -16.932 22.518 21.710 1.00 72.56 342 LEU A N 1
ATOM 2732 C CA . LEU A 1 342 ? -15.621 22.080 22.225 1.00 72.56 342 LEU A CA 1
ATOM 2733 C C . LEU A 1 342 ? -15.291 22.628 23.625 1.00 72.56 342 LEU A C 1
ATOM 2735 O O . LEU A 1 342 ? -14.539 22.002 24.368 1.00 72.56 342 LEU A O 1
ATOM 2739 N N . ASP A 1 343 ? -15.856 23.778 23.994 1.00 70.06 343 ASP A N 1
ATOM 2740 C CA . ASP A 1 343 ? -15.730 24.375 25.329 1.00 70.06 343 ASP A CA 1
ATOM 2741 C C . ASP A 1 343 ? -16.715 23.785 26.362 1.00 70.06 343 ASP A C 1
ATOM 2743 O O . ASP A 1 343 ? -16.714 24.189 27.526 1.00 70.06 343 ASP A O 1
ATOM 2747 N N . GLY A 1 344 ? -17.542 22.817 25.950 1.00 71.50 344 GLY A N 1
ATOM 2748 C CA . GLY A 1 344 ? -18.555 22.158 26.772 1.00 71.50 344 GLY A CA 1
ATOM 2749 C C . GLY A 1 344 ? -19.890 22.903 26.872 1.00 71.50 344 GLY A C 1
ATOM 2750 O O . GLY A 1 344 ? -20.779 22.450 27.596 1.00 71.50 344 GLY A O 1
ATOM 2751 N N . SER A 1 345 ? -20.056 24.034 26.179 1.00 76.06 345 SER A N 1
ATOM 2752 C CA . SER A 1 345 ? -21.333 24.754 26.101 1.00 76.06 345 SER A CA 1
ATOM 2753 C C . SER A 1 345 ? -22.309 24.109 25.102 1.00 76.06 345 SER A C 1
ATOM 2755 O O . SER A 1 345 ? -21.927 23.261 24.300 1.00 76.06 345 SER A O 1
ATOM 2757 N N . GLU A 1 346 ? -23.587 24.500 25.150 1.00 83.56 346 GLU A N 1
ATOM 2758 C CA . GLU A 1 346 ? -24.641 24.022 24.230 1.00 83.56 346 GLU A CA 1
ATOM 2759 C C . GLU A 1 346 ? -24.802 22.493 24.168 1.00 83.56 346 GLU A C 1
ATOM 2761 O O . GLU A 1 346 ? -24.862 21.904 23.091 1.00 83.56 346 GLU A O 1
ATOM 2766 N N . LEU A 1 347 ? -24.894 21.844 25.331 1.00 87.88 347 LEU A N 1
ATOM 2767 C CA . LEU A 1 347 ? -25.221 20.421 25.407 1.00 87.88 347 LEU A CA 1
ATOM 2768 C C . LEU A 1 347 ? -26.657 20.157 24.924 1.00 87.88 347 LEU A C 1
ATOM 2770 O O . LEU A 1 347 ? -27.612 20.627 25.545 1.00 87.88 347 LEU A O 1
ATOM 2774 N N . ILE A 1 348 ? -26.798 19.358 23.869 1.00 90.62 348 ILE A N 1
ATOM 2775 C CA . ILE A 1 348 ? -28.071 18.986 23.241 1.00 90.62 348 ILE A CA 1
ATOM 2776 C C . ILE A 1 348 ? -28.162 17.459 23.155 1.00 90.62 348 ILE A C 1
ATOM 2778 O O . ILE A 1 348 ? -27.193 16.796 22.791 1.00 90.62 348 ILE A O 1
ATOM 2782 N N . GLN A 1 349 ? -29.329 16.906 23.484 1.00 93.00 349 GLN A N 1
ATOM 2783 C CA . GLN A 1 349 ? -29.666 15.500 23.254 1.00 93.00 349 GLN A CA 1
ATOM 2784 C C . GLN A 1 349 ? -30.214 15.342 21.828 1.00 93.00 349 GLN A C 1
ATOM 2786 O O . GLN A 1 349 ? -31.149 16.049 21.462 1.00 93.00 349 GLN A O 1
ATOM 2791 N N . LEU A 1 350 ? -29.618 14.458 21.026 1.00 93.69 350 LEU A N 1
ATOM 2792 C CA . LEU A 1 350 ? -29.984 14.224 19.621 1.00 93.69 350 LEU A CA 1
ATOM 2793 C C . LEU A 1 350 ? -30.899 13.004 19.449 1.00 93.69 350 LEU A C 1
ATOM 2795 O O . LEU A 1 350 ? -31.709 12.946 18.520 1.00 93.69 350 LEU A O 1
ATOM 2799 N N . THR A 1 351 ? -30.796 12.030 20.351 1.00 93.75 351 THR A N 1
ATOM 2800 C CA . THR A 1 351 ? -31.651 10.844 20.350 1.00 93.75 351 THR A CA 1
ATOM 2801 C C . THR A 1 351 ? -32.320 10.630 21.698 1.00 93.75 351 THR A C 1
ATOM 2803 O O . THR A 1 351 ? -31.829 11.087 22.723 1.00 93.75 351 THR A O 1
ATOM 2806 N N . ASP A 1 352 ? -33.491 10.011 21.671 1.00 90.75 352 ASP A N 1
ATOM 2807 C CA . ASP A 1 352 ? -34.379 9.784 22.811 1.00 90.75 352 ASP A CA 1
ATOM 2808 C C . ASP A 1 352 ? -35.082 8.422 22.698 1.00 90.75 352 ASP A C 1
ATOM 2810 O O . ASP A 1 352 ? -36.175 8.217 23.238 1.00 90.75 352 ASP A O 1
ATOM 2814 N N . HIS A 1 353 ? -34.477 7.494 21.951 1.00 84.31 353 HIS A N 1
ATOM 2815 C CA . HIS A 1 353 ? -35.046 6.176 21.736 1.00 84.31 353 HIS A CA 1
ATOM 2816 C C . HIS A 1 353 ? -35.091 5.414 23.075 1.00 84.31 353 HIS A C 1
ATOM 2818 O O . HIS A 1 353 ? -34.173 5.526 23.882 1.00 84.31 353 HIS A O 1
ATOM 2824 N N . PRO A 1 354 ? -36.149 4.636 23.375 1.00 83.50 354 PRO A N 1
ATOM 2825 C CA . PRO A 1 354 ? -36.252 3.911 24.647 1.00 83.50 354 PRO A CA 1
ATOM 2826 C C . PRO A 1 354 ? -35.244 2.760 24.794 1.00 83.50 354 PRO A C 1
ATOM 2828 O O . PRO A 1 354 ? -35.107 2.208 25.889 1.00 83.50 354 PRO A O 1
ATOM 2831 N N . ALA A 1 355 ? -34.595 2.365 23.699 1.00 83.50 355 ALA A N 1
ATOM 2832 C CA . ALA A 1 355 ? -33.505 1.398 23.673 1.00 83.50 355 ALA A CA 1
ATOM 2833 C C . ALA A 1 355 ? -32.165 2.103 23.395 1.00 83.50 355 ALA A C 1
ATOM 2835 O O . ALA A 1 355 ? -32.125 3.316 23.220 1.00 83.50 355 ALA A O 1
ATOM 2836 N N . LEU A 1 356 ? -31.064 1.357 23.407 1.00 85.94 356 LEU A N 1
ATOM 2837 C CA . LEU A 1 356 ? -29.711 1.914 23.366 1.00 85.94 356 LEU A CA 1
ATOM 2838 C C . LEU A 1 356 ? -29.401 2.593 22.025 1.00 85.94 356 LEU A C 1
ATOM 2840 O O . LEU A 1 356 ? -29.471 1.939 20.988 1.00 85.94 356 LEU A O 1
ATOM 2844 N N . ASP A 1 357 ? -28.967 3.854 22.075 1.00 92.12 357 ASP A N 1
ATOM 2845 C CA . ASP A 1 357 ? -28.369 4.575 20.953 1.00 92.12 357 ASP A CA 1
ATOM 2846 C C . ASP A 1 357 ? -26.904 4.911 21.272 1.00 92.12 357 ASP A C 1
ATOM 2848 O O . ASP A 1 357 ? -26.592 5.713 22.158 1.00 92.12 357 ASP A O 1
ATOM 2852 N N . ALA A 1 358 ? -25.971 4.300 20.544 1.00 90.00 358 ALA A N 1
ATOM 2853 C CA . ALA A 1 358 ? -24.549 4.379 20.849 1.00 90.00 358 ALA A CA 1
ATOM 2854 C C . ALA A 1 358 ? -23.657 4.501 19.610 1.00 90.00 358 ALA A C 1
ATOM 2856 O O . ALA A 1 358 ? -24.086 4.363 18.468 1.00 90.00 358 ALA A O 1
ATOM 2857 N N . TYR A 1 359 ? -22.373 4.756 19.869 1.00 89.69 359 TYR A N 1
ATOM 2858 C CA . TYR A 1 359 ? -21.301 4.771 18.870 1.00 89.69 359 TYR A CA 1
ATOM 2859 C C . TYR A 1 359 ? -21.541 5.751 17.708 1.00 89.69 359 TYR A C 1
ATOM 2861 O O . TYR A 1 359 ? -21.531 5.342 16.545 1.00 89.69 359 TYR A O 1
ATOM 2869 N N . PRO A 1 360 ? -21.748 7.051 17.992 1.00 90.12 360 PRO A N 1
ATOM 2870 C CA . PRO A 1 360 ? -21.945 8.026 16.939 1.00 90.12 360 PRO A CA 1
ATOM 2871 C C . PRO A 1 360 ? -20.653 8.211 16.142 1.00 90.12 360 PRO A C 1
ATOM 2873 O O . PRO A 1 360 ? -19.557 8.302 16.697 1.00 90.12 360 PRO A O 1
ATOM 2876 N N . SER A 1 361 ? -20.801 8.329 14.834 1.00 87.62 361 SER A N 1
ATOM 2877 C CA . SER A 1 361 ? -19.749 8.653 13.889 1.00 87.62 361 SER A CA 1
ATOM 2878 C C . SER A 1 361 ? -20.237 9.767 12.978 1.00 87.62 361 SER A C 1
ATOM 2880 O O . SER A 1 361 ? -21.380 9.775 12.526 1.00 87.62 361 SER A O 1
ATOM 2882 N N . VAL A 1 362 ? -19.370 10.738 12.740 1.00 82.31 362 VAL A N 1
ATOM 2883 C CA . VAL A 1 362 ? -19.696 11.964 12.020 1.00 82.31 362 VAL A CA 1
ATOM 2884 C C . VAL A 1 362 ? -19.272 11.801 10.568 1.00 82.31 362 VAL A C 1
ATOM 2886 O O . VAL A 1 362 ? -18.174 11.319 10.290 1.00 82.31 362 VAL A O 1
ATOM 2889 N N . SER A 1 363 ? -20.121 12.192 9.619 1.00 76.38 363 SER A N 1
ATOM 2890 C CA . SER A 1 363 ? -19.687 12.259 8.226 1.00 76.38 363 SER A CA 1
ATOM 2891 C C . SER A 1 363 ? -18.542 13.266 8.096 1.00 76.38 363 SER A C 1
ATOM 2893 O O . SER A 1 363 ? -18.569 14.291 8.772 1.00 76.38 363 SER A O 1
ATOM 2895 N N . PRO A 1 364 ? -17.533 13.031 7.239 1.00 65.31 364 PRO A N 1
ATOM 2896 C CA . PRO A 1 364 ? -16.395 13.942 7.116 1.00 65.31 364 PRO A CA 1
ATOM 2897 C C . PRO A 1 364 ? -16.809 15.409 6.936 1.00 65.31 364 PRO A C 1
ATOM 2899 O O . PRO A 1 364 ? -16.258 16.279 7.600 1.00 65.31 364 PRO A O 1
ATOM 2902 N N . ASN A 1 365 ? -17.845 15.669 6.129 1.00 65.31 365 ASN A N 1
ATOM 2903 C CA . ASN A 1 365 ? -18.413 17.001 5.883 1.00 65.31 365 ASN A CA 1
ATOM 2904 C C . ASN A 1 365 ? -19.256 17.590 7.039 1.00 65.31 365 ASN A C 1
ATOM 2906 O O . ASN A 1 365 ? -19.748 18.706 6.912 1.00 65.31 365 ASN A O 1
ATOM 2910 N N . GLY A 1 366 ? -19.442 16.868 8.147 1.00 72.50 366 GLY A N 1
ATOM 2911 C CA . GLY A 1 366 ? -20.173 17.323 9.335 1.00 72.50 366 GLY A CA 1
ATOM 2912 C C . GLY A 1 366 ? -21.696 17.402 9.186 1.00 72.50 366 GLY A C 1
ATOM 2913 O O . GLY A 1 366 ? -22.361 17.897 10.091 1.00 72.50 366 GLY A O 1
ATOM 2914 N N . GLU A 1 367 ? -22.267 16.941 8.071 1.00 80.75 367 GLU A N 1
ATOM 2915 C CA . GLU A 1 367 ? -23.708 17.059 7.796 1.00 80.75 367 GLU A CA 1
ATOM 2916 C C . GLU A 1 367 ? -24.543 15.955 8.451 1.00 80.75 367 GLU A C 1
ATOM 2918 O O . GLU A 1 367 ? -25.695 16.182 8.830 1.00 80.75 367 GLU A O 1
ATOM 2923 N N . LYS A 1 368 ? -23.975 14.753 8.580 1.00 86.62 368 LYS A N 1
ATOM 2924 C CA . LYS A 1 368 ? -24.683 13.560 9.041 1.00 86.62 368 LYS A CA 1
ATOM 2925 C C . LYS A 1 368 ? -23.982 12.924 10.235 1.00 86.62 368 LYS A C 1
ATOM 2927 O O . LYS A 1 368 ? -22.761 12.984 10.382 1.00 86.62 368 LYS A O 1
ATOM 2932 N N . ILE A 1 369 ? -24.777 12.264 11.066 1.00 88.38 369 ILE A N 1
ATOM 2933 C CA . ILE A 1 369 ? -24.325 11.415 12.163 1.00 88.38 369 ILE A CA 1
ATOM 2934 C C . ILE A 1 369 ? -24.872 10.017 11.897 1.00 88.38 369 ILE A C 1
ATOM 2936 O O . ILE A 1 369 ? -26.082 9.830 11.797 1.00 88.38 369 ILE A O 1
ATOM 2940 N N . ALA A 1 370 ? -23.984 9.040 11.775 1.00 90.62 370 ALA A N 1
ATOM 2941 C CA . ALA A 1 370 ? -24.340 7.633 11.817 1.00 90.62 370 ALA A CA 1
ATOM 2942 C C . ALA A 1 370 ? -24.206 7.141 13.259 1.00 90.62 370 ALA A C 1
ATOM 2944 O O . ALA A 1 370 ? -23.237 7.482 13.929 1.00 90.62 370 ALA A O 1
ATOM 2945 N N . TYR A 1 371 ? -25.137 6.335 13.745 1.00 91.44 371 TYR A N 1
ATOM 2946 C CA . TYR A 1 371 ? -25.061 5.730 15.072 1.00 91.44 371 TYR A CA 1
ATOM 2947 C C . TYR A 1 371 ? -25.688 4.335 15.061 1.00 91.44 371 TYR A C 1
ATOM 2949 O O . TYR A 1 371 ? -26.394 3.960 14.124 1.00 91.44 371 TYR A O 1
ATOM 2957 N N . THR A 1 372 ? -25.393 3.552 16.090 1.00 93.56 372 THR A N 1
ATOM 2958 C CA . THR A 1 372 ? -26.032 2.259 16.328 1.00 93.56 372 THR A CA 1
ATOM 2959 C C . THR A 1 372 ? -27.245 2.469 17.219 1.00 93.56 372 THR A C 1
ATOM 2961 O O . THR A 1 372 ? -27.105 3.042 18.295 1.00 93.56 372 THR A O 1
ATOM 2964 N N . SER A 1 373 ? -28.404 1.976 16.797 1.00 92.62 373 SER A N 1
ATOM 2965 C CA . SER A 1 373 ? -29.623 1.928 17.603 1.00 92.62 373 SER A CA 1
ATOM 2966 C C . SER A 1 373 ? -30.028 0.476 17.828 1.00 92.62 373 SER A C 1
ATOM 2968 O O . SER A 1 373 ? -29.953 -0.344 16.911 1.00 92.62 373 SER A O 1
ATOM 2970 N N . ASP A 1 374 ? -30.442 0.137 19.042 1.00 90.50 374 ASP A N 1
ATOM 2971 C CA . ASP A 1 374 ? -31.123 -1.123 19.321 1.00 90.50 374 ASP A CA 1
ATOM 2972 C C . ASP A 1 374 ? -32.585 -1.011 18.872 1.00 90.50 374 ASP A C 1
ATOM 2974 O O . ASP A 1 374 ? -33.424 -0.402 19.540 1.00 90.50 374 ASP A O 1
ATOM 2978 N N . ILE A 1 375 ? -32.873 -1.590 17.709 1.00 87.81 375 ILE A N 1
ATOM 2979 C CA . ILE A 1 375 ? -34.213 -1.651 17.133 1.00 87.81 375 ILE A CA 1
ATOM 2980 C C . ILE A 1 375 ? -34.637 -3.117 17.163 1.00 87.81 375 ILE A C 1
ATOM 2982 O O . ILE A 1 375 ? -33.985 -3.988 16.580 1.00 87.81 375 ILE A O 1
ATOM 2986 N N . ASP A 1 376 ? -35.713 -3.392 17.897 1.00 85.69 376 ASP A N 1
ATOM 2987 C CA . ASP A 1 376 ? -36.290 -4.728 18.075 1.00 85.69 376 ASP A CA 1
ATOM 2988 C C . ASP A 1 376 ? -35.309 -5.799 18.600 1.00 85.69 376 ASP A C 1
ATOM 2990 O O . ASP A 1 376 ? -35.420 -6.981 18.272 1.00 85.69 376 ASP A O 1
ATOM 2994 N N . GLY A 1 377 ? -34.360 -5.408 19.461 1.00 83.25 377 GLY A N 1
ATOM 2995 C CA . GLY A 1 377 ? -33.396 -6.322 20.085 1.00 83.25 377 GLY A CA 1
ATOM 2996 C C . GLY A 1 377 ? -32.178 -6.626 19.213 1.00 83.25 377 GLY A C 1
ATOM 2997 O O . GLY A 1 377 ? -31.445 -7.578 19.492 1.00 83.25 377 GLY A O 1
ATOM 2998 N N . SER A 1 378 ? -31.972 -5.847 18.150 1.00 84.19 378 SER A N 1
ATOM 2999 C CA . SER A 1 378 ? -30.874 -6.000 17.201 1.00 84.19 378 SER A CA 1
ATOM 3000 C C . SER A 1 378 ? -30.195 -4.661 16.935 1.00 84.19 378 SER A C 1
ATOM 3002 O O . SER A 1 378 ? -30.843 -3.620 16.840 1.00 84.19 378 SER A O 1
ATOM 3004 N N . TRP A 1 379 ? -28.867 -4.676 16.823 1.00 88.38 379 TRP A N 1
ATOM 3005 C CA . TRP A 1 379 ? -28.096 -3.465 16.550 1.00 88.38 379 TRP A CA 1
ATOM 3006 C C . TRP A 1 379 ? -28.222 -3.073 15.082 1.00 88.38 379 TRP A C 1
ATOM 3008 O O . TRP A 1 379 ? -27.675 -3.737 14.198 1.00 88.38 379 TRP A O 1
ATOM 3018 N N . GLN A 1 380 ? -28.916 -1.966 14.843 1.00 90.25 380 GLN A N 1
ATOM 3019 C CA . GLN A 1 380 ? -29.147 -1.402 13.524 1.00 90.25 380 GLN A CA 1
ATOM 3020 C C . GLN A 1 380 ? -28.364 -0.109 13.341 1.00 90.25 380 GLN A C 1
ATOM 3022 O O . GLN A 1 380 ? -28.193 0.679 14.271 1.00 90.25 380 GLN A O 1
ATOM 3027 N N . LEU A 1 381 ? -27.890 0.118 12.121 1.00 90.56 381 LEU A N 1
ATOM 3028 C CA . LEU A 1 381 ? -27.274 1.380 11.744 1.00 90.56 381 LEU A CA 1
ATOM 3029 C C . LEU A 1 381 ? -28.370 2.381 11.399 1.00 90.56 381 LEU A C 1
ATOM 3031 O O . LEU A 1 381 ? -29.242 2.103 10.574 1.00 90.56 381 LEU A O 1
ATOM 3035 N N . VAL A 1 382 ? -28.296 3.557 12.007 1.00 91.50 382 VAL A N 1
ATOM 3036 C CA . VAL A 1 382 ? -29.218 4.667 11.780 1.00 91.50 382 VAL A CA 1
ATOM 3037 C C . VAL A 1 382 ? -28.412 5.901 11.394 1.00 91.50 382 VAL A C 1
ATOM 3039 O O . VAL A 1 382 ? -27.330 6.148 11.927 1.00 91.50 382 VAL A O 1
ATOM 3042 N N . LEU A 1 383 ? -28.926 6.669 10.440 1.00 92.38 383 LEU A N 1
ATOM 3043 C CA . LEU A 1 383 ? -28.365 7.939 10.000 1.00 92.38 383 LEU A CA 1
ATOM 3044 C C . LEU A 1 383 ? -29.289 9.075 10.432 1.00 92.38 383 LEU A C 1
ATOM 3046 O O . LEU A 1 383 ? -30.501 8.938 10.338 1.00 92.38 383 LEU A O 1
ATOM 3050 N N . MET A 1 384 ? -28.736 10.203 10.860 1.00 92.31 384 MET A N 1
ATOM 3051 C CA . MET A 1 384 ? -29.486 11.430 11.136 1.00 92.31 384 MET A CA 1
ATOM 3052 C C . MET A 1 384 ? -28.705 12.665 10.683 1.00 92.31 384 MET A C 1
ATOM 3054 O O . MET A 1 384 ? -27.507 12.588 10.401 1.00 92.31 384 MET A O 1
ATOM 3058 N N . ASN A 1 385 ? -29.374 13.812 10.620 1.00 86.94 385 ASN A N 1
ATOM 3059 C CA . ASN A 1 385 ? -28.734 15.118 10.478 1.00 86.94 385 ASN A CA 1
ATOM 3060 C C . ASN A 1 385 ? -27.952 15.499 11.740 1.00 86.94 385 ASN A C 1
ATOM 3062 O O . ASN A 1 385 ? -28.210 14.992 12.832 1.00 86.94 385 ASN A O 1
ATOM 3066 N N . TRP A 1 386 ? -27.016 16.442 11.603 1.00 82.94 386 TRP A N 1
ATOM 3067 C CA . TRP A 1 386 ? -26.222 16.967 12.724 1.00 82.94 386 TRP A CA 1
ATOM 3068 C C . TRP A 1 386 ? -27.056 17.503 13.901 1.00 82.94 386 TRP A C 1
ATOM 3070 O O . TRP A 1 386 ? -26.623 17.462 15.052 1.00 82.94 386 TRP A O 1
ATOM 3080 N N . ASP A 1 387 ? -28.252 18.015 13.619 1.00 81.94 387 ASP A N 1
ATOM 3081 C CA . ASP A 1 387 ? -29.198 18.542 14.607 1.00 81.94 387 ASP A CA 1
ATOM 3082 C C . ASP A 1 387 ? -30.116 17.469 15.225 1.00 81.94 387 ASP A C 1
ATOM 3084 O O . ASP A 1 387 ? -30.951 17.790 16.068 1.00 81.94 387 ASP A O 1
ATOM 3088 N N . GLY A 1 388 ? -29.948 16.199 14.840 1.00 86.12 388 GLY A N 1
ATOM 3089 C CA . GLY A 1 388 ? -30.742 15.067 15.320 1.00 86.12 388 GLY A CA 1
ATOM 3090 C C . GLY A 1 388 ? -32.025 14.800 14.527 1.00 86.12 388 GLY A C 1
ATOM 3091 O O . GLY A 1 388 ? -32.780 13.891 14.880 1.00 86.12 388 GLY A O 1
ATOM 3092 N N . THR A 1 389 ? -32.296 15.564 13.465 1.00 88.38 389 THR A N 1
ATOM 3093 C CA . THR A 1 389 ? -33.468 15.362 12.595 1.00 88.38 389 THR A CA 1
ATOM 3094 C C . THR A 1 389 ? -33.230 14.282 11.531 1.00 88.38 389 THR A C 1
ATOM 3096 O O . THR A 1 389 ? -32.112 13.804 11.355 1.00 88.38 389 THR A O 1
ATOM 3099 N N . GLU A 1 390 ? -34.289 13.880 10.818 1.00 90.44 390 GLU A N 1
ATOM 3100 C CA . GLU A 1 390 ? -34.225 12.929 9.689 1.00 90.44 390 GLU A CA 1
ATOM 3101 C C . GLU A 1 390 ? -33.535 11.595 10.021 1.00 90.44 390 GLU A C 1
ATOM 3103 O O . GLU A 1 390 ? -32.644 11.139 9.305 1.00 90.44 390 GLU A O 1
ATOM 3108 N N . LYS A 1 391 ? -33.955 10.957 11.119 1.00 92.06 391 LYS A N 1
ATOM 3109 C CA . LYS A 1 391 ? -33.491 9.614 11.489 1.00 92.06 391 LYS A CA 1
ATOM 3110 C C . LYS A 1 391 ? -33.971 8.594 10.450 1.00 92.06 391 LYS A C 1
ATOM 3112 O O . LYS A 1 391 ? -35.174 8.401 10.286 1.00 92.06 391 LYS A O 1
ATOM 3117 N N . VAL A 1 392 ? -33.039 7.937 9.769 1.00 90.25 392 VAL A N 1
ATOM 3118 C CA . VAL A 1 392 ? -33.292 6.898 8.764 1.00 90.25 392 VAL A CA 1
ATOM 3119 C C . VAL A 1 392 ? -32.529 5.638 9.147 1.00 90.25 392 VAL A C 1
ATOM 3121 O O . VAL A 1 392 ? -31.303 5.647 9.248 1.00 90.25 392 VAL A O 1
ATOM 3124 N N . GLN A 1 393 ? -33.257 4.543 9.345 1.00 90.12 393 GLN A N 1
ATOM 3125 C CA . GLN A 1 393 ? -32.674 3.225 9.562 1.00 90.12 393 GLN A CA 1
ATOM 3126 C C . GLN A 1 393 ? -32.077 2.697 8.248 1.00 90.12 393 GLN A C 1
ATOM 3128 O O . GLN A 1 393 ? -32.766 2.615 7.234 1.00 90.12 393 GLN A O 1
ATOM 3133 N N . ILE A 1 394 ? -30.789 2.355 8.268 1.00 86.75 394 ILE A N 1
ATOM 3134 C CA . ILE A 1 394 ? -30.015 1.915 7.098 1.00 86.75 394 ILE A CA 1
ATOM 3135 C C . ILE A 1 394 ? -29.995 0.389 6.981 1.00 86.75 394 ILE A C 1
ATOM 3137 O O . ILE A 1 394 ? -30.026 -0.149 5.877 1.00 86.75 394 ILE A O 1
ATOM 3141 N N . THR A 1 395 ? -29.949 -0.318 8.109 1.00 82.31 395 THR A N 1
ATOM 3142 C CA . THR A 1 395 ? -29.989 -1.787 8.154 1.00 82.31 395 THR A CA 1
ATOM 3143 C C . THR A 1 395 ? -31.277 -2.250 8.815 1.00 82.31 395 THR A C 1
ATOM 3145 O O . THR A 1 395 ? -31.746 -1.614 9.751 1.00 82.31 395 THR A O 1
ATOM 3148 N N . ASN A 1 396 ? -31.865 -3.347 8.338 1.00 83.00 396 ASN A N 1
ATOM 3149 C CA . ASN A 1 396 ? -33.139 -3.880 8.839 1.00 83.00 396 ASN A CA 1
ATOM 3150 C C . ASN A 1 396 ? -33.160 -5.416 8.946 1.00 83.00 396 ASN A C 1
ATOM 3152 O O . ASN A 1 396 ? -34.226 -6.028 9.010 1.00 83.00 396 ASN A O 1
ATOM 3156 N N . ASN A 1 397 ? -31.989 -6.053 8.939 1.00 76.44 397 ASN A N 1
ATOM 3157 C CA . ASN A 1 397 ? -31.881 -7.497 9.126 1.00 76.44 397 ASN A CA 1
ATOM 3158 C C . ASN A 1 397 ? -31.919 -7.851 10.626 1.00 76.44 397 ASN A C 1
ATOM 3160 O O . ASN A 1 397 ? -31.728 -6.996 11.483 1.00 76.44 397 ASN A O 1
ATOM 3164 N N . ARG A 1 398 ? -32.145 -9.127 10.956 1.00 74.56 398 ARG A N 1
ATOM 3165 C CA . ARG A 1 398 ? -32.202 -9.602 12.354 1.00 74.56 398 ARG A CA 1
ATOM 3166 C C . ARG A 1 398 ? -30.822 -9.785 13.009 1.00 74.56 398 ARG A C 1
ATOM 3168 O O . ARG A 1 398 ? -30.737 -10.376 14.082 1.00 74.56 398 ARG A O 1
ATOM 3175 N N . GLU A 1 399 ? -29.747 -9.343 12.362 1.00 74.88 399 GLU A N 1
ATOM 3176 C CA . GLU A 1 399 ? -28.376 -9.488 12.851 1.00 74.88 399 GLU A CA 1
ATOM 3177 C C . GLU A 1 399 ? -27.873 -8.187 13.488 1.00 74.88 399 GLU A C 1
ATOM 3179 O O . GLU A 1 399 ? -28.424 -7.108 13.279 1.00 74.88 399 GLU A O 1
ATOM 3184 N N . ASN A 1 400 ? -26.798 -8.278 14.276 1.00 74.06 400 ASN A N 1
ATOM 3185 C CA . ASN A 1 400 ? -26.119 -7.092 14.791 1.00 74.06 400 ASN A CA 1
ATOM 3186 C C . ASN A 1 400 ? -25.195 -6.520 13.708 1.00 74.06 400 ASN A C 1
ATOM 3188 O O . ASN A 1 400 ? -24.164 -7.115 13.398 1.00 74.06 400 ASN A O 1
ATOM 3192 N N . ASN A 1 401 ? -25.515 -5.335 13.188 1.00 72.44 401 ASN A N 1
ATOM 3193 C CA . ASN A 1 401 ? -24.812 -4.700 12.063 1.00 72.44 401 ASN A CA 1
ATOM 3194 C C . ASN A 1 401 ? -23.586 -3.860 12.481 1.00 72.44 401 ASN A C 1
ATOM 3196 O O . ASN A 1 401 ? -23.025 -3.113 11.681 1.00 72.44 401 ASN A O 1
ATOM 3200 N N . GLY A 1 402 ? -23.139 -4.004 13.733 1.00 72.81 402 GLY A N 1
ATOM 3201 C CA . GLY A 1 402 ? -21.948 -3.336 14.260 1.00 72.81 402 GLY A CA 1
ATOM 3202 C C . GLY A 1 402 ? -22.152 -1.844 14.546 1.00 72.81 402 GLY A C 1
ATOM 3203 O O . GLY A 1 402 ? -23.251 -1.407 14.889 1.00 72.81 402 GLY A O 1
ATOM 3204 N N . TYR A 1 403 ? -21.065 -1.073 14.458 1.00 76.06 403 TYR A N 1
ATOM 3205 C CA . TYR A 1 403 ? -21.057 0.373 14.680 1.00 76.06 403 TYR A CA 1
ATOM 3206 C C . TYR A 1 403 ? -20.403 1.118 13.513 1.00 76.06 403 TYR A C 1
ATOM 3208 O O . TYR A 1 403 ? -19.478 0.589 12.887 1.00 76.06 403 TYR A O 1
ATOM 3216 N N . PRO A 1 404 ? -20.862 2.342 13.203 1.00 72.88 404 PRO A N 1
ATOM 3217 C CA . PRO A 1 404 ? -20.356 3.089 12.066 1.00 72.88 404 PRO A CA 1
ATOM 3218 C C . PRO A 1 404 ? -18.928 3.591 12.313 1.00 72.88 404 PRO A C 1
ATOM 3220 O O . PRO A 1 404 ? -18.588 4.102 13.380 1.00 72.88 404 PRO A O 1
ATOM 3223 N N . LEU A 1 405 ? -18.093 3.464 11.284 1.00 65.62 405 LEU A N 1
ATOM 3224 C CA . LEU A 1 405 ? -16.730 3.988 11.224 1.00 65.62 405 LEU A CA 1
ATOM 3225 C C . LEU A 1 405 ? -16.616 4.864 9.974 1.00 65.62 405 LEU A C 1
ATOM 3227 O O . LEU A 1 405 ? -16.262 4.376 8.904 1.00 65.62 405 LEU A O 1
ATOM 3231 N N . LEU A 1 406 ? -16.953 6.149 10.089 1.00 61.44 406 LEU A N 1
ATOM 3232 C CA . LEU A 1 406 ? -16.701 7.123 9.026 1.00 61.44 406 LEU A CA 1
ATOM 3233 C C . LEU A 1 406 ? -15.285 7.722 9.179 1.00 61.44 406 LEU A C 1
ATOM 3235 O O . LEU A 1 406 ? -14.762 7.762 10.296 1.00 61.44 406 LEU A O 1
ATOM 3239 N N . PRO A 1 407 ? -14.634 8.195 8.092 1.00 51.31 407 PRO A N 1
ATOM 3240 C CA . PRO A 1 407 ? -13.226 8.621 8.090 1.00 51.31 407 PRO A CA 1
ATOM 3241 C C . PRO A 1 407 ? -12.893 9.841 8.960 1.00 51.31 407 PRO A C 1
ATOM 3243 O O . PRO A 1 407 ? -11.749 10.284 8.949 1.00 51.31 407 PRO A O 1
ATOM 3246 N N . SER A 1 408 ? -13.838 10.384 9.734 1.00 49.38 408 SER A N 1
ATOM 3247 C CA . SER A 1 408 ? -13.664 11.607 10.525 1.00 49.38 408 SER A CA 1
ATOM 3248 C C . SER A 1 408 ? -12.724 11.478 11.731 1.00 49.38 408 SER A C 1
ATOM 3250 O O . SER A 1 408 ? -12.685 12.370 12.574 1.00 49.38 408 SER A O 1
ATOM 3252 N N . GLY A 1 409 ? -11.982 10.373 11.827 1.00 45.12 409 GLY A N 1
ATOM 3253 C CA . GLY A 1 409 ? -11.093 10.068 12.935 1.00 45.12 409 GLY A CA 1
ATOM 3254 C C . GLY A 1 409 ? -11.865 9.677 14.192 1.00 45.12 409 GLY A C 1
ATOM 3255 O O . GLY A 1 409 ? -12.586 10.470 14.790 1.00 45.12 409 GLY A O 1
ATOM 3256 N N . ASN A 1 410 ? -11.660 8.448 14.658 1.00 44.22 410 ASN A N 1
ATOM 3257 C CA . ASN A 1 410 ? -11.992 8.119 16.036 1.00 44.22 410 ASN A CA 1
ATOM 3258 C C . ASN A 1 410 ? -10.869 8.630 16.934 1.00 44.22 410 ASN A C 1
ATOM 3260 O O . ASN A 1 410 ? -9.717 8.213 16.784 1.00 44.22 410 ASN A O 1
ATOM 3264 N N . ILE A 1 411 ? -11.203 9.459 17.927 1.00 46.97 411 ILE A N 1
ATOM 3265 C CA . ILE A 1 411 ? -10.334 9.628 19.094 1.00 46.97 411 ILE A CA 1
ATOM 3266 C C . ILE A 1 411 ? -10.402 8.314 19.868 1.00 46.97 411 ILE A C 1
ATOM 3268 O O . ILE A 1 411 ? -11.190 8.132 20.794 1.00 46.97 411 ILE A O 1
ATOM 3272 N N . MET A 1 412 ? -9.593 7.347 19.446 1.00 46.53 412 MET A N 1
ATOM 3273 C CA . MET A 1 412 ? -9.397 6.142 20.224 1.00 46.53 412 MET A CA 1
ATOM 3274 C C . MET A 1 412 ? -8.514 6.505 21.411 1.00 46.53 412 MET A C 1
ATOM 3276 O O . MET A 1 412 ? -7.321 6.766 21.250 1.00 46.53 412 MET A O 1
ATOM 3280 N N . PHE A 1 413 ? -9.090 6.489 22.610 1.00 48.62 413 PHE A N 1
ATOM 3281 C CA . PHE A 1 413 ? -8.334 6.540 23.858 1.00 48.62 413 PHE A CA 1
ATOM 3282 C C . PHE A 1 413 ? -7.549 5.232 24.038 1.00 48.62 413 PHE A C 1
ATOM 3284 O O . PHE A 1 413 ? -7.898 4.374 24.846 1.00 48.62 413 PHE A O 1
ATOM 3291 N N . HIS A 1 414 ? -6.477 5.063 23.266 1.00 54.09 414 HIS A N 1
ATOM 3292 C CA . HIS A 1 414 ? -5.458 4.073 23.567 1.00 54.09 414 HIS A CA 1
ATOM 3293 C C . HIS A 1 414 ? -4.528 4.668 24.611 1.00 54.09 414 HIS A C 1
ATOM 3295 O O . HIS A 1 414 ? -3.857 5.673 24.377 1.00 54.09 414 HIS A O 1
ATOM 3301 N N . ASN A 1 415 ? -4.494 4.049 25.785 1.00 66.00 415 ASN A N 1
ATOM 3302 C CA . ASN A 1 415 ? -3.571 4.487 26.812 1.00 66.00 415 ASN A CA 1
ATOM 3303 C C . ASN A 1 415 ? -2.130 4.179 26.382 1.00 66.00 415 ASN A C 1
ATOM 3305 O O . ASN A 1 415 ? -1.833 3.135 25.790 1.00 66.00 415 ASN A O 1
ATOM 3309 N N . ILE A 1 416 ? -1.233 5.117 26.679 1.00 74.62 416 ILE A N 1
ATOM 3310 C CA . ILE A 1 416 ? 0.073 5.218 26.025 1.00 74.62 416 ILE A CA 1
ATOM 3311 C C . ILE A 1 416 ? 0.951 3.971 26.232 1.00 74.62 416 ILE A C 1
ATOM 3313 O O . ILE A 1 416 ? 1.722 3.604 25.348 1.00 74.62 416 ILE A O 1
ATOM 3317 N N . ALA A 1 417 ? 0.816 3.273 27.368 1.00 77.31 417 ALA A N 1
ATOM 3318 C CA . ALA A 1 417 ? 1.662 2.124 27.679 1.00 77.31 417 ALA A CA 1
ATOM 3319 C C . ALA A 1 417 ? 1.350 0.914 26.788 1.00 77.31 417 ALA A C 1
ATOM 3321 O O . ALA A 1 417 ? 2.282 0.272 26.310 1.00 77.31 417 ALA A O 1
ATOM 3322 N N . SER A 1 418 ? 0.070 0.626 26.511 1.00 77.31 418 SER A N 1
ATOM 3323 C CA . SER A 1 418 ? -0.298 -0.485 25.613 1.00 77.31 418 SER A CA 1
ATOM 3324 C C . SER A 1 418 ? 0.224 -0.235 24.191 1.00 77.31 418 SER A C 1
ATOM 3326 O O . SER A 1 418 ? 0.774 -1.143 23.572 1.00 77.31 418 SER A O 1
ATOM 3328 N N . ALA A 1 419 ? 0.173 1.014 23.710 1.00 80.00 419 ALA A N 1
ATOM 3329 C CA . ALA A 1 419 ? 0.723 1.382 22.405 1.00 80.00 419 ALA A CA 1
ATOM 3330 C C . ALA A 1 419 ? 2.243 1.140 22.319 1.00 80.00 419 ALA A C 1
ATOM 3332 O O . ALA A 1 419 ? 2.712 0.492 21.383 1.00 80.00 419 ALA A O 1
ATOM 3333 N N . TYR A 1 420 ? 3.012 1.589 23.319 1.00 82.81 420 TYR A N 1
ATOM 3334 C CA . TYR A 1 420 ? 4.460 1.353 23.360 1.00 82.81 420 TYR A CA 1
ATOM 3335 C C . TYR A 1 420 ? 4.822 -0.127 23.499 1.00 82.81 420 TYR A C 1
ATOM 3337 O O . TYR A 1 420 ? 5.773 -0.591 22.874 1.00 82.81 420 TYR A O 1
ATOM 3345 N N . PHE A 1 421 ? 4.087 -0.895 24.305 1.00 84.31 421 PHE A N 1
ATOM 3346 C CA . PHE A 1 421 ? 4.397 -2.313 24.447 1.00 84.31 421 PHE A CA 1
ATOM 3347 C C . PHE A 1 421 ? 4.144 -3.098 23.157 1.00 84.31 421 PHE A C 1
ATOM 3349 O O . PHE A 1 421 ? 4.874 -4.052 22.899 1.00 84.31 421 PHE A O 1
ATOM 3356 N N . LYS A 1 422 ? 3.163 -2.694 22.340 1.00 82.75 422 LYS A N 1
ATOM 3357 C CA . LYS A 1 422 ? 2.903 -3.309 21.030 1.00 82.75 422 LYS A CA 1
ATOM 3358 C C . LYS A 1 422 ? 3.914 -2.899 19.961 1.00 82.75 422 LYS A C 1
ATOM 3360 O O . LYS A 1 422 ? 4.258 -3.723 19.121 1.00 82.75 422 LYS A O 1
ATOM 3365 N N . SER A 1 423 ? 4.430 -1.669 19.999 1.00 83.19 423 SER A N 1
ATOM 3366 C CA . SER A 1 423 ? 5.405 -1.213 18.999 1.00 83.19 423 SER A CA 1
ATOM 3367 C C . SER A 1 423 ? 6.770 -1.894 19.128 1.00 83.19 423 SER A C 1
ATOM 3369 O O . SER A 1 423 ? 7.454 -2.081 18.126 1.00 83.19 423 SER A O 1
ATOM 3371 N N . ILE A 1 424 ? 7.162 -2.328 20.330 1.00 86.44 424 ILE A N 1
ATOM 3372 C CA . ILE A 1 424 ? 8.457 -2.991 20.554 1.00 86.44 424 ILE A CA 1
ATOM 3373 C C . ILE A 1 424 ? 8.580 -4.319 19.776 1.00 86.44 424 ILE A C 1
ATOM 3375 O O . ILE A 1 424 ? 9.552 -4.463 19.037 1.00 86.44 424 ILE A O 1
ATOM 3379 N N . PRO A 1 425 ? 7.646 -5.288 19.876 1.00 87.62 425 PRO A N 1
ATOM 3380 C CA . PRO A 1 425 ? 7.681 -6.495 19.051 1.00 87.62 425 PRO A CA 1
ATOM 3381 C C . PRO A 1 425 ? 7.694 -6.215 17.548 1.00 87.62 425 PRO A C 1
ATOM 3383 O O . PRO A 1 425 ? 8.417 -6.891 16.827 1.00 87.62 425 PRO A O 1
ATOM 3386 N N . ILE A 1 426 ? 6.953 -5.204 17.083 1.00 88.25 426 ILE A N 1
ATOM 3387 C CA . ILE A 1 426 ? 6.931 -4.805 15.665 1.00 88.25 426 ILE A CA 1
ATOM 3388 C C . ILE A 1 426 ? 8.321 -4.332 15.220 1.00 88.25 426 ILE A C 1
ATOM 3390 O O . ILE A 1 426 ? 8.810 -4.738 14.171 1.00 88.25 426 ILE A O 1
ATOM 3394 N N . LEU A 1 427 ? 9.006 -3.534 16.046 1.00 87.50 427 LEU A N 1
ATOM 3395 C CA . LEU A 1 427 ? 10.379 -3.092 15.772 1.00 87.50 427 LEU A CA 1
ATOM 3396 C C . LEU A 1 427 ? 11.391 -4.248 15.758 1.00 87.50 427 LEU A C 1
ATOM 3398 O O . LEU A 1 427 ? 12.386 -4.173 15.043 1.00 87.50 427 LEU A O 1
ATOM 3402 N N . LEU A 1 428 ? 11.170 -5.293 16.558 1.00 87.88 428 LEU A N 1
ATOM 3403 C CA . LEU A 1 428 ? 12.097 -6.423 16.686 1.00 87.88 428 LEU A CA 1
ATOM 3404 C C . LEU A 1 428 ? 11.877 -7.515 15.634 1.00 87.88 428 LEU A C 1
ATOM 3406 O O . LEU A 1 428 ? 12.842 -8.139 15.199 1.00 87.88 428 LEU A O 1
ATOM 3410 N N . PHE A 1 429 ? 10.623 -7.775 15.265 1.00 88.62 429 PHE A N 1
ATOM 3411 C CA . PHE A 1 429 ? 10.230 -8.917 14.434 1.00 88.62 429 PHE A CA 1
ATOM 3412 C C . PHE A 1 429 ? 9.627 -8.512 13.083 1.00 88.62 429 PHE A C 1
ATOM 3414 O O . PHE A 1 429 ? 9.255 -9.390 12.305 1.00 88.62 429 PHE A O 1
ATOM 3421 N N . GLY A 1 430 ? 9.535 -7.211 12.797 1.00 82.06 430 GLY A N 1
ATOM 3422 C CA . GLY A 1 430 ? 8.865 -6.672 11.616 1.00 82.06 430 GLY A CA 1
ATOM 3423 C C . GLY A 1 430 ? 7.347 -6.571 11.785 1.00 82.06 430 GLY A C 1
ATOM 3424 O O . GLY A 1 430 ? 6.765 -7.104 12.731 1.00 82.06 430 GLY A O 1
ATOM 3425 N N . ASP A 1 431 ? 6.696 -5.872 10.855 1.00 89.94 431 ASP A N 1
ATOM 3426 C CA . ASP A 1 431 ? 5.240 -5.723 10.840 1.00 89.94 431 ASP A CA 1
ATOM 3427 C C . ASP A 1 431 ? 4.572 -6.988 10.283 1.00 89.94 431 ASP A C 1
ATOM 3429 O O . ASP A 1 431 ? 4.545 -7.228 9.077 1.00 89.94 431 ASP A O 1
ATOM 3433 N N . ASN A 1 432 ? 4.102 -7.850 11.182 1.00 85.94 432 ASN A N 1
ATOM 3434 C CA . ASN A 1 432 ? 3.396 -9.085 10.854 1.00 85.94 432 ASN A CA 1
ATOM 3435 C C . ASN A 1 432 ? 2.476 -9.523 12.005 1.00 85.94 432 ASN A C 1
ATOM 3437 O O . ASN A 1 432 ? 2.620 -9.092 13.151 1.00 85.94 432 ASN A O 1
ATOM 3441 N N . GLU A 1 433 ? 1.531 -10.420 11.711 1.00 86.44 433 GLU A N 1
ATOM 3442 C CA . GLU A 1 433 ? 0.529 -10.916 12.669 1.00 86.44 433 GLU A CA 1
ATOM 3443 C C . GLU A 1 433 ? 1.157 -11.488 13.953 1.00 86.44 433 GLU A C 1
ATOM 3445 O O . GLU A 1 433 ? 0.626 -11.295 15.052 1.00 86.44 433 GLU A O 1
ATOM 3450 N N . PHE A 1 434 ? 2.311 -12.152 13.830 1.00 90.38 434 PHE A N 1
ATOM 3451 C CA . PHE A 1 434 ? 3.057 -12.674 14.971 1.00 90.38 434 PHE A CA 1
ATOM 3452 C C . PHE A 1 434 ? 3.517 -11.545 15.903 1.00 90.38 434 PHE A C 1
ATOM 3454 O O . PHE A 1 434 ? 3.254 -11.612 17.105 1.00 90.38 434 PHE A O 1
ATOM 3461 N N . ALA A 1 435 ? 4.138 -10.492 15.368 1.00 89.00 435 ALA A N 1
ATOM 3462 C CA . ALA A 1 435 ? 4.624 -9.360 16.150 1.00 89.00 435 ALA A CA 1
ATOM 3463 C C . ALA A 1 435 ? 3.490 -8.650 16.908 1.00 89.00 435 ALA A C 1
ATOM 3465 O O . ALA A 1 435 ? 3.623 -8.378 18.103 1.00 89.00 435 ALA A O 1
ATOM 3466 N N . HIS A 1 436 ? 2.338 -8.440 16.262 1.00 86.81 436 HIS A N 1
ATOM 3467 C CA . HIS A 1 436 ? 1.163 -7.810 16.886 1.00 86.81 436 HIS A CA 1
ATOM 3468 C C . HIS A 1 436 ? 0.562 -8.633 18.036 1.00 86.81 436 HIS A C 1
ATOM 3470 O O . HIS A 1 436 ? 0.003 -8.069 18.979 1.00 86.81 436 HIS A O 1
ATOM 3476 N N . ARG A 1 437 ? 0.677 -9.967 17.990 1.00 92.19 437 ARG A N 1
ATOM 3477 C CA . ARG A 1 437 ? 0.138 -10.882 19.017 1.00 92.19 437 ARG A CA 1
ATOM 3478 C C . ARG A 1 437 ? 1.151 -11.289 20.080 1.00 92.19 437 ARG A C 1
ATOM 3480 O O . ARG A 1 437 ? 0.755 -11.763 21.146 1.00 92.19 437 ARG A O 1
ATOM 3487 N N . PHE A 1 438 ? 2.441 -11.091 19.816 1.00 91.94 438 PHE A N 1
ATOM 3488 C CA . PHE A 1 438 ? 3.543 -11.577 20.643 1.00 91.94 438 PHE A CA 1
ATOM 3489 C C . PHE A 1 438 ? 3.392 -11.203 22.120 1.00 91.94 438 PHE A C 1
ATOM 3491 O O . PHE A 1 438 ? 3.562 -12.046 23.005 1.00 91.94 438 PHE A O 1
ATOM 3498 N N . LEU A 1 439 ? 3.050 -9.942 22.392 1.00 90.44 439 LEU A N 1
ATOM 3499 C CA . LEU A 1 439 ? 2.918 -9.440 23.753 1.00 90.44 439 LEU A CA 1
ATOM 3500 C C . LEU A 1 439 ? 1.746 -10.093 24.497 1.00 90.44 439 LEU A C 1
ATOM 3502 O O . LEU A 1 439 ? 1.940 -10.585 25.610 1.00 90.44 439 LEU A O 1
ATOM 3506 N N . SER A 1 440 ? 0.557 -10.130 23.886 1.00 91.81 440 SER A N 1
ATOM 3507 C CA . SER A 1 440 ? -0.636 -10.731 24.499 1.00 91.81 440 SER A CA 1
ATOM 3508 C C . SER A 1 440 ? -0.415 -12.215 24.792 1.00 91.81 440 SER A C 1
ATOM 3510 O O . SER A 1 440 ? -0.667 -12.661 25.912 1.00 91.81 440 SER A O 1
ATOM 3512 N N . ALA A 1 441 ? 0.183 -12.948 23.847 1.00 93.00 441 ALA A N 1
ATOM 3513 C CA . ALA A 1 441 ? 0.492 -14.364 24.017 1.00 93.00 441 ALA A CA 1
ATOM 3514 C C . ALA A 1 441 ? 1.506 -14.588 25.146 1.00 93.00 441 ALA A C 1
ATOM 3516 O O . ALA A 1 441 ? 1.294 -15.412 26.038 1.00 93.00 441 ALA A O 1
ATOM 3517 N N . SER A 1 442 ? 2.585 -13.802 25.163 1.00 93.31 442 SER A N 1
ATOM 3518 C CA . SER A 1 442 ? 3.627 -13.902 26.188 1.00 93.31 442 SER A CA 1
ATOM 3519 C C . SER A 1 442 ? 3.076 -13.610 27.585 1.00 93.31 442 SER A C 1
ATOM 3521 O O . SER A 1 442 ? 3.311 -14.375 28.522 1.00 93.31 442 SER A O 1
ATOM 3523 N N . LEU A 1 443 ? 2.310 -12.528 27.743 1.00 94.38 443 LEU A N 1
ATOM 3524 C CA . LEU A 1 443 ? 1.732 -12.145 29.033 1.00 94.38 443 LEU A CA 1
ATOM 3525 C C . LEU A 1 443 ? 0.608 -13.093 29.471 1.00 94.38 443 LEU A C 1
ATOM 3527 O O . LEU A 1 443 ? 0.513 -13.414 30.658 1.00 94.38 443 LEU A O 1
ATOM 3531 N N . GLY A 1 444 ? -0.176 -13.608 28.522 1.00 93.31 444 GLY A N 1
ATOM 3532 C CA . GLY A 1 444 ? -1.197 -14.626 28.758 1.00 93.31 444 GLY A CA 1
ATOM 3533 C C . GLY A 1 444 ? -0.624 -15.957 29.251 1.00 93.31 444 GLY A C 1
ATOM 3534 O O . GLY A 1 444 ? -1.270 -16.644 30.036 1.00 93.31 444 GLY A O 1
ATOM 3535 N N . VAL A 1 445 ? 0.617 -16.294 28.887 1.00 94.69 445 VAL A N 1
ATOM 3536 C CA . VAL A 1 445 ? 1.341 -17.438 29.468 1.00 94.69 445 VAL A CA 1
ATOM 3537 C C . VAL A 1 445 ? 1.966 -17.070 30.818 1.00 94.69 445 VAL A C 1
ATOM 3539 O O . VAL A 1 445 ? 1.845 -17.820 31.789 1.00 94.69 445 VAL A O 1
ATOM 3542 N N . LEU A 1 446 ? 2.614 -15.905 30.921 1.00 96.06 446 LEU A N 1
ATOM 3543 C CA . LEU A 1 446 ? 3.332 -15.471 32.129 1.00 96.06 446 LEU A CA 1
ATOM 3544 C C . LEU A 1 446 ? 2.418 -15.183 33.328 1.00 96.06 446 LEU A C 1
ATOM 3546 O O . LEU A 1 446 ? 2.871 -15.233 34.477 1.00 96.06 446 LEU A O 1
ATOM 3550 N N . ILE A 1 447 ? 1.132 -14.920 33.103 1.00 95.69 447 ILE A N 1
ATOM 3551 C CA . ILE A 1 447 ? 0.168 -14.738 34.190 1.00 95.69 447 ILE A CA 1
ATOM 3552 C C . ILE A 1 447 ? -0.066 -16.029 34.989 1.00 95.69 447 ILE A C 1
ATOM 3554 O O . ILE A 1 447 ? -0.300 -15.963 36.194 1.00 95.69 447 ILE A O 1
ATOM 3558 N N . ILE A 1 448 ? 0.069 -17.207 34.373 1.00 95.56 448 ILE A N 1
ATOM 3559 C CA . ILE A 1 448 ? -0.147 -18.509 35.024 1.00 95.56 448 ILE A CA 1
ATOM 3560 C C . ILE A 1 448 ? 0.810 -18.718 36.214 1.00 95.56 448 ILE A C 1
ATOM 3562 O O . ILE A 1 448 ? 0.334 -18.910 37.343 1.00 95.56 448 ILE A O 1
ATOM 3566 N N . PRO A 1 449 ? 2.150 -18.640 36.047 1.00 96.62 449 PRO A N 1
ATOM 3567 C CA . PRO A 1 449 ? 3.069 -18.752 37.176 1.00 96.62 449 PRO A CA 1
ATOM 3568 C C . PRO A 1 449 ? 2.919 -17.590 38.166 1.00 96.62 449 PRO A C 1
ATOM 3570 O O . PRO A 1 449 ? 3.117 -17.780 39.367 1.00 96.62 449 PRO A O 1
ATOM 3573 N N . LEU A 1 450 ? 2.532 -16.398 37.711 1.00 96.88 450 LEU A N 1
ATOM 3574 C CA . LEU A 1 450 ? 2.303 -15.255 38.592 1.00 96.88 450 LEU A CA 1
ATOM 3575 C C . LEU A 1 450 ? 1.101 -15.474 39.529 1.00 96.88 450 LEU A C 1
ATOM 3577 O O . LEU A 1 450 ? 1.211 -15.247 40.738 1.00 96.88 450 LEU A O 1
ATOM 3581 N N . VAL A 1 451 ? -0.018 -15.976 39.002 1.00 95.50 451 VAL A N 1
ATOM 3582 C CA . VAL A 1 451 ? -1.204 -16.351 39.785 1.00 95.50 451 VAL A CA 1
ATOM 3583 C C . VAL A 1 451 ? -0.862 -17.462 40.773 1.00 95.50 451 VAL A C 1
ATOM 3585 O O . VAL A 1 451 ? -1.221 -17.361 41.949 1.00 95.50 451 VAL A O 1
ATOM 3588 N N . PHE A 1 452 ? -0.082 -18.464 40.355 1.00 97.00 452 PHE A N 1
ATOM 3589 C CA . PHE A 1 452 ? 0.441 -19.476 41.272 1.00 97.00 452 PHE A CA 1
ATOM 3590 C C . PHE A 1 452 ? 1.224 -18.841 42.433 1.00 97.00 452 PHE A C 1
ATOM 3592 O O . PHE A 1 452 ? 0.974 -19.152 43.599 1.00 97.00 452 PHE A O 1
ATOM 3599 N N . LEU A 1 453 ? 2.163 -17.932 42.144 1.00 95.50 453 LEU A N 1
ATOM 3600 C CA . LEU A 1 453 ? 2.985 -17.279 43.167 1.00 95.50 453 LEU A CA 1
ATOM 3601 C C . LEU A 1 453 ? 2.148 -16.452 44.145 1.00 95.50 453 LEU A C 1
ATOM 3603 O O . LEU A 1 453 ? 2.385 -16.520 45.356 1.00 95.50 453 LEU A O 1
ATOM 3607 N N . LEU A 1 454 ? 1.169 -15.700 43.641 1.00 93.00 454 LEU A N 1
ATOM 3608 C CA . LEU A 1 454 ? 0.277 -14.891 44.462 1.00 93.00 454 LEU A CA 1
ATOM 3609 C C . LEU A 1 454 ? -0.622 -15.767 45.344 1.00 93.00 454 LEU A C 1
ATOM 3611 O O . LEU A 1 454 ? -0.642 -15.605 46.565 1.00 93.00 454 LEU A O 1
ATOM 3615 N N . ILE A 1 455 ? -1.314 -16.750 44.766 1.00 92.00 455 ILE A N 1
ATOM 3616 C CA . ILE A 1 455 ? -2.242 -17.612 45.511 1.00 92.00 455 ILE A CA 1
ATOM 3617 C C . ILE A 1 455 ? -1.492 -18.479 46.518 1.00 92.00 455 ILE A C 1
ATOM 3619 O O . ILE A 1 455 ? -1.960 -18.643 47.646 1.00 92.00 455 ILE A O 1
ATOM 3623 N N . LYS A 1 456 ? -0.292 -18.968 46.183 1.00 93.88 456 LYS A N 1
ATOM 3624 C CA . LYS A 1 456 ? 0.561 -19.718 47.118 1.00 93.88 456 LYS A CA 1
ATOM 3625 C C . LYS A 1 456 ? 0.892 -18.894 48.360 1.00 93.88 456 LYS A C 1
ATOM 3627 O O . LYS A 1 456 ? 1.058 -19.464 49.436 1.00 93.88 456 LYS A O 1
ATOM 3632 N N . LYS A 1 457 ? 1.006 -17.570 48.216 1.00 87.62 457 LYS A N 1
ATOM 3633 C CA . LYS A 1 457 ? 1.254 -16.649 49.329 1.00 87.62 457 LYS A CA 1
ATOM 3634 C C . LYS A 1 457 ? 0.010 -16.374 50.164 1.00 87.62 457 LYS A C 1
ATOM 3636 O O . LYS A 1 457 ? 0.127 -16.306 51.382 1.00 87.62 457 LYS A O 1
ATOM 3641 N N . LEU A 1 458 ? -1.149 -16.251 49.526 1.00 85.44 458 LEU A N 1
ATOM 3642 C CA . LEU A 1 458 ? -2.419 -15.984 50.205 1.00 85.44 458 LEU A CA 1
ATOM 3643 C C . LEU A 1 458 ? -3.025 -17.237 50.857 1.00 85.44 458 LEU A C 1
ATOM 3645 O O . LEU A 1 458 ? -3.770 -17.131 51.829 1.00 85.44 458 LEU A O 1
ATOM 3649 N N . THR A 1 459 ? -2.709 -18.421 50.329 1.00 91.31 459 THR A N 1
ATOM 3650 C CA . THR A 1 459 ? -3.334 -19.692 50.712 1.00 91.31 459 THR A CA 1
ATOM 3651 C C . THR A 1 459 ? -2.289 -20.794 50.957 1.00 91.31 459 THR A C 1
ATOM 3653 O O . THR A 1 459 ? -1.605 -20.776 51.979 1.00 91.31 459 THR A O 1
ATOM 3656 N N . ASN A 1 460 ? -2.170 -21.780 50.061 1.00 93.62 460 ASN A N 1
ATOM 3657 C CA . ASN A 1 460 ? -1.199 -22.869 50.094 1.00 93.62 460 ASN A CA 1
ATOM 3658 C C . ASN A 1 460 ? -0.837 -23.333 48.668 1.00 93.62 460 ASN A C 1
ATOM 3660 O O . ASN A 1 460 ? -1.450 -22.924 47.683 1.00 93.62 460 ASN A O 1
ATOM 3664 N N . LYS A 1 461 ? 0.166 -24.216 48.558 1.00 94.56 461 LYS A N 1
ATOM 3665 C CA . LYS A 1 461 ? 0.699 -24.678 47.264 1.00 94.56 461 LYS A CA 1
ATOM 3666 C C . LYS A 1 461 ? -0.292 -25.486 46.415 1.00 94.56 461 LYS A C 1
ATOM 3668 O O . LYS A 1 461 ? -0.170 -25.459 45.198 1.00 94.56 461 LYS A O 1
ATOM 3673 N N . TYR A 1 462 ? -1.237 -26.197 47.030 1.00 94.56 462 TYR A N 1
ATOM 3674 C CA . TYR A 1 462 ? -2.179 -27.057 46.311 1.00 94.56 462 TYR A CA 1
ATOM 3675 C C . TYR A 1 462 ? -3.289 -26.228 45.665 1.00 94.56 462 TYR A C 1
ATOM 3677 O O . TYR A 1 462 ? -3.545 -26.383 44.477 1.00 94.56 462 TYR A O 1
ATOM 3685 N N . ILE A 1 463 ? -3.867 -25.275 46.407 1.00 94.62 463 ILE A N 1
ATOM 3686 C CA . ILE A 1 463 ? -4.864 -24.335 45.863 1.00 94.62 463 ILE A CA 1
ATOM 3687 C C . ILE A 1 463 ? -4.243 -23.486 44.749 1.00 94.62 463 ILE A C 1
ATOM 3689 O O . ILE A 1 463 ? -4.858 -23.283 43.705 1.00 94.62 463 ILE A O 1
ATOM 3693 N N . ALA A 1 464 ? -2.998 -23.042 44.938 1.00 92.88 464 ALA A N 1
ATOM 3694 C CA . ALA A 1 464 ? -2.261 -22.308 43.917 1.00 92.88 464 ALA A CA 1
ATOM 3695 C C . ALA A 1 464 ? -2.061 -23.122 42.634 1.00 92.88 464 ALA A C 1
ATOM 3697 O O . ALA A 1 464 ? -2.257 -22.592 41.544 1.00 92.88 464 ALA A O 1
ATOM 3698 N N . LEU A 1 465 ? -1.692 -24.401 42.765 1.00 96.94 465 LEU A N 1
ATOM 3699 C CA . LEU A 1 465 ? -1.490 -25.292 41.625 1.00 96.94 465 LEU A CA 1
ATOM 3700 C C . LEU A 1 465 ? -2.793 -25.511 40.854 1.00 96.94 465 LEU A C 1
ATOM 3702 O O . LEU A 1 465 ? -2.809 -25.343 39.641 1.00 96.94 465 LEU A O 1
ATOM 3706 N N . VAL A 1 466 ? -3.887 -25.818 41.558 1.00 96.88 466 VAL A N 1
ATOM 3707 C CA . VAL A 1 466 ? -5.209 -25.996 40.937 1.00 96.88 466 VAL A CA 1
ATOM 3708 C C . VAL A 1 466 ? -5.646 -24.721 40.214 1.00 96.88 466 VAL A C 1
ATOM 3710 O O . VAL A 1 466 ? -6.084 -24.791 39.074 1.00 96.88 466 VAL A O 1
ATOM 3713 N N . SER A 1 467 ? -5.456 -23.552 40.829 1.00 94.38 467 SER A N 1
ATOM 3714 C CA . SER A 1 467 ? -5.815 -22.267 40.213 1.00 94.38 467 SER A CA 1
ATOM 3715 C C . SER A 1 467 ? -5.012 -21.987 38.938 1.00 94.38 467 SER A C 1
ATOM 3717 O O . SER A 1 467 ? -5.570 -21.523 37.950 1.00 94.38 467 SER A O 1
ATOM 3719 N N . ALA A 1 468 ? -3.713 -22.301 38.940 1.00 95.56 468 ALA A N 1
ATOM 3720 C CA . ALA A 1 468 ? -2.857 -22.148 37.767 1.00 95.56 468 ALA A CA 1
ATOM 3721 C C . ALA A 1 468 ? -3.243 -23.114 36.637 1.00 95.56 468 ALA A C 1
ATOM 3723 O O . ALA A 1 468 ? -3.270 -22.707 35.482 1.00 95.56 468 ALA A O 1
ATOM 3724 N N . ILE A 1 469 ? -3.595 -24.363 36.967 1.00 96.25 469 ILE A N 1
ATOM 3725 C CA . ILE A 1 469 ? -4.086 -25.345 35.988 1.00 96.25 469 ILE A CA 1
ATOM 3726 C C . ILE A 1 469 ? -5.408 -24.876 35.379 1.00 96.25 469 ILE A C 1
ATOM 3728 O O . ILE A 1 469 ? -5.532 -24.878 34.160 1.00 96.25 469 ILE A O 1
ATOM 3732 N N . ILE A 1 470 ? -6.365 -24.430 36.204 1.00 96.12 470 ILE A N 1
ATOM 3733 C CA . ILE A 1 470 ? -7.656 -23.909 35.728 1.00 96.12 470 ILE A CA 1
ATOM 3734 C C . ILE A 1 470 ? -7.436 -22.739 34.771 1.00 96.12 470 ILE A C 1
ATOM 3736 O O . ILE A 1 470 ? -8.064 -22.698 33.721 1.00 96.12 470 ILE A O 1
ATOM 3740 N N . LEU A 1 471 ? -6.534 -21.814 35.109 1.00 93.81 471 LEU A N 1
ATOM 3741 C CA . LEU A 1 471 ? -6.230 -20.671 34.253 1.00 93.81 471 LEU A CA 1
ATOM 3742 C C . LEU A 1 471 ? -5.569 -21.096 32.933 1.00 93.81 471 LEU A C 1
ATOM 3744 O O . LEU A 1 471 ? -5.906 -20.546 31.892 1.00 93.81 471 LEU A O 1
ATOM 3748 N N . ALA A 1 472 ? -4.678 -22.091 32.968 1.00 93.50 472 ALA A N 1
ATOM 3749 C CA . ALA A 1 472 ? -3.973 -22.593 31.789 1.00 93.50 472 ALA A CA 1
ATOM 3750 C C . ALA A 1 472 ? -4.893 -23.265 30.756 1.00 93.50 472 ALA A C 1
ATOM 3752 O O . ALA A 1 472 ? -4.577 -23.257 29.572 1.00 93.50 472 ALA A O 1
ATOM 3753 N N . ILE A 1 473 ? -6.014 -23.846 31.197 1.00 95.06 473 ILE A N 1
ATOM 3754 C CA . ILE A 1 473 ? -6.996 -24.513 30.322 1.00 95.06 473 ILE A CA 1
ATOM 3755 C C . ILE A 1 473 ? -8.280 -23.698 30.132 1.00 95.06 473 ILE A C 1
ATOM 3757 O O . ILE A 1 473 ? -9.234 -24.177 29.521 1.00 95.06 473 ILE A O 1
ATOM 3761 N N . ASN A 1 474 ? -8.345 -22.486 30.687 1.00 94.75 474 ASN A N 1
ATOM 3762 C CA . ASN A 1 474 ? -9.522 -21.640 30.573 1.00 94.75 474 ASN A CA 1
ATOM 3763 C C . ASN A 1 474 ? -9.655 -21.132 29.131 1.00 94.75 474 ASN A C 1
ATOM 3765 O O . ASN A 1 474 ? -8.760 -20.465 28.617 1.00 94.75 474 ASN A O 1
ATOM 3769 N N . THR A 1 475 ? -10.786 -21.428 28.492 1.00 92.44 475 THR A N 1
ATOM 3770 C CA . THR A 1 475 ? -11.026 -21.103 27.079 1.00 92.44 475 THR A CA 1
ATOM 3771 C C . THR A 1 475 ? -10.968 -19.604 26.805 1.00 92.44 475 THR A C 1
ATOM 3773 O O . THR A 1 475 ? -10.315 -19.190 25.855 1.00 92.44 475 THR A O 1
ATOM 3776 N N . TRP A 1 476 ? -11.564 -18.785 27.674 1.00 88.38 476 TRP A N 1
ATOM 3777 C CA . TRP A 1 476 ? -11.509 -17.327 27.558 1.00 88.38 476 TRP A CA 1
ATOM 3778 C C . TRP A 1 476 ? -10.091 -16.784 27.728 1.00 88.38 476 TRP A C 1
ATOM 3780 O O . TRP A 1 476 ? -9.682 -15.897 26.988 1.00 88.38 476 TRP A O 1
ATOM 3790 N N . GLN A 1 477 ? -9.317 -17.334 28.666 1.00 90.62 477 GLN A N 1
ATOM 3791 C CA . GLN A 1 477 ? -7.922 -16.940 28.852 1.00 90.62 477 GLN A CA 1
ATOM 3792 C C . GLN A 1 477 ? -7.079 -17.250 27.613 1.00 90.62 477 GLN A C 1
ATOM 3794 O O . GLN A 1 477 ? -6.274 -16.419 27.195 1.00 90.62 477 GLN A O 1
ATOM 3799 N N . ILE A 1 478 ? -7.266 -18.438 27.030 1.00 90.44 478 ILE A N 1
ATOM 3800 C CA . ILE A 1 478 ? -6.578 -18.851 25.805 1.00 90.44 478 ILE A CA 1
ATOM 3801 C C . ILE A 1 478 ? -6.961 -17.917 24.656 1.00 90.44 478 ILE A C 1
ATOM 3803 O O . ILE A 1 478 ? -6.067 -17.408 23.983 1.00 90.44 478 ILE A O 1
ATOM 3807 N N . GLU A 1 479 ? -8.251 -17.637 24.471 1.00 89.38 479 GLU A N 1
ATOM 3808 C CA . GLU A 1 479 ? -8.734 -16.772 23.391 1.00 89.38 479 GLU A CA 1
ATOM 3809 C C . GLU A 1 479 ? -8.165 -15.354 23.516 1.00 89.38 479 GLU A C 1
ATOM 3811 O O . GLU A 1 479 ? -7.469 -14.875 22.620 1.00 89.38 479 GLU A O 1
ATOM 3816 N N . PHE A 1 480 ? -8.311 -14.725 24.685 1.00 87.81 480 PHE A N 1
ATOM 3817 C CA . PHE A 1 480 ? -7.797 -13.373 24.915 1.00 87.81 480 PHE A CA 1
ATOM 3818 C C . PHE A 1 480 ? -6.269 -13.278 24.847 1.00 87.81 480 PHE A C 1
ATOM 3820 O O . PHE A 1 480 ? -5.744 -12.220 24.496 1.00 87.81 480 PHE A O 1
ATOM 3827 N N . SER A 1 481 ? -5.544 -14.367 25.127 1.00 91.31 481 SER A N 1
ATOM 3828 C CA . SER A 1 481 ? -4.086 -14.418 24.946 1.00 91.31 481 SER A CA 1
ATOM 3829 C C . SER A 1 481 ? -3.646 -14.477 23.487 1.00 91.31 481 SER A C 1
ATOM 3831 O O . SER A 1 481 ? -2.500 -14.160 23.181 1.00 91.31 481 SER A O 1
ATOM 3833 N N . ARG A 1 482 ? -4.539 -14.856 22.569 1.00 88.50 482 ARG A N 1
ATOM 3834 C CA . ARG A 1 482 ? -4.243 -14.935 21.133 1.00 88.50 482 ARG A CA 1
ATOM 3835 C C . ARG A 1 482 ? -4.643 -13.667 20.390 1.00 88.50 482 ARG A C 1
ATOM 3837 O O . ARG A 1 482 ? -4.113 -13.406 19.313 1.00 88.50 482 ARG A O 1
ATOM 3844 N N . GLU A 1 483 ? -5.537 -12.867 20.956 1.00 85.25 483 GLU A N 1
ATOM 3845 C CA . GLU A 1 483 ? -5.935 -11.589 20.378 1.00 85.25 483 GLU A CA 1
ATOM 3846 C C . GLU A 1 483 ? -4.844 -10.520 20.553 1.00 85.25 483 GLU A C 1
ATOM 3848 O O . GLU A 1 483 ? -4.240 -10.390 21.620 1.00 85.25 483 GLU A O 1
ATOM 3853 N N . ALA A 1 484 ? -4.645 -9.675 19.535 1.00 83.81 484 ALA A N 1
ATOM 3854 C CA . ALA A 1 484 ? -3.765 -8.497 19.589 1.00 83.81 484 ALA A CA 1
ATOM 3855 C C . ALA A 1 484 ? -4.396 -7.332 20.393 1.00 83.81 484 ALA A C 1
ATOM 3857 O O . ALA A 1 484 ? -4.410 -6.169 19.972 1.00 83.81 484 ALA A O 1
ATOM 3858 N N . ARG A 1 485 ? -4.970 -7.642 21.561 1.00 83.44 485 ARG A N 1
ATOM 3859 C CA . ARG A 1 485 ? -5.730 -6.729 22.427 1.00 83.44 485 ARG A CA 1
ATOM 3860 C C . ARG A 1 485 ? -5.118 -6.629 23.823 1.00 83.44 485 ARG A C 1
ATOM 3862 O O . ARG A 1 485 ? -4.323 -7.461 24.239 1.00 83.44 485 ARG A O 1
ATOM 3869 N N . TYR A 1 486 ? -5.547 -5.612 24.568 1.00 85.06 486 TYR A N 1
ATOM 3870 C CA . TYR A 1 486 ? -4.969 -5.249 25.863 1.00 85.06 486 TYR A CA 1
ATOM 3871 C C . TYR A 1 486 ? -5.368 -6.152 27.041 1.00 85.06 486 TYR A C 1
ATOM 3873 O O . TYR A 1 486 ? -4.944 -5.904 28.170 1.00 85.06 486 TYR A O 1
ATOM 3881 N N . TYR A 1 487 ? -6.201 -7.176 26.837 1.00 88.56 487 TYR A N 1
ATOM 3882 C CA . TYR A 1 487 ? -6.758 -7.973 27.934 1.00 88.56 487 TYR A CA 1
ATOM 3883 C C . TYR A 1 487 ? -5.678 -8.704 28.737 1.00 88.56 487 TYR A C 1
ATOM 3885 O O . TYR A 1 487 ? -5.619 -8.556 29.959 1.00 88.56 487 TYR A O 1
ATOM 3893 N N . SER A 1 488 ? -4.788 -9.432 28.060 1.00 91.31 488 SER A N 1
ATOM 3894 C CA . SER A 1 488 ? -3.691 -10.172 28.701 1.00 91.31 488 SER A CA 1
ATOM 3895 C C . SER A 1 488 ? -2.698 -9.240 29.387 1.00 91.31 488 SER A C 1
ATOM 3897 O O . SER A 1 488 ? -2.212 -9.531 30.480 1.00 91.31 488 SER A O 1
ATOM 3899 N N . GLU A 1 489 ? -2.441 -8.085 28.771 1.00 90.69 489 GLU A N 1
ATOM 3900 C CA . GLU A 1 489 ? -1.610 -7.021 29.334 1.00 90.69 489 GLU A CA 1
ATOM 3901 C C . GLU A 1 489 ? -2.220 -6.522 30.645 1.00 90.69 489 GLU A C 1
ATOM 3903 O O . GLU A 1 489 ? -1.586 -6.593 31.700 1.00 90.69 489 GLU A O 1
ATOM 3908 N N . PHE A 1 490 ? -3.484 -6.095 30.607 1.00 90.50 490 PHE A N 1
ATOM 3909 C CA . PHE A 1 490 ? -4.205 -5.628 31.782 1.00 90.50 490 PHE A CA 1
ATOM 3910 C C . PHE A 1 490 ? -4.193 -6.670 32.900 1.00 90.50 490 PHE A C 1
ATOM 3912 O O . PHE A 1 490 ? -3.756 -6.359 34.005 1.00 90.50 490 PHE A O 1
ATOM 3919 N N . GLN A 1 491 ? -4.621 -7.905 32.626 1.00 91.56 491 GLN A N 1
ATOM 3920 C CA . GLN A 1 491 ? -4.681 -8.960 33.636 1.00 91.56 491 GLN A CA 1
ATOM 3921 C C . GLN A 1 491 ? -3.307 -9.215 34.271 1.00 91.56 491 GLN A C 1
ATOM 3923 O O . GLN A 1 491 ? -3.194 -9.289 35.498 1.00 91.56 491 GLN A O 1
ATOM 3928 N N . PHE A 1 492 ? -2.253 -9.310 33.456 1.00 94.25 492 PHE A N 1
ATOM 3929 C CA . PHE A 1 492 ? -0.902 -9.557 33.944 1.00 94.25 492 PHE A CA 1
ATOM 3930 C C . PHE A 1 492 ? -0.415 -8.423 34.850 1.00 94.25 492 PHE A C 1
ATOM 3932 O O . PHE A 1 492 ? -0.040 -8.671 35.998 1.00 94.25 492 PHE A O 1
ATOM 3939 N N . PHE A 1 493 ? -0.457 -7.174 34.372 1.00 92.94 493 PHE A N 1
ATOM 3940 C CA . PHE A 1 493 ? 0.020 -6.020 35.136 1.00 92.94 493 PHE A CA 1
ATOM 3941 C C . PHE A 1 493 ? -0.831 -5.767 36.388 1.00 92.94 493 PHE A C 1
ATOM 3943 O O . PHE A 1 493 ? -0.284 -5.431 37.442 1.00 92.94 493 PHE A O 1
ATOM 3950 N N . TYR A 1 494 ? -2.138 -6.028 36.331 1.00 93.25 494 TYR A N 1
ATOM 3951 C CA . TYR A 1 494 ? -3.036 -5.915 37.479 1.00 93.25 494 TYR A CA 1
ATOM 3952 C C . TYR A 1 494 ? -2.670 -6.908 38.589 1.00 93.25 494 TYR A C 1
ATOM 3954 O O . TYR A 1 494 ? -2.431 -6.516 39.736 1.00 93.25 494 TYR A O 1
ATOM 3962 N N . ILE A 1 495 ? -2.541 -8.196 38.253 1.00 93.38 495 ILE A N 1
ATOM 3963 C CA . ILE A 1 495 ? -2.158 -9.238 39.216 1.00 93.38 495 ILE A CA 1
ATOM 3964 C C . ILE A 1 495 ? -0.725 -9.023 39.719 1.00 93.38 495 ILE A C 1
ATOM 3966 O O . ILE A 1 495 ? -0.449 -9.211 40.908 1.00 93.38 495 ILE A O 1
ATOM 3970 N N . LEU A 1 496 ? 0.187 -8.576 38.852 1.00 95.00 496 LEU A N 1
ATOM 3971 C CA . LEU A 1 496 ? 1.571 -8.291 39.224 1.00 95.00 496 LEU A CA 1
ATOM 3972 C C . LEU A 1 496 ? 1.649 -7.133 40.219 1.00 95.00 496 LEU A C 1
ATOM 3974 O O . LEU A 1 496 ? 2.389 -7.210 41.201 1.00 95.00 496 LEU A O 1
ATOM 3978 N N . THR A 1 497 ? 0.824 -6.104 40.022 1.00 92.88 497 THR A N 1
ATOM 3979 C CA . THR A 1 497 ? 0.694 -4.987 40.959 1.00 92.88 497 THR A CA 1
ATOM 3980 C C . THR A 1 497 ? 0.213 -5.467 42.326 1.00 92.88 497 THR A C 1
ATOM 3982 O O . THR A 1 497 ? 0.809 -5.112 43.343 1.00 92.88 497 THR A O 1
ATOM 3985 N N . ILE A 1 498 ? -0.805 -6.334 42.373 1.00 90.25 498 ILE A N 1
ATOM 3986 C CA . ILE A 1 498 ? -1.289 -6.937 43.627 1.00 90.25 498 ILE A CA 1
ATOM 3987 C C . ILE A 1 498 ? -0.184 -7.762 44.301 1.00 90.25 498 ILE A C 1
ATOM 3989 O O . ILE A 1 498 ? 0.005 -7.682 45.518 1.00 90.25 498 ILE A O 1
ATOM 3993 N N . TYR A 1 499 ? 0.588 -8.525 43.528 1.00 92.25 499 TYR A N 1
ATOM 3994 C CA . TYR A 1 499 ? 1.703 -9.309 44.051 1.00 92.25 499 TYR A CA 1
ATOM 3995 C C . TYR A 1 499 ? 2.821 -8.430 44.631 1.00 92.25 499 TYR A C 1
ATOM 3997 O O . TYR A 1 499 ? 3.292 -8.679 45.748 1.00 92.25 499 TYR A O 1
ATOM 4005 N N . PHE A 1 500 ? 3.228 -7.374 43.924 1.00 92.19 500 PHE A N 1
ATOM 4006 C CA . PHE A 1 500 ? 4.204 -6.408 44.427 1.00 92.19 500 PHE A CA 1
ATOM 4007 C C . PHE A 1 500 ? 3.692 -5.666 45.649 1.00 92.19 500 PHE A C 1
ATOM 4009 O O . PHE A 1 500 ? 4.437 -5.508 46.615 1.00 92.19 500 PHE A O 1
ATOM 4016 N N . PHE A 1 501 ? 2.415 -5.298 45.672 1.00 87.00 501 PHE A N 1
ATOM 4017 C CA . PHE A 1 501 ? 1.805 -4.721 46.856 1.00 87.00 501 PHE A CA 1
ATOM 4018 C C . PHE A 1 501 ? 1.885 -5.678 48.048 1.00 87.00 501 PHE A C 1
ATOM 4020 O O . PHE A 1 501 ? 2.340 -5.285 49.125 1.00 87.00 501 PHE A O 1
ATOM 4027 N N . TYR A 1 502 ? 1.537 -6.955 47.855 1.00 85.94 502 TYR A N 1
ATOM 4028 C CA . TYR A 1 502 ? 1.637 -7.962 48.908 1.00 85.94 502 TYR A CA 1
ATOM 4029 C C . TYR A 1 502 ? 3.063 -8.042 49.475 1.00 85.94 502 TYR A C 1
ATOM 4031 O O . TYR A 1 502 ? 3.283 -7.936 50.684 1.00 85.94 502 TYR A O 1
ATOM 4039 N N . LYS A 1 503 ? 4.062 -8.155 48.592 1.00 88.19 503 LYS A N 1
ATOM 4040 C CA . LYS A 1 503 ? 5.483 -8.185 48.969 1.00 88.19 503 LYS A CA 1
ATOM 4041 C C . LYS A 1 503 ? 5.956 -6.901 49.646 1.00 88.19 503 LYS A C 1
ATOM 4043 O O . LYS A 1 503 ? 6.746 -6.954 50.588 1.00 88.19 503 LYS A O 1
ATOM 4048 N N . GLY A 1 504 ? 5.498 -5.758 49.159 1.00 85.69 504 GLY A N 1
ATOM 4049 C CA . GLY A 1 504 ? 5.889 -4.451 49.653 1.00 85.69 504 GLY A CA 1
ATOM 4050 C C . GLY A 1 504 ? 5.351 -4.191 51.049 1.00 85.69 504 GLY A C 1
ATOM 4051 O O . GLY A 1 504 ? 6.113 -3.811 51.932 1.00 85.69 504 GLY A O 1
ATOM 4052 N N . PHE A 1 505 ? 4.056 -4.412 51.263 1.00 79.00 505 PHE A N 1
ATOM 4053 C CA . PHE A 1 505 ? 3.360 -3.959 52.466 1.00 79.00 505 PHE A CA 1
ATOM 4054 C C . PHE A 1 505 ? 3.180 -5.046 53.526 1.00 79.00 505 PHE A C 1
ATOM 4056 O O . PHE A 1 505 ? 3.329 -4.745 54.709 1.00 79.00 505 PHE A O 1
ATOM 4063 N N . PHE A 1 506 ? 2.927 -6.300 53.138 1.00 79.94 506 PHE A N 1
ATOM 4064 C CA . PHE A 1 506 ? 2.764 -7.393 54.105 1.00 79.94 506 PHE A CA 1
ATOM 4065 C C . PHE A 1 506 ? 4.091 -8.065 54.465 1.00 79.94 506 PHE A C 1
ATOM 4067 O O . PHE A 1 506 ? 4.295 -8.412 55.625 1.00 79.94 506 PHE A O 1
ATOM 4074 N N . GLU A 1 507 ? 5.014 -8.215 53.507 1.00 83.94 507 GLU A N 1
ATOM 4075 C CA . GLU A 1 507 ? 6.376 -8.716 53.783 1.00 83.94 507 GLU A CA 1
ATOM 4076 C C . GLU A 1 507 ? 7.391 -7.582 54.080 1.00 83.94 507 GLU A C 1
ATOM 4078 O O . GLU A 1 507 ? 8.569 -7.859 54.288 1.00 83.94 507 GLU A O 1
ATOM 4083 N N . ASP A 1 508 ? 6.944 -6.319 54.105 1.00 82.75 508 ASP A N 1
ATOM 4084 C CA . ASP A 1 508 ? 7.727 -5.103 54.412 1.00 82.75 508 ASP A CA 1
ATOM 4085 C C . ASP A 1 508 ? 8.994 -4.904 53.550 1.00 82.75 508 ASP A C 1
ATOM 4087 O O . ASP A 1 508 ? 10.002 -4.343 53.986 1.00 82.75 508 ASP A O 1
ATOM 4091 N N . LYS A 1 509 ? 8.966 -5.350 52.287 1.00 85.38 509 LYS A N 1
ATOM 4092 C CA . LYS A 1 509 ? 10.122 -5.252 51.384 1.00 85.38 509 LYS A CA 1
ATOM 4093 C C . LYS A 1 509 ? 10.117 -3.945 50.596 1.00 85.38 509 LYS A C 1
ATOM 4095 O O . LYS A 1 509 ? 9.326 -3.761 49.673 1.00 85.38 509 LYS A O 1
ATOM 4100 N N . ARG A 1 510 ? 11.063 -3.052 50.904 1.00 84.94 510 ARG A N 1
ATOM 4101 C CA . ARG A 1 510 ? 11.131 -1.682 50.353 1.00 84.94 510 ARG A CA 1
ATOM 4102 C C . ARG A 1 510 ? 11.068 -1.605 48.822 1.00 84.94 510 ARG A C 1
ATOM 4104 O O . ARG A 1 510 ? 10.288 -0.811 48.309 1.00 84.94 510 ARG A O 1
ATOM 4111 N N . ILE A 1 511 ? 11.828 -2.435 48.102 1.00 89.50 511 ILE A N 1
ATOM 4112 C CA . ILE A 1 511 ? 11.846 -2.420 46.626 1.00 89.50 511 ILE A CA 1
ATOM 4113 C C . ILE A 1 511 ? 10.462 -2.703 46.023 1.00 89.50 511 ILE A C 1
ATOM 4115 O O . ILE A 1 511 ? 10.053 -2.054 45.069 1.00 89.50 511 ILE A O 1
ATOM 4119 N N . TYR A 1 512 ? 9.689 -3.597 46.641 1.00 88.38 512 TYR A N 1
ATOM 4120 C CA . TYR A 1 512 ? 8.365 -3.980 46.156 1.00 88.38 512 TYR A CA 1
ATOM 4121 C C . TYR A 1 512 ? 7.299 -2.909 46.413 1.00 88.38 512 TYR A C 1
ATOM 4123 O O . TYR A 1 512 ? 6.319 -2.853 45.680 1.00 88.38 512 TYR A O 1
ATOM 4131 N N . LYS A 1 513 ? 7.498 -2.017 47.395 1.00 83.88 513 LYS A N 1
ATOM 4132 C CA . LYS A 1 513 ? 6.637 -0.833 47.574 1.00 83.88 513 LYS A CA 1
ATOM 4133 C C . LYS A 1 513 ? 6.792 0.135 46.401 1.00 83.88 513 LYS A C 1
ATOM 4135 O O . LYS A 1 513 ? 5.798 0.637 45.893 1.00 83.88 513 LYS A O 1
ATOM 4140 N N . ILE A 1 514 ? 8.034 0.357 45.963 1.00 86.62 514 ILE A N 1
ATOM 4141 C CA . ILE A 1 514 ? 8.347 1.216 44.812 1.00 86.62 514 ILE A CA 1
ATOM 4142 C C . ILE A 1 514 ? 7.774 0.592 43.535 1.00 86.62 514 ILE A C 1
ATOM 4144 O O . ILE A 1 514 ? 7.053 1.261 42.800 1.00 86.62 514 ILE A O 1
ATOM 4148 N N . LEU A 1 515 ? 8.022 -0.705 43.318 1.00 89.50 515 LEU A N 1
ATOM 4149 C CA . LEU A 1 515 ? 7.479 -1.428 42.167 1.00 89.50 515 LEU A CA 1
ATOM 4150 C C . LEU A 1 515 ? 5.946 -1.415 42.145 1.00 89.50 515 LEU A C 1
ATOM 4152 O O . LEU A 1 515 ? 5.373 -1.202 41.086 1.00 89.50 515 LEU A O 1
ATOM 4156 N N . ALA A 1 516 ? 5.274 -1.571 43.289 1.00 87.06 516 ALA A N 1
ATOM 4157 C CA . ALA A 1 516 ? 3.816 -1.487 43.346 1.00 87.06 516 ALA A CA 1
ATOM 4158 C C . ALA A 1 516 ? 3.300 -0.124 42.855 1.00 87.06 516 ALA A C 1
ATOM 4160 O O . ALA A 1 516 ? 2.389 -0.088 42.041 1.00 87.06 516 ALA A O 1
ATOM 4161 N N . VAL A 1 517 ? 3.908 0.991 43.280 1.00 85.25 517 VAL A N 1
ATOM 4162 C CA . VAL A 1 517 ? 3.502 2.339 42.834 1.00 85.25 517 VAL A CA 1
ATOM 4163 C C . VAL A 1 517 ? 3.726 2.530 41.332 1.00 85.25 517 VAL A C 1
ATOM 4165 O O . VAL A 1 517 ? 2.829 3.007 40.640 1.00 85.25 517 VAL A O 1
ATOM 4168 N N . ILE A 1 518 ? 4.887 2.115 40.816 1.00 88.06 518 ILE A N 1
ATOM 4169 C CA . ILE A 1 518 ? 5.195 2.189 39.378 1.00 88.06 518 ILE A CA 1
ATOM 4170 C C . ILE A 1 518 ? 4.171 1.384 38.571 1.00 88.06 518 ILE A C 1
ATOM 4172 O O . ILE A 1 518 ? 3.638 1.868 37.575 1.00 88.06 518 ILE A O 1
ATOM 4176 N N . PHE A 1 519 ? 3.857 0.168 39.016 1.00 90.62 519 PHE A N 1
ATOM 4177 C CA . PHE A 1 519 ? 2.970 -0.730 38.287 1.00 90.62 519 PHE A CA 1
ATOM 4178 C C . PHE A 1 519 ? 1.488 -0.350 38.409 1.00 90.62 519 PHE A C 1
ATOM 4180 O O . PHE A 1 519 ? 0.737 -0.613 37.472 1.00 90.62 519 PHE A O 1
ATOM 4187 N N . ILE A 1 520 ? 1.069 0.355 39.469 1.00 87.69 520 ILE A N 1
ATOM 4188 C CA . ILE A 1 520 ? -0.243 1.027 39.499 1.00 87.69 520 ILE A CA 1
ATOM 4189 C C . ILE A 1 520 ? -0.332 2.016 38.335 1.00 87.69 520 ILE A C 1
ATOM 4191 O O . ILE A 1 520 ? -1.290 1.958 37.569 1.00 87.69 520 ILE A O 1
ATOM 4195 N N . PHE A 1 521 ? 0.678 2.879 38.166 1.00 86.44 521 PHE A N 1
ATOM 4196 C CA . PHE A 1 521 ? 0.686 3.849 37.072 1.00 86.44 521 PHE A CA 1
ATOM 4197 C C . PHE A 1 521 ? 0.661 3.141 35.712 1.00 86.44 521 PHE A C 1
ATOM 4199 O O . PHE A 1 521 ? -0.231 3.408 34.914 1.00 86.44 521 PHE A O 1
ATOM 4206 N N . ILE A 1 522 ? 1.537 2.156 35.486 1.00 87.75 522 ILE A N 1
ATOM 4207 C CA . ILE A 1 522 ? 1.545 1.373 34.237 1.00 87.75 522 ILE A CA 1
ATOM 4208 C C . ILE A 1 522 ? 0.171 0.745 33.965 1.00 87.75 522 ILE A C 1
ATOM 4210 O O . ILE A 1 522 ? -0.352 0.893 32.868 1.00 87.75 522 ILE A O 1
ATOM 4214 N N . THR A 1 523 ? -0.456 0.114 34.962 1.00 88.25 523 THR A N 1
ATOM 4215 C CA . THR A 1 523 ? -1.763 -0.543 34.786 1.00 88.25 523 THR A CA 1
ATOM 4216 C C . THR A 1 523 ? -2.863 0.461 34.425 1.00 88.25 523 THR A C 1
ATOM 4218 O O . THR A 1 523 ? -3.697 0.173 33.568 1.00 88.25 523 THR A O 1
ATOM 4221 N N . THR A 1 524 ? -2.849 1.665 35.014 1.00 84.75 524 THR A N 1
ATOM 4222 C CA . THR A 1 524 ? -3.787 2.744 34.639 1.00 84.75 524 THR A CA 1
ATOM 4223 C C . THR A 1 524 ? -3.558 3.269 33.225 1.00 84.75 524 THR A C 1
ATOM 4225 O O . THR A 1 524 ? -4.503 3.708 32.583 1.00 84.75 524 THR A O 1
ATOM 4228 N N . GLN A 1 525 ? -2.320 3.182 32.731 1.00 85.00 525 GLN A N 1
ATOM 4229 C CA . GLN A 1 525 ? -1.941 3.541 31.365 1.00 85.00 525 GLN A CA 1
ATOM 4230 C C . GLN A 1 525 ? -2.104 2.377 30.370 1.00 85.00 525 GLN A C 1
ATOM 4232 O O . GLN A 1 525 ? -1.659 2.489 29.229 1.00 85.00 525 GLN A O 1
ATOM 4237 N N . ILE A 1 526 ? -2.728 1.265 30.770 1.00 83.88 526 ILE A N 1
ATOM 4238 C CA . ILE A 1 526 ? -3.173 0.201 29.856 1.00 83.88 526 ILE A CA 1
ATOM 4239 C C . ILE A 1 526 ? -4.676 0.348 29.623 1.00 83.88 526 ILE A C 1
ATOM 4241 O O . ILE A 1 526 ? -5.119 0.483 28.486 1.00 83.88 526 ILE A O 1
ATOM 4245 N N . VAL A 1 527 ? -5.466 0.403 30.698 1.00 83.44 527 VAL A N 1
ATOM 4246 C CA . VAL A 1 527 ? -6.926 0.549 30.627 1.00 83.44 527 VAL A CA 1
ATOM 4247 C C . VAL A 1 527 ? -7.459 1.316 31.837 1.00 83.44 527 VAL A C 1
ATOM 4249 O O . VAL A 1 527 ? -6.975 1.155 32.960 1.00 83.44 527 VAL A O 1
ATOM 4252 N N . THR A 1 528 ? -8.506 2.115 31.627 1.00 77.44 528 THR A N 1
ATOM 4253 C CA . THR A 1 528 ? -9.106 3.005 32.635 1.00 77.44 528 THR A CA 1
ATOM 4254 C C . THR A 1 528 ? -9.570 2.256 33.888 1.00 77.44 528 THR A C 1
ATOM 4256 O O . THR A 1 528 ? -9.415 2.753 35.003 1.00 77.44 528 THR A O 1
ATOM 4259 N N . ILE A 1 529 ? -10.053 1.012 33.751 1.00 80.44 529 ILE A N 1
ATOM 4260 C CA . ILE A 1 529 ? -10.453 0.178 34.898 1.00 80.44 529 ILE A CA 1
ATOM 4261 C C . ILE A 1 529 ? -9.276 -0.160 35.836 1.00 80.44 529 ILE A C 1
ATOM 4263 O O . ILE A 1 529 ? -9.482 -0.476 37.009 1.00 80.44 529 ILE A O 1
ATOM 4267 N N . GLY A 1 530 ? -8.028 -0.004 35.380 1.00 78.88 530 GLY A N 1
ATOM 4268 C CA . GLY A 1 530 ? -6.830 -0.073 36.219 1.00 78.88 530 GLY A CA 1
ATOM 4269 C C . GLY A 1 530 ? -6.826 0.941 37.370 1.00 78.88 530 GLY A C 1
ATOM 4270 O O . GLY A 1 530 ? -6.208 0.681 38.402 1.00 78.88 530 GLY A O 1
ATOM 4271 N N . MET A 1 531 ? -7.586 2.042 37.267 1.00 82.56 531 MET A N 1
ATOM 4272 C CA . MET A 1 531 ? -7.762 3.006 38.364 1.00 82.56 531 MET A CA 1
ATOM 4273 C C . MET A 1 531 ? -8.390 2.379 39.615 1.00 82.56 531 MET A C 1
ATOM 4275 O O . MET A 1 531 ? -8.191 2.891 40.714 1.00 82.56 531 MET A O 1
ATOM 4279 N N . THR A 1 532 ? -9.072 1.233 39.502 1.00 85.81 532 THR A N 1
ATOM 4280 C CA . THR A 1 532 ? -9.575 0.484 40.669 1.00 85.81 532 THR A CA 1
ATOM 4281 C C . THR A 1 532 ? -8.467 0.116 41.658 1.00 85.81 532 THR A C 1
ATOM 4283 O O . THR A 1 532 ? -8.708 0.102 42.865 1.00 85.81 532 THR A O 1
ATOM 4286 N N . LEU A 1 533 ? -7.231 -0.091 41.188 1.00 83.50 533 LEU A N 1
ATOM 4287 C CA . LEU A 1 533 ? -6.076 -0.322 42.057 1.00 83.50 533 LEU A CA 1
ATOM 4288 C C . LEU A 1 533 ? -5.797 0.888 42.953 1.00 83.50 533 LEU A C 1
ATOM 4290 O O . LEU A 1 533 ? -5.481 0.721 44.126 1.00 83.50 533 LEU A O 1
ATOM 4294 N N . ILE A 1 534 ? -5.970 2.110 42.449 1.00 79.81 534 ILE A N 1
ATOM 4295 C CA . ILE A 1 534 ? -5.787 3.330 43.243 1.00 79.81 534 ILE A CA 1
ATOM 4296 C C . ILE A 1 534 ? -6.765 3.333 44.424 1.00 79.81 534 ILE A C 1
ATOM 4298 O O . ILE A 1 534 ? -6.352 3.552 45.560 1.00 79.81 534 ILE A O 1
ATOM 4302 N N . PHE A 1 535 ? -8.037 3.008 44.188 1.00 76.38 535 PHE A N 1
ATOM 4303 C CA . PHE A 1 535 ? -9.048 2.933 45.248 1.00 76.38 535 PHE A CA 1
ATOM 4304 C C . PHE A 1 535 ? -8.831 1.761 46.207 1.00 76.38 535 PHE A C 1
ATOM 4306 O O . PHE A 1 535 ? -9.132 1.881 47.392 1.00 76.38 535 PHE A O 1
ATOM 4313 N N . LEU A 1 536 ? -8.265 0.650 45.731 1.00 70.88 536 LEU A N 1
ATOM 4314 C CA . LEU A 1 536 ? -7.857 -0.461 46.589 1.00 70.88 536 LEU A CA 1
ATOM 4315 C C . LEU A 1 536 ? -6.693 -0.053 47.513 1.00 70.88 536 LEU A C 1
ATOM 4317 O O . LEU A 1 536 ? -6.664 -0.427 48.685 1.00 70.88 536 LEU A O 1
ATOM 4321 N N . PHE A 1 537 ? -5.730 0.719 46.999 1.00 73.19 537 PHE A N 1
ATOM 4322 C CA . PHE A 1 537 ? -4.456 0.972 47.674 1.00 73.19 537 PHE A CA 1
ATOM 4323 C C . PHE A 1 537 ? -4.388 2.283 48.461 1.00 73.19 537 PHE A C 1
ATOM 4325 O O . PHE A 1 537 ? -3.746 2.299 49.509 1.00 73.19 537 PHE A O 1
ATOM 4332 N N . ILE A 1 538 ? -5.052 3.364 48.041 1.00 69.44 538 ILE A N 1
ATOM 4333 C CA . ILE A 1 538 ? -5.060 4.650 48.766 1.00 69.44 538 ILE A CA 1
ATOM 4334 C C . ILE A 1 538 ? -5.544 4.488 50.219 1.00 69.44 538 ILE A C 1
ATOM 4336 O O . ILE A 1 538 ? -4.840 4.949 51.123 1.00 69.44 538 ILE A O 1
ATOM 4340 N N . PRO A 1 539 ? -6.660 3.789 50.506 1.00 66.81 539 PRO A N 1
ATOM 4341 C CA . PRO A 1 539 ? -7.090 3.547 51.883 1.00 66.81 539 PRO A CA 1
ATOM 4342 C C . PRO A 1 539 ? -6.044 2.772 52.697 1.00 66.81 539 PRO A C 1
ATOM 4344 O O . PRO A 1 539 ? -5.842 3.053 53.878 1.00 66.81 539 PRO A O 1
ATOM 4347 N N . LEU A 1 540 ? -5.328 1.838 52.062 1.00 61.31 540 LEU A N 1
ATOM 4348 C CA . LEU A 1 540 ? -4.279 1.031 52.693 1.00 61.31 540 LEU A CA 1
ATOM 4349 C C . LEU A 1 540 ? -2.978 1.819 52.932 1.00 61.31 540 LEU A C 1
ATOM 4351 O O . LEU A 1 540 ? -2.247 1.512 53.874 1.00 61.31 540 LEU A O 1
ATOM 4355 N N . LEU A 1 541 ? -2.700 2.840 52.115 1.00 58.53 541 LEU A N 1
ATOM 4356 C CA . LEU A 1 541 ? -1.556 3.750 52.251 1.00 58.53 541 LEU A CA 1
ATOM 4357 C C . LEU A 1 541 ? -1.789 4.823 53.324 1.00 58.53 541 LEU A C 1
ATOM 4359 O O . LEU A 1 541 ? -0.880 5.130 54.095 1.00 58.53 541 LEU A O 1
ATOM 4363 N N . ILE A 1 542 ? -3.001 5.385 53.382 1.00 60.72 542 ILE A N 1
ATOM 4364 C CA . ILE A 1 542 ? -3.372 6.458 54.319 1.00 60.72 542 ILE A CA 1
ATOM 4365 C C . ILE A 1 542 ? -3.594 5.900 55.730 1.00 60.72 542 ILE A C 1
ATOM 4367 O O . ILE A 1 542 ? -3.267 6.551 56.729 1.00 60.72 542 ILE A O 1
ATOM 4371 N N . TYR A 1 543 ? -4.097 4.670 55.851 1.00 54.19 543 TYR A N 1
ATOM 4372 C CA . TYR A 1 543 ? -4.359 4.080 57.155 1.00 54.19 543 TYR A CA 1
ATOM 4373 C C . TYR A 1 543 ? -3.075 3.521 57.791 1.00 54.19 543 TYR A C 1
ATOM 4375 O O . TYR A 1 543 ? -2.800 2.320 57.774 1.00 54.19 543 TYR A O 1
ATOM 4383 N N . LYS A 1 544 ? -2.334 4.403 58.484 1.00 45.22 544 LYS A N 1
ATOM 4384 C CA . LYS A 1 544 ? -1.243 4.100 59.447 1.00 45.22 544 LYS A CA 1
ATOM 4385 C C . LYS A 1 544 ? -1.555 2.942 60.428 1.00 45.22 544 LYS A C 1
ATOM 4387 O O . LYS A 1 544 ? -0.655 2.458 61.112 1.00 45.22 544 LYS A O 1
ATOM 4392 N N . GLY A 1 545 ? -2.812 2.497 60.530 1.00 48.81 545 GLY A N 1
ATOM 4393 C CA . GLY A 1 545 ? -3.301 1.456 61.432 1.00 48.81 545 GLY A CA 1
ATOM 4394 C C . GLY A 1 545 ? -3.364 0.022 60.887 1.00 48.81 545 GLY A C 1
ATOM 4395 O O . GLY A 1 545 ? -3.715 -0.868 61.658 1.00 48.81 545 GLY A O 1
ATOM 4396 N N . PHE A 1 546 ? -3.010 -0.274 59.629 1.00 47.19 546 PHE A N 1
ATOM 4397 C CA . PHE A 1 546 ? -3.179 -1.645 59.099 1.00 47.19 546 PHE A CA 1
ATOM 4398 C C . PHE A 1 546 ? -2.276 -2.687 59.796 1.00 47.19 546 PHE A C 1
ATOM 4400 O O . PHE A 1 546 ? -2.682 -3.826 60.030 1.00 47.19 546 PHE A O 1
ATOM 4407 N N . LYS A 1 547 ? -1.096 -2.266 60.284 1.00 45.88 547 LYS A N 1
ATOM 4408 C CA . LYS A 1 547 ? -0.218 -3.088 61.146 1.00 45.88 547 LYS A CA 1
ATOM 4409 C C . LYS A 1 547 ? -0.870 -3.429 62.497 1.00 45.88 547 LYS A C 1
ATOM 4411 O O . LYS A 1 547 ? -0.467 -4.399 63.123 1.00 45.88 547 LYS A O 1
ATOM 4416 N N . LYS A 1 548 ? -1.866 -2.649 62.943 1.00 44.34 548 LYS A N 1
ATOM 4417 C CA . LYS A 1 548 ? -2.611 -2.809 64.206 1.00 44.34 548 LYS A CA 1
ATOM 4418 C C . LYS A 1 548 ? -3.837 -3.722 64.050 1.00 44.34 548 LYS A C 1
ATOM 4420 O O . LYS A 1 548 ? -4.215 -4.378 65.013 1.00 44.34 548 LYS A O 1
ATOM 4425 N N . PHE A 1 549 ? -4.409 -3.808 62.846 1.00 42.09 549 PHE A N 1
ATOM 4426 C CA . PHE A 1 549 ? -5.570 -4.657 62.545 1.00 42.09 549 PHE A CA 1
ATOM 4427 C C . PHE A 1 549 ? -5.225 -6.158 62.554 1.00 42.09 549 PHE A C 1
ATOM 4429 O O . PHE A 1 549 ? -6.027 -6.970 62.998 1.00 42.09 549 PHE A O 1
ATOM 4436 N N . PHE A 1 550 ? -3.998 -6.522 62.156 1.00 45.50 550 PHE A N 1
ATOM 4437 C CA . PHE A 1 550 ? -3.503 -7.909 62.185 1.00 45.50 550 PHE A CA 1
ATOM 4438 C C . PHE A 1 550 ? -2.620 -8.256 63.400 1.00 45.50 550 PHE A C 1
ATOM 4440 O O . PHE A 1 550 ? -2.273 -9.420 63.571 1.00 45.50 550 PHE A O 1
ATOM 4447 N N . LYS A 1 551 ? -2.252 -7.274 64.241 1.00 39.34 551 LYS A N 1
ATOM 4448 C CA . LYS A 1 551 ? -1.453 -7.472 65.472 1.00 39.34 551 LYS A CA 1
ATOM 4449 C C . LYS A 1 551 ? -2.260 -7.430 66.772 1.00 39.34 551 LYS A C 1
ATOM 4451 O O . LYS A 1 551 ? -1.659 -7.428 67.841 1.00 39.34 551 LYS A O 1
ATOM 4456 N N . ARG A 1 552 ? -3.592 -7.351 66.730 1.00 37.88 552 ARG A N 1
ATOM 4457 C CA . ARG A 1 552 ? -4.356 -7.572 67.960 1.00 37.88 552 ARG A CA 1
ATOM 4458 C C . ARG A 1 552 ? -4.346 -9.064 68.258 1.00 37.88 552 ARG A C 1
ATOM 4460 O O . ARG A 1 552 ? -5.072 -9.821 67.622 1.00 37.88 552 ARG A O 1
ATOM 4467 N N . ASP A 1 553 ? -3.504 -9.441 69.215 1.00 42.34 553 ASP A N 1
ATOM 4468 C CA . ASP A 1 553 ? -3.763 -10.587 70.075 1.00 42.34 553 ASP A CA 1
ATOM 4469 C C . ASP A 1 553 ? -5.210 -10.450 70.562 1.00 42.34 553 ASP A C 1
ATOM 4471 O O . ASP A 1 553 ? -5.571 -9.466 71.214 1.00 42.34 553 ASP A O 1
ATOM 4475 N N . ILE A 1 554 ? -6.065 -11.373 70.135 1.00 32.44 554 ILE A N 1
ATOM 4476 C CA . ILE A 1 554 ? -7.402 -11.524 70.695 1.00 32.44 554 ILE A CA 1
ATOM 4477 C C . ILE A 1 554 ? -7.271 -12.660 71.704 1.00 32.44 554 ILE A C 1
ATOM 4479 O O . ILE A 1 554 ? -7.002 -13.795 71.307 1.00 32.44 554 ILE A O 1
ATOM 4483 N N . VAL A 1 555 ? -7.361 -12.282 72.983 1.00 33.19 555 VAL A N 1
ATOM 4484 C CA . VAL A 1 555 ? -7.575 -13.164 74.142 1.00 33.19 555 VAL A CA 1
ATOM 4485 C C . VAL A 1 555 ? -8.804 -14.032 73.921 1.00 33.19 555 VAL A C 1
ATOM 4487 O O . VAL A 1 555 ? -9.805 -13.485 73.401 1.00 33.19 555 VAL A O 1
#

InterPro domains:
  IPR011042 Six-bladed beta-propeller, TolB-like [G3DSA:2.120.10.30] (286-414)
  IPR011659 WD40-like beta-propeller [PF07676] (349-381)
  IPR038731 Glycosyltransferase RgtA/B/C/D-like [PF13231] (417-543)

pLDDT: mean 77.05, std 19.08, range [26.81, 97.69]

Radius of gyration: 35.39 Å; chains: 1; bounding box: 97×52×104 Å

Secondary structure (DSSP, 8-state):
-HHHHHHHHHHHHHHHHHHHHHHHHHHH--PPP-----------PPPPPPP--S-------TTS--EEEEEESS-TTTSEEEEE-EEEE--HHHHHHH-GGGTT-EEEEEEE-TT--PPTT-EEEEEEEEEETTTEEEEEEEEEE-SS-----TTEEEEE-S--TTEEE-GGGGGGEEEEEEEEETT-SSS--EEEEEEEESS-TTTSEEEEE-EEEE--HHHHHHHT-GGGGG-EEEEEE--TTSPTT-EEEEEEEEEETTS-B--EEEEEEESSPPPPPSEEEEEEEEEETTEEEEEEEEEEGGGGTSS----SS------EEEEEE-TTSS-EEEEEETTS-S-EE----SS-EEEEEE-TTSSEEEEEEEETTEEEEEEEETTS---EE---SSS-------SS-------HHHHHHHHHHHHHH-SSHHHHHHHHHHHHHHHHHHHHHHHHHHS-HHHHHHHHHHHHT-HHHHHHHHSSSTHHHHHHHHHHHHHHHIIIIIS--HHHHHHHHHHHHHHHTT-GGGGHHHHHHHHHHH-TTHHHHS-----

Organism: NCBI:txid412755

Foldseek 3Di:
DLVVVVVVVCVVVVVVVVVVVVVVCVVPVDDDDDDDDDDDDDDDDDDDDDDDPDDPDDCPDLQWFPWKWKFKLDDPVFTHTQDIKDAQCADPPQCVFQNDVQRRQKTKDKGFQPVPDDFAFFKMKMWIWTQRNVPGIDTDIDIDTHHDDGDADPQKDWDFDQAAAAAEDELVCQQWRKTKIFMAGNVDQQASQFPWKWKFKRGEPPGGHTPDTWAFQAADVVVCVVVVGPRRRRGMTMDIDRRNVPDAQDKMKMWMWTAGPVRHTHIDIGIYTYHDDDDDTQKDKDWDWDDDDSIIMIMIGITGVVSCVVPPRPDPPLPQPCQKDWAWDCPVVATFIWMAGPVRHDIDTLDDDPHHWHAWDAASNRFKIWIWTCDPNETWIWMAGNNNHDTDTPDDDRHHPDTDDHPNDDPPPAQPLLVVVLVVLCVVPNDDLCSLLVSLLVLLLVVLVLQLVQVCVSDNNVVSVVVSVCSVPPPVSVVRSRDSALPSVLSSLLSLLVVLCCCCPVVVDPVSVVVNVVSLVSNCSRDVCSCVVVVVCVVVVPPPCPVVVVPDPDD